Protein AF-0000000078099704 (afdb_homodimer)

Nearest PDB structures (foldseek):
  6om8-assembly2_J-3  TM=5.766E-01  e=3.047E-10  Caenorhabditis elegans
  6c5z-assembly1_D  TM=5.895E-01  e=7.637E-10  Homo sapiens
  6c4k-assembly1_A  TM=5.864E-01  e=8.119E-10  Homo sapiens
  2y0e-assembly2_B  TM=6.078E-01  e=8.538E-08  Burkholderia cepacia
  2y0c-assembly1_B  TM=6.214E-01  e=3.090E-07  Burkholderia cepacia

Structure (mmCIF, N/CA/C/O backbone):
data_AF-0000000078099704-model_v1
#
loop_
_entity.id
_entity.type
_entity.pdbx_description
1 polymer 'Putative UDP-glucose 6-dehydrogenase'
#
loop_
_atom_site.group_PDB
_atom_site.id
_atom_site.type_symbol
_atom_site.label_atom_id
_atom_site.label_alt_id
_atom_site.label_comp_id
_atom_site.label_asym_id
_atom_site.label_entity_id
_atom_site.label_seq_id
_atom_site.pdbx_PDB_ins_code
_atom_site.Cartn_x
_atom_site.Cartn_y
_atom_site.Cartn_z
_atom_site.occupancy
_atom_site.B_iso_or_equiv
_atom_site.auth_seq_id
_atom_site.auth_comp_id
_atom_site.auth_asym_id
_atom_site.auth_atom_id
_atom_site.pdbx_PDB_model_num
ATOM 1 N N . MET A 1 1 ? -1.677 -31.812 4.504 1 32.47 1 MET A N 1
ATOM 2 C CA . MET A 1 1 ? -1.811 -31.375 3.119 1 32.47 1 MET A CA 1
ATOM 3 C C . MET A 1 1 ? -2.504 -30.016 3.045 1 32.47 1 MET A C 1
ATOM 5 O O . MET A 1 1 ? -3.494 -29.781 3.742 1 32.47 1 MET A O 1
ATOM 9 N N . PRO A 1 2 ? -1.83 -28.984 2.604 1 39.88 2 PRO A N 1
ATOM 10 C CA . PRO A 1 2 ? -2.541 -27.703 2.711 1 39.88 2 PRO A CA 1
ATOM 11 C C . PRO A 1 2 ? -3.988 -27.797 2.234 1 39.88 2 PRO A C 1
ATOM 13 O O . PRO A 1 2 ? -4.336 -28.688 1.463 1 39.88 2 PRO A O 1
ATOM 16 N N . PHE A 1 3 ? -4.957 -27.062 2.674 1 37.5 3 PHE A N 1
ATOM 17 C CA . PHE A 1 3 ? -6.395 -26.953 2.449 1 37.5 3 PHE A CA 1
ATOM 18 C C . PHE A 1 3 ? -6.699 -26.797 0.966 1 37.5 3 PHE A C 1
ATOM 20 O O . PHE A 1 3 ? -6.043 -26.016 0.273 1 37.5 3 PHE A O 1
ATOM 27 N N . GLY A 1 4 ? -7.434 -27.781 0.27 1 49.91 4 GLY A N 1
ATOM 28 C CA . GLY A 1 4 ? -8.125 -27.797 -1.01 1 49.91 4 GLY A CA 1
ATOM 29 C C . GLY A 1 4 ? -7.461 -28.688 -2.035 1 49.91 4 GLY A C 1
ATOM 30 O O . GLY A 1 4 ? -7.895 -28.75 -3.189 1 49.91 4 GLY A O 1
ATOM 31 N N . LEU A 1 5 ? -6.352 -29.297 -1.537 1 56.88 5 LEU A N 1
ATOM 32 C CA . LEU A 1 5 ? -5.652 -30.078 -2.545 1 56.88 5 LEU A CA 1
ATOM 33 C C . LEU A 1 5 ? -6.391 -31.391 -2.816 1 56.88 5 LEU A C 1
ATOM 35 O O . LEU A 1 5 ? -6.105 -32.062 -3.801 1 56.88 5 LEU A O 1
ATOM 39 N N . SER A 1 6 ? -7.246 -31.688 -1.844 1 58.69 6 SER A N 1
ATOM 40 C CA . SER A 1 6 ? -7.961 -32.938 -2.082 1 58.69 6 SER A CA 1
ATOM 41 C C . SER A 1 6 ? -8.75 -32.875 -3.385 1 58.69 6 SER A C 1
ATOM 43 O O . SER A 1 6 ? -8.766 -33.844 -4.148 1 58.69 6 SER A O 1
ATOM 45 N N . ASP A 1 7 ? -9.297 -31.719 -3.531 1 66.56 7 ASP A N 1
ATOM 46 C CA . ASP A 1 7 ? -10.078 -31.547 -4.754 1 66.56 7 ASP A CA 1
ATOM 47 C C . ASP A 1 7 ? -9.188 -31.656 -5.992 1 66.56 7 ASP A C 1
ATOM 49 O O . ASP A 1 7 ? -9.625 -32.125 -7.035 1 66.56 7 ASP A O 1
ATOM 53 N N . TRP A 1 8 ? -7.98 -31.453 -5.793 1 73.5 8 TRP A N 1
ATOM 54 C CA . TRP A 1 8 ? -7.07 -31.5 -6.93 1 73.5 8 TRP A CA 1
ATOM 55 C C . TRP A 1 8 ? -6.676 -32.938 -7.262 1 73.5 8 TRP A C 1
ATOM 57 O O . TRP A 1 8 ? -6.57 -33.312 -8.43 1 73.5 8 TRP A O 1
ATOM 67 N N . ASP A 1 9 ? -6.648 -33.656 -6.133 1 76.19 9 ASP A N 1
ATOM 68 C CA . ASP A 1 9 ? -6.289 -35.062 -6.332 1 76.19 9 ASP A CA 1
ATOM 69 C C . ASP A 1 9 ? -7.332 -35.781 -7.18 1 76.19 9 ASP A C 1
ATOM 71 O O . ASP A 1 9 ? -6.988 -36.5 -8.109 1 76.19 9 ASP A O 1
ATOM 75 N N . ASP A 1 10 ? -8.484 -35.438 -6.836 1 78.94 10 ASP A N 1
ATOM 76 C CA . ASP A 1 10 ? -9.562 -36.094 -7.574 1 78.94 10 ASP A CA 1
ATOM 77 C C . ASP A 1 10 ? -9.594 -35.594 -9.023 1 78.94 10 ASP A C 1
ATOM 79 O O . ASP A 1 10 ? -9.789 -36.406 -9.945 1 78.94 10 ASP A O 1
ATOM 83 N N . ALA A 1 11 ? -9.422 -34.375 -9.203 1 80.5 11 ALA A N 1
ATOM 84 C CA . ALA A 1 11 ? -9.43 -33.812 -10.547 1 80.5 11 ALA A CA 1
ATOM 85 C C . ALA A 1 11 ? -8.297 -34.375 -11.391 1 80.5 11 ALA A C 1
ATOM 87 O O . ALA A 1 11 ? -8.5 -34.75 -12.555 1 80.5 11 ALA A O 1
ATOM 88 N N . ILE A 1 12 ? -7.16 -34.562 -10.805 1 81.75 12 ILE A N 1
ATOM 89 C CA . ILE A 1 12 ? -5.996 -35.094 -11.516 1 81.75 12 ILE A CA 1
ATOM 90 C C . ILE A 1 12 ? -6.219 -36.531 -11.883 1 81.75 12 ILE A C 1
ATOM 92 O O . ILE A 1 12 ? -5.906 -36.969 -13 1 81.75 12 ILE A O 1
ATOM 96 N N . GLN A 1 13 ? -6.832 -37.219 -10.969 1 81.06 13 GLN A N 1
ATOM 97 C CA . GLN A 1 13 ? -7.125 -38.625 -11.219 1 81.06 13 GLN A CA 1
ATOM 98 C C . GLN A 1 13 ? -8.094 -3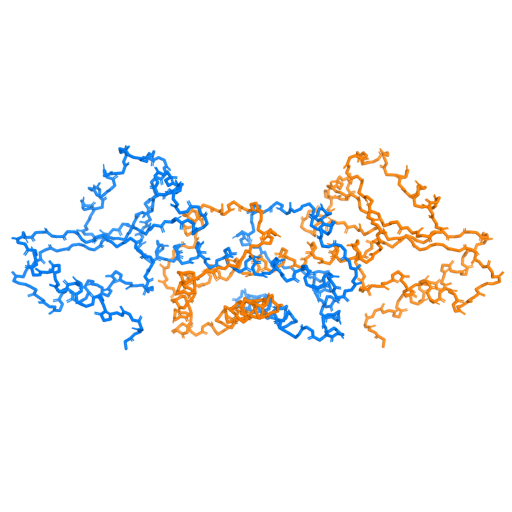8.781 -12.391 1 81.06 13 GLN A C 1
ATOM 100 O O . GLN A 1 13 ? -7.91 -39.656 -13.242 1 81.06 13 GLN A O 1
ATOM 105 N N . LYS A 1 14 ? -9.047 -37.969 -12.375 1 84.5 14 LYS A N 1
ATOM 106 C CA . LYS A 1 14 ? -10.031 -38 -13.453 1 84.5 14 LYS A CA 1
ATOM 107 C C . LYS A 1 14 ? -9.383 -37.656 -14.797 1 84.5 14 LYS A C 1
ATOM 109 O O . LYS A 1 14 ? -9.734 -38.25 -15.82 1 84.5 14 LYS A O 1
ATOM 114 N N . ILE A 1 15 ? -8.484 -36.75 -14.766 1 83.06 15 ILE A N 1
ATOM 115 C CA . ILE A 1 15 ? -7.781 -36.344 -15.984 1 83.06 15 ILE A CA 1
ATOM 116 C C . ILE A 1 15 ? -6.941 -37.5 -16.5 1 83.06 15 ILE A C 1
ATOM 118 O O . ILE A 1 15 ? -6.953 -37.812 -17.703 1 83.06 15 ILE A O 1
ATOM 122 N N . ILE A 1 16 ? -6.301 -38.188 -15.625 1 80.81 16 ILE A N 1
ATOM 123 C CA . ILE A 1 16 ? -5.453 -39.312 -15.992 1 80.81 16 ILE A CA 1
ATOM 124 C C . ILE A 1 16 ? -6.312 -40.438 -16.578 1 80.81 16 ILE A C 1
ATOM 126 O O . ILE A 1 16 ? -5.977 -41 -17.609 1 80.81 16 ILE A O 1
ATOM 130 N N . GLU A 1 17 ? -7.414 -40.625 -15.93 1 81.06 17 GLU A N 1
ATOM 131 C CA . GLU A 1 17 ? -8.305 -41.719 -16.344 1 81.06 17 GLU A CA 1
ATOM 132 C C . GLU A 1 17 ? -8.93 -41.406 -17.703 1 81.06 17 GLU A C 1
ATOM 134 O O . GLU A 1 17 ? -9.188 -42.344 -18.484 1 81.06 17 GLU A O 1
ATOM 139 N N . ALA A 1 18 ? -9.148 -40.188 -17.891 1 81.44 18 ALA A N 1
ATOM 140 C CA . ALA A 1 18 ? -9.805 -39.781 -19.125 1 81.44 18 ALA A CA 1
ATOM 141 C C . ALA A 1 18 ? -8.805 -39.719 -20.281 1 81.44 18 ALA A C 1
ATOM 143 O O . ALA A 1 18 ? -9.203 -39.625 -21.453 1 81.44 18 ALA A O 1
ATOM 144 N N . SER A 1 19 ? -7.566 -39.625 -19.875 1 78.75 19 SER A N 1
ATOM 145 C CA . SER A 1 19 ? -6.551 -39.5 -20.906 1 78.75 19 SER A CA 1
ATOM 146 C C . SER A 1 19 ? -6.383 -40.781 -21.703 1 78.75 19 SER A C 1
ATOM 148 O O . SER A 1 19 ? -6.133 -41.844 -21.109 1 78.75 19 SER A O 1
ATOM 150 N N . THR A 1 20 ? -6.879 -40.781 -22.953 1 68.88 20 THR A N 1
ATOM 151 C CA . THR A 1 20 ? -6.801 -41.938 -23.844 1 68.88 20 THR A CA 1
ATOM 152 C C . THR A 1 20 ? -5.562 -41.844 -24.734 1 68.88 20 THR A C 1
ATOM 154 O O . THR A 1 20 ? -5.234 -42.781 -25.438 1 68.88 20 THR A O 1
ATOM 157 N N . THR A 1 21 ? -5.012 -40.688 -24.797 1 66.56 21 THR A N 1
ATOM 158 C CA . THR A 1 21 ? -3.877 -40.438 -25.672 1 66.56 21 THR A CA 1
ATOM 159 C C . THR A 1 21 ? -2.559 -40.625 -24.922 1 66.56 21 THR A C 1
ATOM 161 O O . THR A 1 21 ? -2.537 -40.625 -23.688 1 66.56 21 THR A O 1
ATOM 164 N N . ARG A 1 22 ? -1.541 -40.812 -25.75 1 70.19 22 ARG A N 1
ATOM 165 C CA . ARG A 1 22 ? -0.197 -41.031 -25.234 1 70.19 22 ARG A CA 1
ATOM 166 C C . ARG A 1 22 ? 0.423 -39.719 -24.75 1 70.19 22 ARG A C 1
ATOM 168 O O . ARG A 1 22 ? 1.413 -39.719 -24.016 1 70.19 22 ARG A O 1
ATOM 175 N N . LYS A 1 23 ? -0.259 -38.531 -25.172 1 81.25 23 LYS A N 1
ATOM 176 C CA . LYS A 1 23 ? 0.317 -37.25 -24.719 1 81.25 23 LYS A CA 1
ATOM 177 C C . LYS A 1 23 ? -0.763 -36.312 -24.188 1 81.25 23 LYS A C 1
ATOM 179 O O . LYS A 1 23 ? -1.829 -36.188 -24.797 1 81.25 23 LYS A O 1
ATOM 184 N N . LEU A 1 24 ? -0.605 -35.781 -23.031 1 85.25 24 LEU A N 1
ATOM 185 C CA . LEU A 1 24 ? -1.553 -34.906 -22.359 1 85.25 24 LEU A CA 1
ATOM 186 C C . LEU A 1 24 ? -0.858 -33.656 -21.859 1 85.25 24 LEU A C 1
ATOM 188 O O . LEU A 1 24 ? 0.209 -33.719 -21.25 1 85.25 24 LEU A O 1
ATOM 192 N N . SER A 1 25 ? -1.386 -32.469 -22.344 1 87.75 25 SER A N 1
ATOM 193 C CA . SER A 1 25 ? -0.938 -31.219 -21.75 1 87.75 25 SER A CA 1
ATOM 194 C C . SER A 1 25 ? -1.977 -30.656 -20.781 1 87.75 25 SER A C 1
ATOM 196 O O . SER A 1 25 ? -3.133 -30.453 -21.156 1 87.75 25 SER A O 1
ATOM 198 N N . ILE A 1 26 ? -1.57 -30.469 -19.578 1 87.25 26 ILE A N 1
ATOM 199 C CA . ILE A 1 26 ? -2.434 -29.906 -18.531 1 87.25 26 ILE A CA 1
ATOM 200 C C . ILE A 1 26 ? -2.104 -28.438 -18.344 1 87.25 26 ILE A C 1
ATOM 202 O O . ILE A 1 26 ? -0.949 -28.078 -18.094 1 87.25 26 ILE A O 1
ATOM 206 N N . ILE A 1 27 ? -3.09 -27.547 -18.531 1 87.69 27 ILE A N 1
ATOM 207 C CA . ILE A 1 27 ? -2.914 -26.109 -18.344 1 87.69 27 ILE A CA 1
ATOM 208 C C . ILE A 1 27 ? -3.5 -25.688 -17 1 87.69 27 ILE A C 1
ATOM 210 O O . ILE A 1 27 ? -4.676 -25.938 -16.719 1 87.69 27 ILE A O 1
ATOM 214 N N . VAL A 1 28 ? -2.646 -25.109 -16.203 1 82.44 28 VAL A N 1
ATOM 215 C CA . VAL A 1 28 ? -3.096 -24.594 -14.922 1 82.44 28 VAL A CA 1
ATOM 216 C C . VAL A 1 28 ? -3.389 -23.094 -15.039 1 82.44 28 VAL A C 1
ATOM 218 O O . VAL A 1 28 ? -2.479 -22.297 -15.258 1 82.44 28 VAL A O 1
ATOM 221 N N . GLU A 1 29 ? -4.645 -22.656 -14.812 1 75.94 29 GLU A N 1
ATOM 222 C CA . GLU A 1 29 ? -5.07 -21.281 -15.055 1 75.94 29 GLU A CA 1
ATOM 223 C C . GLU A 1 29 ? -5.383 -20.562 -13.742 1 75.94 29 GLU A C 1
ATOM 225 O O . GLU A 1 29 ? -5.23 -19.344 -13.648 1 75.94 29 GLU A O 1
ATOM 230 N N . LYS A 1 30 ? -5.918 -21.141 -12.773 1 65.06 30 LYS A N 1
ATOM 231 C CA . LYS A 1 30 ? -6.363 -20.453 -11.57 1 65.06 30 LYS A CA 1
ATOM 232 C C . LYS A 1 30 ? -5.246 -20.359 -10.539 1 65.06 30 LYS A C 1
ATOM 234 O O . LYS A 1 30 ? -4.262 -21.109 -10.617 1 65.06 30 LYS A O 1
ATOM 239 N N . SER A 1 31 ? -5.496 -19.281 -9.828 1 60.28 31 SER A N 1
ATOM 240 C CA . SER A 1 31 ? -4.543 -19.141 -8.727 1 60.28 31 SER A CA 1
ATOM 241 C C . SER A 1 31 ? -4.496 -20.406 -7.871 1 60.28 31 SER A C 1
ATOM 243 O O . SER A 1 31 ? -5.516 -21.078 -7.695 1 60.28 31 SER A O 1
ATOM 245 N N . MET A 1 32 ? -3.297 -20.828 -7.699 1 63.59 32 MET A N 1
ATOM 246 C CA . MET A 1 32 ? -3.057 -22.062 -6.949 1 63.59 32 MET A CA 1
ATOM 247 C C . MET A 1 32 ? -1.939 -21.859 -5.93 1 63.59 32 MET A C 1
ATOM 249 O O . MET A 1 32 ? -1.229 -20.859 -5.965 1 63.59 32 MET A O 1
ATOM 253 N N . PRO A 1 33 ? -2.021 -22.828 -4.965 1 72.38 33 PRO A N 1
ATOM 254 C CA . PRO A 1 33 ? -0.858 -22.844 -4.074 1 72.38 33 PRO A CA 1
ATOM 255 C C . PRO A 1 33 ? 0.466 -22.75 -4.828 1 72.38 33 PRO A C 1
ATOM 257 O O . PRO A 1 33 ? 0.57 -23.25 -5.953 1 72.38 33 PRO A O 1
ATOM 260 N N . PHE A 1 34 ? 1.327 -22.016 -4.246 1 79.31 34 PHE A N 1
ATOM 261 C CA . PHE A 1 34 ? 2.641 -21.859 -4.859 1 79.31 34 PHE A CA 1
ATOM 262 C C . PHE A 1 34 ? 3.275 -23.219 -5.117 1 79.31 34 PHE A C 1
ATOM 264 O O . PHE A 1 34 ? 3.172 -24.125 -4.285 1 79.31 34 PHE A O 1
ATOM 271 N N . ASN A 1 35 ? 3.836 -23.469 -6.238 1 78.62 35 ASN A N 1
ATOM 272 C CA . ASN A 1 35 ? 4.492 -24.688 -6.73 1 78.62 35 ASN A CA 1
ATOM 273 C C . ASN A 1 35 ? 3.477 -25.75 -7.121 1 78.62 35 ASN A C 1
ATOM 275 O O . ASN A 1 35 ? 3.75 -26.953 -7 1 78.62 35 ASN A O 1
ATOM 279 N N . LEU A 1 36 ? 2.398 -25.406 -7.465 1 77.06 36 LEU A N 1
ATOM 280 C CA . LEU A 1 36 ? 1.323 -26.328 -7.84 1 77.06 36 LEU A CA 1
ATOM 281 C C . LEU A 1 36 ? 1.723 -27.172 -9.047 1 77.06 36 LEU A C 1
ATOM 283 O O . LEU A 1 36 ? 1.417 -28.359 -9.102 1 77.06 36 LEU A O 1
ATOM 287 N N . ARG A 1 37 ? 2.285 -26.531 -9.906 1 83.81 37 ARG A N 1
ATOM 288 C CA . ARG A 1 37 ? 2.705 -27.266 -11.094 1 83.81 37 ARG A CA 1
ATOM 289 C C . ARG A 1 37 ? 3.555 -28.469 -10.719 1 83.81 37 ARG A C 1
ATOM 291 O O . ARG A 1 37 ? 3.312 -29.578 -11.195 1 83.81 37 ARG A O 1
ATOM 298 N N . ASP A 1 38 ? 4.539 -28.219 -9.875 1 84.75 38 ASP A N 1
ATOM 299 C CA . ASP A 1 38 ? 5.406 -29.297 -9.445 1 84.75 38 ASP A CA 1
ATOM 300 C C . ASP A 1 38 ? 4.609 -30.391 -8.719 1 84.75 38 ASP A C 1
ATOM 302 O O . ASP A 1 38 ? 4.852 -31.578 -8.922 1 84.75 38 ASP A O 1
ATOM 306 N N . TRP A 1 39 ? 3.729 -29.938 -7.988 1 83.31 39 TRP A N 1
ATOM 307 C CA . TRP A 1 39 ? 2.896 -30.875 -7.238 1 83.31 39 TRP A CA 1
ATOM 308 C C . TRP A 1 39 ? 2.061 -31.734 -8.18 1 83.31 39 TRP A C 1
ATOM 310 O O . TRP A 1 39 ? 1.964 -32.938 -8 1 83.31 39 TRP A O 1
ATOM 320 N N . ILE A 1 40 ? 1.477 -31.141 -9.117 1 85 40 ILE A N 1
ATOM 321 C CA . ILE A 1 40 ? 0.664 -31.844 -10.094 1 85 40 ILE A CA 1
ATOM 322 C C . ILE A 1 40 ? 1.53 -32.844 -10.852 1 85 40 ILE A C 1
ATOM 324 O O . ILE A 1 40 ? 1.123 -34 -11.07 1 85 40 ILE A O 1
ATOM 328 N N . GLU A 1 41 ? 2.664 -32.375 -11.234 1 85.94 41 GLU A N 1
ATOM 329 C CA . GLU A 1 41 ? 3.574 -33.281 -11.945 1 85.94 41 GLU A CA 1
ATOM 330 C C . GLU A 1 41 ? 3.928 -34.5 -11.094 1 85.94 41 GLU A C 1
ATOM 332 O O . GLU A 1 41 ? 3.947 -35.625 -11.594 1 85.94 41 GLU A O 1
ATOM 337 N N . ASP A 1 42 ? 4.18 -34.25 -9.828 1 85.81 42 ASP A N 1
ATOM 338 C CA . ASP A 1 42 ? 4.555 -35.344 -8.914 1 85.81 42 ASP A CA 1
ATOM 339 C C . ASP A 1 42 ? 3.422 -36.344 -8.766 1 85.81 42 ASP A C 1
ATOM 341 O O . ASP A 1 42 ? 3.66 -37.562 -8.766 1 85.81 42 ASP A O 1
ATOM 345 N N . ILE A 1 43 ? 2.258 -35.844 -8.625 1 83.31 43 ILE A N 1
ATOM 346 C CA . ILE A 1 43 ? 1.097 -36.719 -8.445 1 83.31 43 ILE A CA 1
ATOM 347 C C . ILE A 1 43 ? 0.896 -37.562 -9.688 1 83.31 43 ILE A C 1
ATOM 349 O O . ILE A 1 43 ? 0.632 -38.781 -9.586 1 83.31 43 ILE A O 1
ATOM 353 N N . ILE A 1 44 ? 1.014 -36.969 -10.82 1 83.62 44 ILE A N 1
ATOM 354 C CA . ILE A 1 44 ? 0.814 -37.688 -12.07 1 83.62 44 ILE A CA 1
ATOM 355 C C . ILE A 1 44 ? 1.9 -38.75 -12.234 1 83.62 44 ILE A C 1
ATOM 357 O O . ILE A 1 44 ? 1.621 -39.875 -12.672 1 83.62 44 ILE A O 1
ATOM 361 N N . ARG A 1 45 ? 3.107 -38.344 -11.898 1 83.56 45 ARG A N 1
ATOM 362 C CA . ARG A 1 45 ? 4.211 -39.312 -11.984 1 83.56 45 ARG A CA 1
ATOM 363 C C . ARG A 1 45 ? 3.994 -40.469 -11.039 1 83.56 45 ARG A C 1
ATOM 365 O O . ARG A 1 45 ? 4.301 -41.625 -11.383 1 83.56 45 ARG A O 1
ATOM 372 N N . TYR A 1 46 ? 3.543 -40.156 -9.867 1 83.5 46 TYR A N 1
ATOM 373 C CA . TYR A 1 46 ? 3.316 -41.188 -8.852 1 83.5 46 TYR A CA 1
ATOM 374 C C . TYR A 1 46 ? 2.207 -42.125 -9.281 1 83.5 46 TYR A C 1
ATOM 376 O O . TYR A 1 46 ? 2.305 -43.344 -9.07 1 83.5 46 TYR A O 1
ATOM 384 N N . ARG A 1 47 ? 1.254 -41.562 -9.75 1 77.19 47 ARG A N 1
ATOM 385 C CA . ARG A 1 47 ? 0.122 -42.406 -10.133 1 77.19 47 ARG A CA 1
ATOM 386 C C . ARG A 1 47 ? 0.397 -43.125 -11.453 1 77.19 47 ARG A C 1
ATOM 388 O O . ARG A 1 47 ? -0.359 -44 -11.852 1 77.19 47 ARG A O 1
ATOM 395 N N . ASN A 1 48 ? 1.73 -43.156 -11.93 1 67 48 ASN A N 1
ATOM 396 C CA . ASN A 1 48 ? 2.402 -43.812 -13.055 1 67 48 ASN A CA 1
ATOM 397 C C . ASN A 1 48 ? 1.398 -44.344 -14.062 1 67 48 ASN A C 1
ATOM 399 O O . ASN A 1 48 ? 1.244 -45.562 -14.195 1 67 48 ASN A O 1
ATOM 403 N N . PRO A 1 49 ? 0.549 -43.5 -14.539 1 60.97 49 PRO A N 1
ATOM 404 C CA . PRO A 1 49 ? -0.254 -44.188 -15.547 1 60.97 49 PRO A CA 1
ATOM 405 C C . PRO A 1 49 ? 0.596 -45 -16.516 1 60.97 49 PRO A C 1
ATOM 407 O O . PRO A 1 49 ? 1.818 -44.844 -16.562 1 60.97 49 PRO A O 1
ATOM 410 N N . GLN A 1 50 ? 0.317 -46.031 -17.219 1 61.62 50 GLN A N 1
ATOM 411 C CA . GLN A 1 50 ? 0.866 -46.906 -18.25 1 61.62 50 GLN A CA 1
ATOM 412 C C . GLN A 1 50 ? 1.892 -46.188 -19.109 1 61.62 50 GLN A C 1
ATOM 414 O O . GLN A 1 50 ? 2.133 -46.562 -20.25 1 61.62 50 GLN A O 1
ATOM 419 N N . GLY A 1 51 ? 2.633 -44.969 -18.391 1 71.38 51 GLY A N 1
ATOM 420 C CA . GLY A 1 51 ? 3.639 -44.344 -19.234 1 71.38 51 GLY A CA 1
ATOM 421 C C . GLY A 1 51 ? 3.121 -43.125 -19.984 1 71.38 51 GLY A C 1
ATOM 422 O O . GLY A 1 51 ? 3.578 -42.844 -21.078 1 71.38 51 GLY A O 1
ATOM 423 N N . LEU A 1 52 ? 2.068 -42.5 -19.438 1 75.12 52 LEU A N 1
ATOM 424 C CA . LEU A 1 52 ? 1.496 -41.312 -20.062 1 75.12 52 LEU A CA 1
ATOM 425 C C . LEU A 1 52 ? 2.52 -40.188 -20.125 1 75.12 52 LEU A C 1
ATOM 427 O O . LEU A 1 52 ? 3.172 -39.875 -19.125 1 75.12 52 LEU A O 1
ATOM 431 N N . LYS A 1 53 ? 2.801 -39.781 -21.453 1 84 53 LYS A N 1
ATOM 432 C CA . LYS A 1 53 ? 3.574 -38.562 -21.641 1 84 53 LYS A CA 1
ATOM 433 C C . LYS A 1 53 ? 2.721 -37.344 -21.359 1 84 53 LYS A C 1
ATOM 435 O O . LYS A 1 53 ? 1.641 -37.188 -21.938 1 84 53 LYS A O 1
ATOM 440 N N . PHE A 1 54 ? 3.146 -36.531 -20.328 1 88.19 54 PHE A N 1
ATOM 441 C CA . PHE A 1 54 ? 2.324 -35.375 -19.984 1 88.19 54 PHE A CA 1
ATOM 442 C C . PHE A 1 54 ? 3.193 -34.156 -19.75 1 88.19 54 PHE A C 1
ATOM 444 O O . PHE A 1 54 ? 4.402 -34.281 -19.531 1 88.19 54 PHE A O 1
ATOM 451 N N . SER A 1 55 ? 2.607 -33 -19.953 1 90.19 55 SER A N 1
ATOM 452 C CA . SER A 1 55 ? 3.189 -31.719 -19.578 1 90.19 55 SER A CA 1
ATOM 453 C C . SER A 1 55 ? 2.207 -30.891 -18.766 1 90.19 55 SER A C 1
ATOM 455 O O . SER A 1 55 ? 0.992 -31 -18.953 1 90.19 55 SER A O 1
ATOM 457 N N . VAL A 1 56 ? 2.773 -30.25 -17.766 1 90.12 56 VAL A N 1
ATOM 458 C CA . VAL A 1 56 ? 1.969 -29.312 -17 1 90.12 56 VAL A CA 1
ATOM 459 C C . VAL A 1 56 ? 2.412 -27.875 -17.281 1 90.12 56 VAL A C 1
ATOM 461 O O . VAL A 1 56 ? 3.564 -27.516 -17.031 1 90.12 56 VAL A O 1
ATOM 464 N N . LEU A 1 57 ? 1.488 -27.094 -17.859 1 90.94 57 LEU A N 1
ATOM 465 C CA . LEU A 1 57 ? 1.785 -25.734 -18.281 1 90.94 57 LEU A CA 1
ATOM 466 C C . LEU A 1 57 ? 1.124 -24.719 -17.344 1 90.94 57 LEU A C 1
ATOM 468 O O . LEU A 1 57 ? -0.024 -24.906 -16.938 1 90.94 57 LEU A O 1
ATOM 472 N N . SER A 1 58 ? 1.91 -23.734 -16.938 1 89.94 58 SER A N 1
ATOM 473 C CA . SER A 1 58 ? 1.403 -22.672 -16.094 1 89.94 58 SER A CA 1
ATOM 474 C C . SER A 1 58 ? 0.931 -21.484 -16.922 1 89.94 58 SER A C 1
ATOM 476 O O . SER A 1 58 ? 1.726 -20.859 -17.625 1 89.94 58 SER A O 1
ATOM 478 N N . ASN A 1 59 ? -0.311 -21.156 -16.797 1 88.31 59 ASN A N 1
ATOM 479 C CA . ASN A 1 59 ? -0.962 -20.062 -17.5 1 88.31 59 ASN A CA 1
ATOM 480 C C . ASN A 1 59 ? -2.066 -19.438 -16.656 1 88.31 59 ASN A C 1
ATOM 482 O O . ASN A 1 59 ? -3.246 -19.531 -17 1 88.31 59 ASN A O 1
ATOM 486 N N . PRO A 1 60 ? -1.606 -18.75 -15.664 1 81.19 60 PRO A N 1
ATOM 487 C CA . PRO A 1 60 ? -2.621 -18.188 -14.766 1 81.19 60 PRO A CA 1
ATOM 488 C C . PRO A 1 60 ? -3.42 -17.062 -15.406 1 81.19 60 PRO A C 1
ATOM 490 O O . PRO A 1 60 ? -2.932 -16.406 -16.328 1 81.19 60 PRO A O 1
ATOM 493 N N . ASP A 1 61 ? -4.699 -16.969 -14.938 1 71.62 61 ASP A N 1
ATOM 494 C CA . ASP A 1 61 ? -5.543 -15.852 -15.359 1 71.62 61 ASP A CA 1
ATOM 495 C C . ASP A 1 61 ? -5.293 -14.617 -14.508 1 71.62 61 ASP A C 1
ATOM 497 O O . ASP A 1 61 ? -5.148 -14.719 -13.281 1 71.62 61 ASP A O 1
ATOM 501 N N . PHE A 1 62 ? -5.016 -13.523 -15.117 1 63.44 62 PHE A N 1
ATOM 502 C CA . PHE A 1 62 ? -4.77 -12.281 -14.383 1 63.44 62 PHE A CA 1
ATOM 503 C C . PHE A 1 62 ? -6.02 -11.414 -14.359 1 63.44 62 PHE A C 1
ATOM 505 O O . PHE A 1 62 ? -5.938 -10.195 -14.531 1 63.44 62 PHE A O 1
ATOM 512 N N . ILE A 1 63 ? -7.184 -12.047 -14.32 1 54.91 63 ILE A N 1
ATOM 513 C CA . ILE A 1 63 ? -8.43 -11.289 -14.297 1 54.91 63 ILE A CA 1
ATOM 514 C C . ILE A 1 63 ? -8.594 -10.617 -12.93 1 54.91 63 ILE A C 1
ATOM 516 O O . ILE A 1 63 ? -8.367 -11.242 -11.891 1 54.91 63 ILE A O 1
ATOM 520 N N . SER A 1 64 ? -8.578 -9.266 -12.945 1 52.03 64 SER A N 1
ATOM 521 C CA . SER A 1 64 ? -8.867 -8.539 -11.711 1 52.03 64 SER A CA 1
ATOM 522 C C . SER A 1 64 ? -10.328 -8.695 -11.305 1 52.03 64 SER A C 1
ATOM 524 O O . SER A 1 64 ? -11.211 -8.758 -12.156 1 52.03 64 SER A O 1
ATOM 526 N N . GLN A 1 65 ? -10.609 -9.242 -10.086 1 46.19 65 GLN A N 1
ATOM 527 C CA . GLN A 1 65 ? -11.953 -9.531 -9.609 1 46.19 65 GLN A CA 1
ATOM 528 C C . GLN A 1 65 ? -12.906 -8.375 -9.898 1 46.19 65 GLN A C 1
ATOM 530 O O . GLN A 1 65 ? -14.086 -8.594 -10.188 1 46.19 65 GLN A O 1
ATOM 535 N N . GLY A 1 66 ? -12.609 -7.18 -9.805 1 42.78 66 GLY A N 1
ATOM 536 C CA . GLY A 1 66 ? -13.594 -6.141 -10.047 1 42.78 66 GLY A CA 1
ATOM 537 C C . GLY A 1 66 ? -13.914 -5.965 -11.523 1 42.78 66 GLY A C 1
ATOM 538 O O . GLY A 1 66 ? -14.922 -5.348 -11.875 1 42.78 66 GLY A O 1
ATOM 539 N N . THR A 1 67 ? -13.102 -6.434 -12.336 1 42.62 67 THR A N 1
ATOM 540 C CA . THR A 1 67 ? -13.352 -6.234 -13.758 1 42.62 67 THR A CA 1
ATOM 541 C C . THR A 1 67 ? -13.383 -7.566 -14.5 1 42.62 67 THR A C 1
ATOM 543 O O . THR A 1 67 ? -13.141 -7.621 -15.711 1 42.62 67 THR A O 1
ATOM 546 N N . ALA A 1 68 ? -13.703 -8.695 -13.875 1 47.78 68 ALA A N 1
ATOM 547 C CA . ALA A 1 68 ? -13.484 -10.07 -14.305 1 47.78 68 ALA A CA 1
ATOM 548 C C . ALA A 1 68 ? -14.109 -10.312 -15.68 1 47.78 68 ALA A C 1
ATOM 550 O O . ALA A 1 68 ? -13.508 -10.961 -16.531 1 47.78 68 ALA A O 1
ATOM 551 N N . VAL A 1 69 ? -15.242 -9.758 -15.758 1 46.56 69 VAL A N 1
ATOM 552 C CA . VAL A 1 69 ? -15.938 -10.07 -17 1 46.56 69 VAL A CA 1
ATOM 553 C C . VAL A 1 69 ? -15.203 -9.422 -18.172 1 46.56 69 VAL A C 1
ATOM 555 O O . VAL A 1 69 ? -15.031 -10.039 -19.234 1 46.56 69 VAL A O 1
ATOM 558 N N . ARG A 1 70 ? -15.023 -8.156 -18.062 1 44.22 70 ARG A N 1
ATOM 559 C CA . ARG A 1 70 ? -14.375 -7.426 -19.156 1 44.22 70 ARG A CA 1
ATOM 560 C C . ARG A 1 70 ? -12.992 -7.996 -19.438 1 44.22 70 ARG A C 1
ATOM 562 O O . ARG A 1 70 ? -12.578 -8.078 -20.594 1 44.22 70 ARG A O 1
ATOM 569 N N . GLU A 1 71 ? -12.398 -8.547 -18.453 1 54.41 71 GLU A N 1
ATOM 570 C CA . GLU A 1 71 ? -11 -8.953 -18.578 1 54.41 71 GLU A CA 1
ATOM 571 C C . GLU A 1 71 ? -10.875 -10.352 -19.172 1 54.41 71 GLU A C 1
ATOM 573 O O . GLU A 1 71 ? -9.875 -10.672 -19.812 1 54.41 71 GLU A O 1
ATOM 578 N N . LEU A 1 72 ? -11.992 -11.094 -19.062 1 54.22 72 LEU A N 1
ATOM 579 C CA . LEU A 1 72 ? -11.883 -12.438 -19.641 1 54.22 72 LEU A CA 1
ATOM 580 C C . LEU A 1 72 ? -11.852 -12.383 -21.156 1 54.22 72 LEU A C 1
ATOM 582 O O . LEU A 1 72 ? -11.117 -13.148 -21.797 1 54.22 72 LEU A O 1
ATOM 586 N N . LYS A 1 73 ? -12.578 -11.422 -21.734 1 60 73 LYS A N 1
ATOM 587 C CA . LYS A 1 73 ? -12.648 -11.328 -23.188 1 60 73 LYS A CA 1
ATOM 588 C C . LYS A 1 73 ? -11.539 -10.43 -23.734 1 60 73 LYS A C 1
ATOM 590 O O . LYS A 1 73 ? -11.188 -10.516 -24.906 1 60 73 LYS A O 1
ATOM 595 N N . ASP A 1 74 ? -11.031 -9.695 -22.906 1 66.75 74 ASP A N 1
ATOM 596 C CA . ASP A 1 74 ? -9.969 -8.781 -23.297 1 66.75 74 ASP A CA 1
ATOM 597 C C . ASP A 1 74 ? -8.93 -8.633 -22.188 1 66.75 74 ASP A C 1
ATOM 599 O O . ASP A 1 74 ? -8.82 -7.57 -21.562 1 66.75 74 ASP A O 1
ATOM 603 N N . PRO A 1 75 ? -8.219 -9.836 -22.172 1 73.12 75 PRO A N 1
ATOM 604 C CA . PRO A 1 75 ? -7.242 -9.766 -21.094 1 73.12 75 PRO A CA 1
ATOM 605 C C . PRO A 1 75 ? -6.145 -8.734 -21.328 1 73.12 75 PRO A C 1
ATOM 607 O O . PRO A 1 75 ? -5.715 -8.555 -22.484 1 73.12 75 PRO A O 1
ATOM 610 N N . LYS A 1 76 ? -5.812 -8.062 -20.359 1 74.62 76 LYS A N 1
ATOM 611 C CA . LYS A 1 76 ? -4.715 -7.105 -20.469 1 74.62 76 LYS A CA 1
ATOM 612 C C . LYS A 1 76 ? -3.391 -7.816 -20.734 1 74.62 76 LYS A C 1
ATOM 614 O O . LYS A 1 76 ? -2.502 -7.262 -21.391 1 74.62 76 LYS A O 1
ATOM 619 N N . ARG A 1 77 ? -3.41 -9.117 -20.25 1 80.31 77 ARG A N 1
ATOM 620 C CA . ARG A 1 77 ? -2.189 -9.883 -20.469 1 80.31 77 ARG A CA 1
ATOM 621 C C . ARG A 1 77 ? -2.441 -11.375 -20.312 1 80.31 77 ARG A C 1
ATOM 623 O O . ARG A 1 77 ? -3.373 -11.781 -19.625 1 80.31 77 ARG A O 1
ATOM 630 N N . VAL A 1 78 ? -1.661 -12.117 -21.094 1 83.56 78 VAL A N 1
ATOM 631 C CA . VAL A 1 78 ? -1.581 -13.562 -20.938 1 83.56 78 VAL A CA 1
ATOM 632 C C . VAL A 1 78 ? -0.147 -13.969 -20.609 1 83.56 78 VAL A C 1
ATOM 634 O O . VAL A 1 78 ? 0.791 -13.594 -21.312 1 83.56 78 VAL A O 1
ATOM 637 N N . VAL A 1 79 ? -0.014 -14.648 -19.516 1 88.62 79 VAL A N 1
ATOM 638 C CA . VAL A 1 79 ? 1.331 -15.039 -19.094 1 88.62 79 VAL A CA 1
ATOM 639 C C . VAL A 1 79 ? 1.463 -16.562 -19.141 1 88.62 79 VAL A C 1
ATOM 641 O O . VAL A 1 79 ? 0.633 -17.281 -18.562 1 88.62 79 VAL A O 1
ATOM 644 N N . ILE A 1 80 ? 2.51 -17.047 -19.828 1 90.25 80 ILE A N 1
ATOM 645 C CA . ILE A 1 80 ? 2.789 -18.469 -19.953 1 90.25 80 ILE A CA 1
ATOM 646 C C . ILE A 1 80 ? 4.219 -18.766 -19.5 1 90.25 80 ILE A C 1
ATOM 648 O O . ILE A 1 80 ? 5.145 -18.016 -19.828 1 90.25 80 ILE A O 1
ATOM 652 N N . ALA A 1 81 ? 4.375 -19.812 -18.734 1 93.06 81 ALA A N 1
ATOM 653 C CA . ALA A 1 81 ? 5.715 -20.203 -18.297 1 93.06 81 ALA A CA 1
ATOM 654 C C . ALA A 1 81 ? 6.355 -21.172 -19.281 1 93.06 81 ALA A C 1
ATOM 656 O O . ALA A 1 81 ? 5.691 -22.062 -19.797 1 93.06 81 ALA A O 1
ATOM 657 N N . LYS A 1 82 ? 7.605 -20.953 -19.5 1 92.62 82 LYS A N 1
ATOM 658 C CA . LYS A 1 82 ? 8.359 -21.984 -20.203 1 92.62 82 LYS A CA 1
ATOM 659 C C . LYS A 1 82 ? 8.406 -23.281 -19.406 1 92.62 82 LYS A C 1
ATOM 661 O O . LYS A 1 82 ? 8.234 -23.281 -18.188 1 92.62 82 LYS A O 1
ATOM 666 N N . ASN A 1 83 ? 8.414 -24.328 -20.062 1 90.5 83 ASN A N 1
ATOM 667 C CA . ASN A 1 83 ? 8.555 -25.656 -19.484 1 90.5 83 ASN A CA 1
ATOM 668 C C . ASN A 1 83 ? 9.648 -26.453 -20.188 1 90.5 83 ASN A C 1
ATOM 670 O O . ASN A 1 83 ? 9.445 -26.938 -21.312 1 90.5 83 ASN A O 1
ATOM 674 N N . HIS A 1 84 ? 10.758 -26.562 -19.359 1 85.25 84 HIS A N 1
ATOM 675 C CA . HIS A 1 84 ? 11.898 -27.25 -19.953 1 85.25 84 HIS A CA 1
ATOM 676 C C . HIS A 1 84 ? 11.531 -28.672 -20.359 1 85.25 84 HIS A C 1
ATOM 678 O O . HIS A 1 84 ? 10.969 -29.422 -19.562 1 85.25 84 HIS A O 1
ATOM 684 N N . GLY A 1 85 ? 11.727 -29.016 -21.609 1 87.62 85 GLY A N 1
ATOM 685 C CA . GLY A 1 85 ? 11.422 -30.344 -22.141 1 87.62 85 GLY A CA 1
ATOM 686 C C . GLY A 1 85 ? 10.07 -30.422 -22.812 1 87.62 85 GLY A C 1
ATOM 687 O O . GLY A 1 85 ? 9.742 -31.422 -23.453 1 87.62 85 GLY A O 1
ATOM 688 N N . HIS A 1 86 ? 9.336 -29.312 -22.594 1 91.44 86 HIS A N 1
ATOM 689 C CA . HIS A 1 86 ? 8.008 -29.312 -23.188 1 91.44 86 HIS A CA 1
ATOM 690 C C . HIS A 1 86 ? 7.77 -28.031 -24 1 91.44 86 HIS A C 1
ATOM 692 O O . HIS A 1 86 ? 6.684 -27.453 -23.938 1 91.44 86 HIS A O 1
ATOM 698 N N . GLY A 1 87 ? 8.836 -27.562 -24.688 1 92.06 87 GLY A N 1
ATOM 699 C CA . GLY A 1 87 ? 8.773 -26.344 -25.469 1 92.06 87 GLY A CA 1
ATOM 700 C C . GLY A 1 87 ? 7.66 -26.344 -26.5 1 92.06 87 GLY A C 1
ATOM 701 O O . GLY A 1 87 ? 7 -25.328 -26.719 1 92.06 87 GLY A O 1
ATOM 702 N N . GLU A 1 88 ? 7.461 -27.516 -27.109 1 92.62 88 GLU A N 1
ATOM 703 C CA . GLU A 1 88 ? 6.426 -27.641 -28.125 1 92.62 88 GLU A CA 1
ATOM 704 C C . GLU A 1 88 ? 5.039 -27.406 -27.547 1 92.62 88 GLU A C 1
ATOM 706 O O . GLU A 1 88 ? 4.184 -26.797 -28.172 1 92.62 88 GLU A O 1
ATOM 711 N N . ASP A 1 89 ? 4.785 -27.906 -26.406 1 92.5 89 ASP A N 1
ATOM 712 C CA . ASP A 1 89 ? 3.5 -27.734 -25.734 1 92.5 89 ASP A CA 1
ATOM 713 C C . ASP A 1 89 ? 3.252 -26.266 -25.391 1 92.5 89 ASP A C 1
ATOM 715 O O . ASP A 1 89 ? 2.129 -25.766 -25.531 1 92.5 89 ASP A O 1
ATOM 719 N N . VAL A 1 90 ? 4.293 -25.609 -24.984 1 93.12 90 VAL A N 1
ATOM 720 C CA . VAL A 1 90 ? 4.207 -24.188 -24.672 1 93.12 90 VAL A CA 1
ATOM 721 C C . VAL A 1 90 ? 3.857 -23.406 -25.938 1 93.12 90 VAL A C 1
ATOM 723 O O . VAL A 1 90 ? 3 -22.516 -25.906 1 93.12 90 VAL A O 1
ATOM 726 N N . LEU A 1 91 ? 4.551 -23.766 -27 1 91.88 91 LEU A N 1
ATOM 727 C CA . LEU A 1 91 ? 4.301 -23.094 -28.266 1 91.88 91 LEU A CA 1
ATOM 728 C C . LEU A 1 91 ? 2.857 -23.312 -28.719 1 91.88 91 LEU A C 1
ATOM 730 O O . LEU A 1 91 ? 2.215 -22.391 -29.219 1 91.88 91 LEU A O 1
ATOM 734 N N . ARG A 1 92 ? 2.408 -24.5 -28.562 1 90.31 92 ARG A N 1
ATOM 735 C CA . ARG A 1 92 ? 1.03 -24.797 -28.938 1 90.31 92 ARG A CA 1
ATOM 736 C C . ARG A 1 92 ? 0.048 -23.969 -28.125 1 90.31 92 ARG A C 1
ATOM 738 O O . ARG A 1 92 ? -0.934 -23.453 -28.656 1 90.31 92 ARG A O 1
ATOM 745 N N . LEU A 1 93 ? 0.265 -23.906 -26.844 1 90.12 93 LEU A N 1
ATOM 746 C CA . LEU A 1 93 ? -0.575 -23.094 -25.984 1 90.12 93 LEU A CA 1
ATOM 747 C C . LEU A 1 93 ? -0.557 -21.641 -26.422 1 90.12 93 LEU A C 1
ATOM 749 O O . LEU A 1 93 ? -1.606 -21 -26.5 1 90.12 93 LEU A O 1
ATOM 753 N N . GLN A 1 94 ? 0.651 -21.125 -26.672 1 89 94 GLN A N 1
ATOM 754 C CA . GLN A 1 94 ? 0.816 -19.75 -27.125 1 89 94 GLN A CA 1
ATOM 755 C C . GLN A 1 94 ? -0.016 -19.484 -28.375 1 89 94 GLN A C 1
ATOM 757 O O . GLN A 1 94 ? -0.595 -18.406 -28.531 1 89 94 GLN A O 1
ATOM 762 N N . GLN A 1 95 ? -0.106 -20.422 -29.219 1 89.19 95 GLN A N 1
ATOM 763 C CA . GLN A 1 95 ? -0.762 -20.281 -30.516 1 89.19 95 GLN A CA 1
ATOM 764 C C . GLN A 1 95 ? -2.281 -20.281 -30.375 1 89.19 95 GLN A C 1
ATOM 766 O O . GLN A 1 95 ? -3.004 -19.906 -31.297 1 89.19 95 GLN A O 1
ATOM 771 N N . LEU A 1 96 ? -2.732 -20.625 -29.25 1 86.19 96 LEU A N 1
ATOM 772 C CA . LEU A 1 96 ? -4.172 -20.656 -29.016 1 86.19 96 LEU A CA 1
ATOM 773 C C . LEU A 1 96 ? -4.707 -19.25 -28.734 1 86.19 96 LEU A C 1
ATOM 775 O O . LEU A 1 96 ? -5.906 -19 -28.891 1 86.19 96 LEU A O 1
ATOM 779 N N . TYR A 1 97 ? -3.83 -18.281 -28.453 1 84.38 97 TYR A N 1
ATOM 780 C CA . TYR A 1 97 ? -4.289 -17 -27.906 1 84.38 97 TYR A CA 1
ATOM 781 C C . TYR A 1 97 ? -4.391 -15.945 -28.984 1 84.38 97 TYR A C 1
ATOM 783 O O . TYR A 1 97 ? -5.297 -15.102 -28.969 1 84.38 97 TYR A O 1
ATOM 791 N N . PRO A 1 98 ? -3.576 -15.938 -30.016 1 77.38 98 PRO A N 1
ATOM 792 C CA . PRO A 1 98 ? -3.576 -14.836 -30.984 1 77.38 98 PRO A CA 1
ATOM 793 C C . PRO A 1 98 ? -4.941 -14.617 -31.625 1 77.38 98 PRO A C 1
ATOM 795 O O . PRO A 1 98 ? -5.23 -13.523 -32.125 1 77.38 98 PRO A O 1
ATOM 798 N N . GLN A 1 99 ? -5.684 -15.578 -31.609 1 77.06 99 GLN A N 1
ATOM 799 C CA . GLN A 1 99 ? -7.023 -15.398 -32.156 1 77.06 99 GLN A CA 1
ATOM 800 C C . GLN A 1 99 ? -7.875 -14.516 -31.25 1 77.06 99 GLN A C 1
ATOM 802 O O . GLN A 1 99 ? -8.867 -13.93 -31.703 1 77.06 99 GLN A O 1
ATOM 807 N N . TYR A 1 100 ? -7.434 -14.297 -30.094 1 77.44 100 TYR A N 1
ATOM 808 C CA . TYR A 1 100 ? -8.266 -13.609 -29.109 1 77.44 100 TYR A CA 1
ATOM 809 C C . TYR A 1 100 ? -7.496 -12.469 -28.453 1 77.44 100 TYR A C 1
ATOM 811 O O . TYR A 1 100 ? -8.094 -11.516 -27.953 1 77.44 100 TYR A O 1
ATOM 819 N N . VAL A 1 101 ? -6.164 -12.57 -28.453 1 81.88 101 VAL A N 1
ATOM 820 C CA . VAL A 1 101 ? -5.312 -11.633 -27.734 1 81.88 101 VAL A CA 1
ATOM 821 C C . VAL A 1 101 ? -4.148 -11.203 -28.609 1 81.88 101 VAL A C 1
ATOM 823 O O . VAL A 1 101 ? -3.508 -12.039 -29.266 1 81.88 101 VAL A O 1
ATOM 826 N N . PRO A 1 102 ? -3.994 -9.922 -28.656 1 85.81 102 PRO A N 1
ATOM 827 C CA . PRO A 1 102 ? -2.807 -9.469 -29.375 1 85.81 102 PRO A CA 1
ATOM 828 C C . PRO A 1 102 ? -1.521 -10.125 -28.875 1 85.81 102 PRO A C 1
ATOM 830 O O . PRO A 1 102 ? -1.363 -10.336 -27.672 1 85.81 102 PRO A O 1
ATOM 833 N N . VAL A 1 103 ? -0.638 -10.477 -29.844 1 84.5 103 VAL A N 1
ATOM 834 C CA . VAL A 1 103 ? 0.583 -11.219 -29.562 1 84.5 103 VAL A CA 1
ATOM 835 C C . VAL A 1 103 ? 1.442 -10.438 -28.562 1 84.5 103 VAL A C 1
ATOM 837 O O . VAL A 1 103 ? 2.127 -11.031 -27.719 1 84.5 103 VAL A O 1
ATOM 840 N N . GLU A 1 104 ? 1.242 -9.109 -28.547 1 84.75 104 GLU A N 1
ATOM 841 C CA . GLU A 1 104 ? 2.062 -8.266 -27.688 1 84.75 104 GLU A CA 1
ATOM 842 C C . GLU A 1 104 ? 1.658 -8.414 -26.219 1 84.75 104 GLU A C 1
ATOM 844 O O . GLU A 1 104 ? 2.408 -8.031 -25.328 1 84.75 104 GLU A O 1
ATOM 849 N N . ARG A 1 105 ? 0.544 -9.008 -25.984 1 83.56 105 ARG A N 1
ATOM 850 C CA . ARG A 1 105 ? 0.03 -9.148 -24.641 1 83.56 105 ARG A CA 1
ATOM 851 C C . ARG A 1 105 ? 0.31 -10.547 -24.094 1 83.56 105 ARG A C 1
ATOM 853 O O . ARG A 1 105 ? -0.037 -10.852 -22.938 1 83.56 105 ARG A O 1
ATOM 860 N N . ILE A 1 106 ? 0.967 -11.305 -24.969 1 86.31 106 ILE A N 1
ATOM 861 C CA . ILE A 1 106 ? 1.325 -12.656 -24.547 1 86.31 106 ILE A CA 1
ATOM 862 C C . ILE A 1 106 ? 2.768 -12.664 -24.031 1 86.31 106 ILE A C 1
ATOM 864 O O . ILE A 1 106 ? 3.707 -12.516 -24.812 1 86.31 106 ILE A O 1
ATOM 868 N N . LEU A 1 107 ? 2.887 -12.883 -22.75 1 87.81 107 LEU A N 1
ATOM 869 C CA . LEU A 1 107 ? 4.195 -12.867 -22.109 1 87.81 107 LEU A CA 1
ATOM 870 C C . LEU A 1 107 ? 4.652 -14.273 -21.766 1 87.81 107 LEU A C 1
ATOM 872 O O . LEU A 1 107 ? 3.873 -15.07 -21.234 1 87.81 107 LEU A O 1
ATOM 876 N N . ILE A 1 108 ? 5.914 -14.547 -22.109 1 89.44 108 ILE A N 1
ATOM 877 C CA . ILE A 1 108 ? 6.5 -15.844 -21.797 1 89.44 108 ILE A CA 1
ATOM 878 C C . ILE A 1 108 ? 7.535 -15.68 -20.688 1 89.44 108 ILE A C 1
ATOM 880 O O . ILE A 1 108 ? 8.531 -14.969 -20.859 1 89.44 108 ILE A O 1
ATOM 884 N N . ALA A 1 109 ? 7.297 -16.312 -19.594 1 90.88 109 ALA A N 1
ATOM 885 C CA . ALA A 1 109 ? 8.25 -16.297 -18.484 1 90.88 109 ALA A CA 1
ATOM 886 C C . ALA A 1 109 ? 9.172 -17.516 -18.531 1 90.88 109 ALA A C 1
ATOM 888 O O . ALA A 1 109 ? 8.82 -18.547 -19.125 1 90.88 109 ALA A O 1
ATOM 889 N N . ASP A 1 110 ? 10.281 -17.406 -17.875 1 91.62 110 ASP A N 1
ATOM 890 C CA . ASP A 1 110 ? 11.32 -18.422 -17.984 1 91.62 110 ASP A CA 1
ATOM 891 C C . ASP A 1 110 ? 10.984 -19.641 -17.141 1 91.62 110 ASP A C 1
ATOM 893 O O . ASP A 1 110 ? 11.508 -20.734 -17.375 1 91.62 110 ASP A O 1
ATOM 897 N N . ASP A 1 111 ? 10.148 -19.375 -16.125 1 91.38 111 ASP A N 1
ATOM 898 C CA . ASP A 1 111 ? 9.836 -20.516 -15.273 1 91.38 111 ASP A CA 1
ATOM 899 C C . ASP A 1 111 ? 8.469 -20.359 -14.617 1 91.38 111 ASP A C 1
ATOM 901 O O . ASP A 1 111 ? 7.914 -19.25 -14.586 1 91.38 111 ASP A O 1
ATOM 905 N N . HIS A 1 112 ? 7.961 -21.469 -14.125 1 90.25 112 HIS A N 1
ATOM 906 C CA . HIS A 1 112 ? 6.609 -21.484 -13.586 1 90.25 112 HIS A CA 1
ATOM 907 C C . HIS A 1 112 ? 6.543 -20.75 -12.25 1 90.25 112 HIS A C 1
ATOM 909 O O . HIS A 1 112 ? 5.512 -20.172 -11.906 1 90.25 112 HIS A O 1
ATOM 915 N N . LYS A 1 113 ? 7.648 -20.734 -11.492 1 91.12 113 LYS A N 1
ATOM 916 C CA . LYS A 1 113 ? 7.664 -20.047 -10.211 1 91.12 113 LYS A CA 1
ATOM 917 C C . LYS A 1 113 ? 7.434 -18.547 -10.391 1 91.12 113 LYS A C 1
ATOM 919 O O . LYS A 1 113 ? 6.703 -17.938 -9.617 1 91.12 113 LYS A O 1
ATOM 924 N N . THR A 1 114 ? 8.016 -17.984 -11.422 1 91.56 114 THR A N 1
ATOM 925 C CA . THR A 1 114 ? 7.867 -16.578 -11.742 1 91.56 114 THR A CA 1
ATOM 926 C C . THR A 1 114 ? 6.422 -16.25 -12.094 1 91.56 114 THR A C 1
ATOM 928 O O . THR A 1 114 ? 5.871 -15.25 -11.617 1 91.56 114 THR A O 1
ATOM 931 N N . VAL A 1 115 ? 5.836 -17.062 -12.812 1 89.25 115 VAL A N 1
ATOM 932 C CA . VAL A 1 115 ? 4.461 -16.844 -13.258 1 89.25 115 VAL A CA 1
ATOM 933 C C . VAL A 1 115 ? 3.508 -16.984 -12.07 1 89.25 115 VAL A C 1
ATOM 935 O O . VAL A 1 115 ? 2.594 -16.172 -11.906 1 89.25 115 VAL A O 1
ATOM 938 N N . GLU A 1 116 ? 3.723 -18 -11.32 1 87.38 116 GLU A N 1
ATOM 939 C CA . GLU A 1 116 ? 2.859 -18.25 -10.164 1 87.38 116 GLU A CA 1
ATOM 940 C C . GLU A 1 116 ? 2.975 -17.141 -9.133 1 87.38 116 GLU A C 1
ATOM 942 O O . GLU A 1 116 ? 1.966 -16.688 -8.586 1 87.38 116 GLU A O 1
ATOM 947 N N . MET A 1 117 ? 4.188 -16.703 -8.914 1 89.62 117 MET A N 1
ATOM 948 C CA . MET A 1 117 ? 4.379 -15.586 -7.992 1 89.62 117 MET A CA 1
ATOM 949 C C . MET A 1 117 ? 3.732 -14.312 -8.539 1 89.62 117 MET A C 1
ATOM 951 O O . MET A 1 117 ? 3.158 -13.531 -7.785 1 89.62 117 MET A O 1
ATOM 955 N N . GLY A 1 118 ? 3.891 -14.125 -9.789 1 86.69 118 GLY A N 1
ATOM 956 C CA . GLY A 1 118 ? 3.236 -12.992 -10.414 1 86.69 118 GLY A CA 1
ATOM 957 C C . GLY A 1 118 ? 1.735 -12.969 -10.195 1 86.69 118 GLY A C 1
ATOM 958 O O . GLY A 1 118 ? 1.155 -11.914 -9.93 1 86.69 118 GLY A O 1
ATOM 959 N N . LYS A 1 119 ? 1.129 -14.055 -10.359 1 84.62 119 LYS A N 1
ATOM 960 C CA . LYS A 1 119 ? -0.309 -14.164 -10.133 1 84.62 119 LYS A CA 1
ATOM 961 C C . LYS A 1 119 ? -0.669 -13.82 -8.695 1 84.62 119 LYS A C 1
ATOM 963 O O . LYS A 1 119 ? -1.6 -13.055 -8.445 1 84.62 119 LYS A O 1
ATOM 968 N N . LEU A 1 120 ? 0.027 -14.438 -7.766 1 87.25 120 LEU A N 1
ATOM 969 C CA . LEU A 1 120 ? -0.247 -14.156 -6.359 1 87.25 120 LEU A CA 1
ATOM 970 C C . LEU A 1 120 ? -0.058 -12.672 -6.055 1 87.25 120 LEU A C 1
ATOM 972 O O . LEU A 1 120 ? -0.9 -12.062 -5.395 1 87.25 120 LEU A O 1
ATOM 976 N N . TRP A 1 121 ? 1.015 -12.125 -6.555 1 87.06 121 TRP A N 1
ATOM 977 C CA . TRP A 1 121 ? 1.335 -10.734 -6.254 1 87.06 121 TRP A CA 1
ATOM 978 C C . TRP A 1 121 ? 0.326 -9.789 -6.898 1 87.06 121 TRP A C 1
ATOM 980 O O . TRP A 1 121 ? -0.008 -8.742 -6.332 1 87.06 121 TRP A O 1
ATOM 990 N N . SER A 1 122 ? -0.118 -10.148 -8.023 1 83.94 122 SER A N 1
ATOM 991 C CA . SER A 1 122 ? -1.098 -9.32 -8.727 1 83.94 122 SER A CA 1
ATOM 992 C C . SER A 1 122 ? -2.4 -9.227 -7.941 1 83.94 122 SER A C 1
ATOM 994 O O . SER A 1 122 ? -3.186 -8.297 -8.141 1 83.94 122 SER A O 1
ATOM 996 N N . SER A 1 123 ? -2.574 -10.133 -7.102 1 83.81 123 SER A N 1
ATOM 997 C CA . SER A 1 123 ? -3.75 -10.148 -6.238 1 83.81 123 SER A CA 1
ATOM 998 C C . SER A 1 123 ? -3.461 -9.484 -4.898 1 83.81 123 SER A C 1
ATOM 1000 O O . SER A 1 123 ? -4.242 -8.648 -4.434 1 83.81 123 SER A O 1
ATOM 1002 N N . VAL A 1 124 ? -2.379 -9.773 -4.371 1 86.94 124 VAL A N 1
ATOM 1003 C CA . VAL A 1 124 ? -2.08 -9.414 -2.988 1 86.94 124 VAL A CA 1
ATOM 1004 C C . VAL A 1 124 ? -1.686 -7.945 -2.904 1 86.94 124 VAL A C 1
ATOM 1006 O O . VAL A 1 124 ? -2.074 -7.242 -1.967 1 86.94 124 VAL A O 1
ATOM 1009 N N . TYR A 1 125 ? -0.966 -7.461 -3.77 1 85.25 125 TYR A N 1
ATOM 1010 C CA . TYR A 1 125 ? -0.457 -6.094 -3.697 1 85.25 125 TYR A CA 1
ATOM 1011 C C . TYR A 1 125 ? -1.595 -5.082 -3.766 1 85.25 125 TYR A C 1
ATOM 1013 O O . TYR A 1 125 ? -1.704 -4.203 -2.91 1 85.25 125 TYR A O 1
ATOM 1021 N N . PRO A 1 126 ? -2.48 -5.172 -4.762 1 83 126 PRO A N 1
ATOM 1022 C CA . PRO A 1 126 ? -3.623 -4.254 -4.75 1 83 126 PRO A CA 1
ATOM 1023 C C . PRO A 1 126 ? -4.453 -4.363 -3.473 1 83 126 PRO A C 1
ATOM 1025 O O . PRO A 1 126 ? -4.961 -3.354 -2.973 1 83 126 PRO A O 1
ATOM 1028 N N . ALA A 1 127 ? -4.609 -5.594 -3 1 85.06 127 ALA A N 1
ATOM 1029 C CA . ALA A 1 127 ? -5.363 -5.781 -1.765 1 85.06 127 ALA A CA 1
ATOM 1030 C C . ALA A 1 127 ? -4.738 -4.996 -0.615 1 85.06 127 ALA A C 1
ATOM 1032 O O . ALA A 1 127 ? -5.449 -4.379 0.182 1 85.06 127 ALA A O 1
ATOM 1033 N N . MET A 1 128 ? -3.434 -5.043 -0.531 1 86.12 128 MET A N 1
ATOM 1034 C CA . MET A 1 128 ? -2.715 -4.312 0.51 1 86.12 128 MET A CA 1
ATOM 1035 C C . MET A 1 128 ? -2.902 -2.809 0.349 1 86.12 128 MET A C 1
ATOM 1037 O O . MET A 1 128 ? -3.252 -2.115 1.307 1 86.12 128 MET A O 1
ATOM 1041 N N . THR A 1 129 ? -2.676 -2.291 -0.839 1 83.44 129 THR A N 1
ATOM 1042 C CA . THR A 1 129 ? -2.73 -0.853 -1.078 1 83.44 129 THR A CA 1
ATOM 1043 C C . THR A 1 129 ? -4.145 -0.323 -0.869 1 83.44 129 THR A C 1
ATOM 1045 O O . THR A 1 129 ? -4.332 0.754 -0.298 1 83.44 129 THR A O 1
ATOM 1048 N N . HIS A 1 130 ? -5.094 -1.08 -1.244 1 83.25 130 HIS A N 1
ATOM 1049 C CA . HIS A 1 130 ? -6.48 -0.694 -1.029 1 83.25 130 HIS A CA 1
ATOM 1050 C C . HIS A 1 130 ? -6.828 -0.684 0.456 1 83.25 130 HIS A C 1
ATOM 1052 O O . HIS A 1 130 ? -7.551 0.2 0.922 1 83.25 130 HIS A O 1
ATOM 1058 N N . THR A 1 131 ? -6.418 -1.696 1.104 1 85.94 131 THR A N 1
ATOM 1059 C CA . THR A 1 131 ? -6.688 -1.772 2.537 1 85.94 131 THR A CA 1
ATOM 1060 C C . THR A 1 131 ? -6.117 -0.556 3.26 1 85.94 131 THR A C 1
ATOM 1062 O O . THR A 1 131 ? -6.789 0.042 4.102 1 85.94 131 THR A O 1
ATOM 1065 N N . PHE A 1 132 ? -4.965 -0.188 2.906 1 82.06 132 PHE A N 1
ATOM 1066 C CA . PHE A 1 132 ? -4.352 0.982 3.521 1 82.06 132 PHE A CA 1
ATOM 1067 C C . PHE A 1 132 ? -5.109 2.25 3.15 1 82.06 132 PHE A C 1
ATOM 1069 O O . PHE A 1 132 ? -5.324 3.121 3.996 1 82.06 132 PHE A O 1
ATOM 1076 N N . GLY A 1 133 ? -5.453 2.311 1.898 1 82.38 133 GLY A N 1
ATOM 1077 C CA . GLY A 1 133 ? -6.258 3.441 1.468 1 82.38 133 GLY A CA 1
ATOM 1078 C C . GLY A 1 133 ? -7.566 3.562 2.227 1 82.38 133 GLY A C 1
ATOM 1079 O O . GLY A 1 133 ? -8.016 4.672 2.527 1 82.38 133 GLY A O 1
ATOM 1080 N N . ASN A 1 134 ? -8.102 2.494 2.586 1 84.25 134 ASN A N 1
ATOM 1081 C CA . ASN A 1 134 ? -9.414 2.459 3.213 1 84.25 134 ASN A CA 1
ATOM 1082 C C . ASN A 1 134 ? -9.352 2.883 4.68 1 84.25 134 ASN A C 1
ATOM 1084 O O . ASN A 1 134 ? -10.375 3.209 5.281 1 84.25 134 ASN A O 1
ATOM 1088 N N . VAL A 1 135 ? -8.18 2.885 5.203 1 85.62 135 VAL A N 1
ATOM 1089 C CA . VAL A 1 135 ? -8.031 3.275 6.598 1 85.62 135 VAL A CA 1
ATOM 1090 C C . VAL A 1 135 ? -8.078 4.797 6.719 1 85.62 135 VAL A C 1
ATOM 1092 O O . VAL A 1 135 ? -8.508 5.332 7.746 1 85.62 135 VAL A O 1
ATOM 1095 N N . MET A 1 136 ? -7.777 5.473 5.715 1 87.94 136 MET A N 1
ATOM 1096 C CA . MET A 1 136 ? -7.617 6.926 5.734 1 87.94 136 MET A CA 1
ATOM 1097 C C . MET A 1 136 ? -8.938 7.617 6.047 1 87.94 136 MET A C 1
ATOM 1099 O O . MET A 1 136 ? -9 8.484 6.918 1 87.94 136 MET A O 1
ATOM 1103 N N . PRO A 1 137 ? -10.047 7.211 5.422 1 87.62 137 PRO A N 1
ATOM 1104 C CA . PRO A 1 137 ? -11.312 7.875 5.754 1 87.62 137 PRO A CA 1
ATOM 1105 C C . PRO A 1 137 ? -11.695 7.715 7.227 1 87.62 137 PRO A C 1
ATOM 1107 O O . PRO A 1 137 ? -12.227 8.648 7.832 1 87.62 137 PRO A O 1
ATOM 1110 N N . SER A 1 138 ? -11.438 6.594 7.746 1 85.56 138 SER A N 1
ATOM 1111 C CA . SER A 1 138 ? -11.766 6.359 9.148 1 85.56 138 SER A CA 1
ATOM 1112 C C . SER A 1 138 ? -10.945 7.262 10.07 1 85.56 138 SER A C 1
ATOM 1114 O O . SER A 1 138 ? -11.477 7.828 11.023 1 85.56 138 SER A O 1
ATOM 1116 N N . ILE A 1 139 ? -9.688 7.391 9.742 1 89.38 139 ILE A N 1
ATOM 1117 C CA . ILE A 1 139 ? -8.812 8.25 10.531 1 89.38 139 ILE A CA 1
ATOM 1118 C C . ILE A 1 139 ? -9.289 9.703 10.422 1 89.38 139 ILE A C 1
ATOM 1120 O O . ILE A 1 139 ? -9.367 10.414 11.422 1 89.38 139 ILE A O 1
ATOM 1124 N N . CYS A 1 140 ? -9.57 10.062 9.227 1 91.12 140 CYS A N 1
ATOM 1125 C CA . CYS A 1 140 ? -10.078 11.406 9 1 91.12 140 CYS A CA 1
ATOM 1126 C C . CYS A 1 140 ? -11.328 11.672 9.82 1 91.12 140 CYS A C 1
ATOM 1128 O O . CYS A 1 140 ? -11.461 12.734 10.438 1 91.12 140 CYS A O 1
ATOM 1130 N N . GLY A 1 141 ? -12.242 10.711 9.828 1 89.44 141 GLY A N 1
ATOM 1131 C CA . GLY A 1 141 ? -13.469 10.844 10.594 1 89.44 141 GLY A CA 1
ATOM 1132 C C . GLY A 1 141 ? -13.234 11.062 12.078 1 89.44 141 GLY A C 1
ATOM 1133 O O . GLY A 1 141 ? -13.914 11.867 12.711 1 89.44 141 GLY A O 1
ATOM 1134 N N . SER A 1 142 ? -12.289 10.453 12.578 1 87.75 142 SER A N 1
ATOM 1135 C CA . SER A 1 142 ? -12.016 10.516 14.008 1 87.75 142 SER A CA 1
ATOM 1136 C C . SER A 1 142 ? -11.469 11.883 14.406 1 87.75 142 SER A C 1
ATOM 1138 O O . SER A 1 142 ? -11.609 12.305 15.555 1 87.75 142 SER A O 1
ATOM 1140 N N . ILE A 1 143 ? -10.891 12.672 13.492 1 89.38 143 ILE A N 1
ATOM 1141 C CA . ILE A 1 143 ? -10.258 13.938 13.852 1 89.38 143 ILE A CA 1
ATOM 1142 C C . ILE A 1 143 ? -11.016 15.102 13.219 1 89.38 143 ILE A C 1
ATOM 1144 O O . ILE A 1 143 ? -10.648 16.266 13.383 1 89.38 143 ILE A O 1
ATOM 1148 N N . GLY A 1 144 ? -12.078 14.742 12.484 1 90.5 144 GLY A N 1
ATOM 1149 C CA . GLY A 1 144 ? -12.906 15.773 11.875 1 90.5 144 GLY A CA 1
ATOM 1150 C C . GLY A 1 144 ? -12.32 16.328 10.594 1 90.5 144 GLY A C 1
ATOM 1151 O O . GLY A 1 144 ? -12.562 17.484 10.25 1 90.5 144 GLY A O 1
ATOM 1152 N N . ALA A 1 145 ? -11.508 15.594 9.93 1 92.12 145 ALA A N 1
ATOM 1153 C CA . ALA A 1 145 ? -10.969 15.969 8.625 1 92.12 145 ALA A CA 1
ATOM 1154 C C . ALA A 1 145 ? -11.852 15.453 7.492 1 92.12 145 ALA A C 1
ATOM 1156 O O . ALA A 1 145 ? -12.609 14.5 7.676 1 92.12 145 ALA A O 1
ATOM 1157 N N . ASP A 1 146 ? -11.742 16.125 6.371 1 92.06 146 ASP A N 1
ATOM 1158 C CA . ASP A 1 146 ? -12.492 15.711 5.191 1 92.06 146 ASP A CA 1
ATOM 1159 C C . ASP A 1 146 ? -11.664 14.773 4.316 1 92.06 146 ASP A C 1
ATOM 1161 O O . ASP A 1 146 ? -10.75 15.211 3.623 1 92.06 146 ASP A O 1
ATOM 1165 N N . SER A 1 147 ? -12.133 13.508 4.312 1 89.44 147 SER A N 1
ATOM 1166 C CA . SER A 1 147 ? -11.359 12.5 3.602 1 89.44 147 SER A CA 1
ATOM 1167 C C . SER A 1 147 ? -11.367 12.758 2.098 1 89.44 147 SER A C 1
ATOM 1169 O O . SER A 1 147 ? -10.391 12.453 1.406 1 89.44 147 SER A O 1
ATOM 1171 N N . ASN A 1 148 ? -12.414 13.258 1.593 1 86.25 148 ASN A N 1
ATOM 1172 C CA . ASN A 1 148 ? -12.477 13.555 0.166 1 86.25 148 ASN A CA 1
ATOM 1173 C C . ASN A 1 148 ? -11.484 14.648 -0.22 1 86.25 148 ASN A C 1
ATOM 1175 O O . ASN A 1 148 ? -10.812 14.555 -1.247 1 86.25 148 ASN A O 1
ATOM 1179 N N . ASP A 1 149 ? -11.398 15.586 0.577 1 86.62 149 ASP A N 1
ATOM 1180 C CA . ASP A 1 149 ? -10.453 16.672 0.323 1 86.62 149 ASP A CA 1
ATOM 1181 C C . ASP A 1 149 ? -9.016 16.188 0.478 1 86.62 149 ASP A C 1
ATOM 1183 O O . ASP A 1 149 ? -8.125 16.609 -0.26 1 86.62 149 ASP A O 1
ATOM 1187 N N . VAL A 1 150 ? -8.836 15.375 1.469 1 87.25 150 VAL A N 1
ATOM 1188 C CA . VAL A 1 150 ? -7.504 14.797 1.64 1 87.25 150 VAL A CA 1
ATOM 1189 C C . VAL A 1 150 ? -7.09 14.062 0.368 1 87.25 150 VAL A C 1
ATOM 1191 O O . VAL A 1 150 ? -5.988 14.258 -0.143 1 87.25 150 VAL A O 1
ATOM 1194 N N . ARG A 1 151 ? -7.977 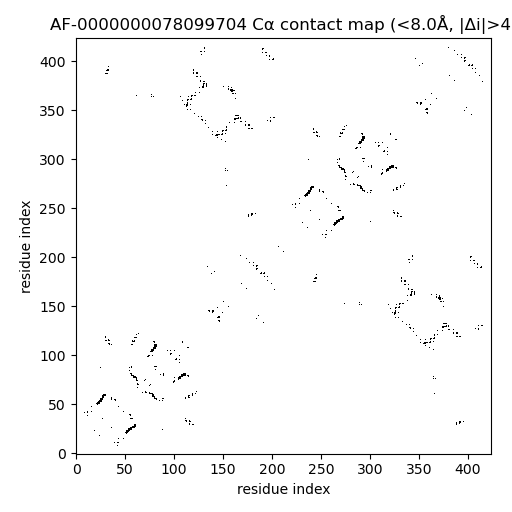13.281 -0.143 1 82.12 151 ARG A N 1
ATOM 1195 C CA . ARG A 1 151 ? -7.699 12.539 -1.366 1 82.12 151 ARG A CA 1
ATOM 1196 C C . ARG A 1 151 ? -7.371 13.477 -2.521 1 82.12 151 ARG A C 1
ATOM 1198 O O . ARG A 1 151 ? -6.445 13.227 -3.293 1 82.12 151 ARG A O 1
ATOM 1205 N N . ARG A 1 152 ? -8.094 14.461 -2.58 1 77.25 152 ARG A N 1
ATOM 1206 C CA . ARG A 1 152 ? -7.906 15.445 -3.646 1 77.25 152 ARG A CA 1
ATOM 1207 C C . ARG A 1 152 ? -6.566 16.156 -3.506 1 77.25 152 ARG A C 1
ATOM 1209 O O . ARG A 1 152 ? -5.879 16.391 -4.5 1 77.25 152 ARG A O 1
ATOM 1216 N N . ASN A 1 153 ? -6.301 16.562 -2.312 1 73.94 153 ASN A N 1
ATOM 1217 C CA . ASN A 1 153 ? -5.098 17.344 -2.041 1 73.94 153 ASN A CA 1
ATOM 1218 C C . ASN A 1 153 ? -3.832 16.531 -2.264 1 73.94 153 ASN A C 1
ATOM 1220 O O . ASN A 1 153 ? -2.783 17.078 -2.604 1 73.94 153 ASN A O 1
ATOM 1224 N N . ILE A 1 154 ? -3.904 15.383 -1.938 1 70 154 ILE A N 1
ATOM 1225 C CA . ILE A 1 154 ? -2.689 14.586 -2.066 1 70 154 ILE A CA 1
ATOM 1226 C C . ILE A 1 154 ? -2.527 14.125 -3.512 1 70 154 ILE A C 1
ATOM 1228 O O . ILE A 1 154 ? -1.443 13.695 -3.914 1 70 154 ILE A O 1
ATOM 1232 N N . GLY A 1 155 ? -3.316 14.875 -4.473 1 59.16 155 GLY A N 1
ATOM 1233 C CA . GLY A 1 155 ? -3.174 14.492 -5.867 1 59.16 155 GLY A CA 1
ATOM 1234 C C . GLY A 1 155 ? -3.08 12.992 -6.062 1 59.16 155 GLY A C 1
ATOM 1235 O O . GLY A 1 155 ? -2.033 12.391 -5.805 1 59.16 155 GLY A O 1
ATOM 1236 N N . CYS A 1 156 ? -3.764 12.414 -5.637 1 47.66 156 CYS A N 1
ATOM 1237 C CA . CYS A 1 156 ? -3.562 10.977 -5.719 1 47.66 156 CYS A CA 1
ATOM 1238 C C . CYS A 1 156 ? -2.467 10.633 -6.723 1 47.66 156 CYS A C 1
ATOM 1240 O O . CYS A 1 156 ? -2.471 11.133 -7.848 1 47.66 156 CYS A O 1
ATOM 1242 N N . ALA A 1 157 ? -1.338 10.211 -6.215 1 43.25 157 ALA A N 1
ATOM 1243 C CA . ALA A 1 157 ? 0.013 9.672 -6.363 1 43.25 157 ALA A CA 1
ATOM 1244 C C . ALA A 1 157 ? 0.185 8.984 -7.715 1 43.25 157 ALA A C 1
ATOM 1246 O O . ALA A 1 157 ? -0.721 8.297 -8.188 1 43.25 157 ALA A O 1
ATOM 1247 N N . ASP A 1 158 ? 0.933 9.68 -8.352 1 41.34 158 ASP A N 1
ATOM 1248 C CA . ASP A 1 158 ? 1.46 8.914 -9.477 1 41.34 158 ASP A CA 1
ATOM 1249 C C . ASP A 1 158 ? 1.596 7.434 -9.117 1 41.34 158 ASP A C 1
ATOM 1251 O O . ASP A 1 158 ? 2.465 7.059 -8.328 1 41.34 158 ASP A O 1
ATOM 1255 N N . SER A 1 159 ? 0.532 6.875 -8.828 1 43.62 159 SER A N 1
ATOM 1256 C CA . SER A 1 159 ? 0.458 5.422 -8.727 1 43.62 159 SER A CA 1
ATOM 1257 C C . SER A 1 159 ? 1.601 4.758 -9.492 1 43.62 159 SER A C 1
ATOM 1259 O O . SER A 1 159 ? 1.718 3.529 -9.492 1 43.62 159 SER A O 1
ATOM 1261 N N . GLU A 1 160 ? 2.15 5.508 -10.359 1 43.75 160 GLU A N 1
ATOM 1262 C CA . GLU A 1 160 ? 3.041 4.68 -11.172 1 43.75 160 GLU A CA 1
ATOM 1263 C C . GLU A 1 160 ? 3.895 3.768 -10.289 1 43.75 160 GLU A C 1
ATOM 1265 O O . GLU A 1 160 ? 3.922 2.553 -10.492 1 43.75 160 GLU A O 1
ATOM 1270 N N . SER A 1 161 ? 5.195 4.258 -10.055 1 46.34 161 SER A N 1
ATOM 1271 C CA . SER A 1 161 ? 6.344 3.365 -9.938 1 46.34 161 SER A CA 1
ATOM 1272 C C . SER A 1 161 ? 6.352 2.658 -8.586 1 46.34 161 SER A C 1
ATOM 1274 O O . SER A 1 161 ? 7.406 2.508 -7.965 1 46.34 161 SER A O 1
ATOM 1276 N N . TYR A 1 162 ? 5.234 2.609 -7.93 1 47.5 162 TYR A N 1
ATOM 1277 C CA . TYR A 1 162 ? 5.34 2.227 -6.527 1 47.5 162 TYR A CA 1
ATOM 1278 C C . TYR A 1 162 ? 5.992 0.855 -6.383 1 47.5 162 TYR A C 1
ATOM 1280 O O . TYR A 1 162 ? 6.582 0.546 -5.344 1 47.5 162 TYR A O 1
ATOM 1288 N N . MET A 1 163 ? 5.699 0.036 -7.422 1 52.16 163 MET A N 1
ATOM 1289 C CA . MET A 1 163 ? 6.312 -1.274 -7.227 1 52.16 163 MET A CA 1
ATOM 1290 C C . MET A 1 163 ? 7.816 -1.212 -7.469 1 52.16 163 MET A C 1
ATOM 1292 O O . MET A 1 163 ? 8.492 -2.242 -7.465 1 52.16 163 MET A O 1
ATOM 1296 N N . GLY A 1 164 ? 8.211 0.097 -7.719 1 49.84 164 GLY A N 1
ATOM 1297 C CA . GLY A 1 164 ? 9.656 0.099 -7.922 1 49.84 164 GLY A CA 1
ATOM 1298 C C . GLY A 1 164 ? 10.438 0.036 -6.625 1 49.84 164 GLY A C 1
ATOM 1299 O O . GLY A 1 164 ? 9.93 0.408 -5.566 1 49.84 164 GLY A O 1
ATOM 1300 N N . ALA A 1 165 ? 11.359 -0.869 -6.648 1 52.38 165 ALA A N 1
ATOM 1301 C CA . ALA A 1 165 ? 12.312 -0.962 -5.547 1 52.38 165 ALA A CA 1
ATOM 1302 C C . ALA A 1 165 ? 12.789 0.423 -5.109 1 52.38 165 ALA A C 1
ATOM 1304 O O . ALA A 1 165 ? 13.156 1.25 -5.945 1 52.38 165 ALA A O 1
ATOM 1305 N N . SER A 1 166 ? 12.195 0.947 -4.051 1 57.66 166 SER A N 1
ATOM 1306 C CA . SER A 1 166 ? 12.68 2.221 -3.531 1 57.66 166 SER A CA 1
ATOM 1307 C C . SER A 1 166 ? 13.617 2.014 -2.344 1 57.66 166 SER A C 1
ATOM 1309 O O . SER A 1 166 ? 13.547 0.986 -1.666 1 57.66 166 SER A O 1
ATOM 1311 N N . ILE A 1 167 ? 14.727 2.773 -2.326 1 58.22 167 ILE A N 1
ATOM 1312 C CA . ILE A 1 167 ? 15.758 2.721 -1.303 1 58.22 167 ILE A CA 1
ATOM 1313 C C . ILE A 1 167 ? 15.133 2.916 0.077 1 58.22 167 ILE A C 1
ATOM 1315 O O . ILE A 1 167 ? 15.797 2.719 1.099 1 58.22 167 ILE A O 1
ATOM 1319 N N . GLY A 1 168 ? 13.844 2.938 0.097 1 65.25 168 GLY A N 1
ATOM 1320 C CA . GLY A 1 168 ? 13.242 3.141 1.404 1 65.25 168 GLY A CA 1
ATOM 1321 C C . GLY A 1 168 ? 12.938 4.598 1.703 1 65.25 168 GLY A C 1
ATOM 1322 O O . GLY A 1 168 ? 12.938 5.434 0.798 1 65.25 168 GLY A O 1
ATOM 1323 N N . PHE A 1 169 ? 12.469 4.973 2.768 1 76.31 169 PHE A N 1
ATOM 1324 C CA . PHE A 1 169 ? 12.133 6.32 3.209 1 76.31 169 PHE A CA 1
ATOM 1325 C C . PHE A 1 169 ? 12.961 6.707 4.43 1 76.31 169 PHE A C 1
ATOM 1327 O O . PHE A 1 169 ? 13.492 5.844 5.125 1 76.31 169 PHE A O 1
ATOM 1334 N N . GLY A 1 170 ? 13.188 7.988 4.582 1 81.06 170 GLY A N 1
ATOM 1335 C CA . GLY A 1 170 ? 14.109 8.469 5.598 1 81.06 170 GLY A CA 1
ATOM 1336 C C . GLY A 1 170 ? 13.414 9.141 6.77 1 81.06 170 GLY A C 1
ATOM 1337 O O . GLY A 1 170 ? 12.273 8.805 7.09 1 81.06 170 GLY A O 1
ATOM 1338 N N . GLY A 1 171 ? 14.148 10.047 7.359 1 80.88 171 GLY A N 1
ATOM 1339 C CA . GLY A 1 171 ? 13.812 10.695 8.617 1 80.88 171 GLY A CA 1
ATOM 1340 C C . GLY A 1 171 ? 12.477 11.422 8.578 1 80.88 171 GLY A C 1
ATOM 1341 O O . GLY A 1 171 ? 11.609 11.195 9.422 1 80.88 171 GLY A O 1
ATOM 1342 N N . PRO A 1 172 ? 12.273 12.242 7.582 1 81.06 172 PRO A N 1
ATOM 1343 C CA . PRO A 1 172 ? 11.023 13 7.551 1 81.06 172 PRO A CA 1
ATOM 1344 C C . PRO A 1 172 ? 9.789 12.102 7.469 1 81.06 172 PRO A C 1
ATOM 1346 O O . PRO A 1 172 ? 8.773 12.383 8.117 1 81.06 172 PRO A O 1
ATOM 1349 N N . VAL A 1 173 ? 9.898 11.109 6.719 1 86.5 173 VAL A N 1
ATOM 1350 C CA . VAL A 1 173 ? 8.773 10.188 6.582 1 86.5 173 VAL A CA 1
ATOM 1351 C C . VAL A 1 173 ? 8.57 9.422 7.887 1 86.5 173 VAL A C 1
ATOM 1353 O O . VAL A 1 173 ? 7.438 9.195 8.312 1 86.5 173 VAL A O 1
ATOM 1356 N N . ILE A 1 174 ? 9.68 9.047 8.516 1 89.56 174 ILE A N 1
ATOM 1357 C CA . ILE A 1 174 ? 9.594 8.352 9.797 1 89.56 174 ILE A CA 1
ATOM 1358 C C . ILE A 1 174 ? 8.93 9.266 10.828 1 89.56 174 ILE A C 1
ATOM 1360 O O . ILE A 1 174 ? 8.109 8.805 11.633 1 89.56 174 ILE A O 1
ATOM 1364 N N . GLN A 1 175 ? 9.289 10.445 10.742 1 87.75 175 GLN A N 1
ATOM 1365 C CA . GLN A 1 175 ? 8.672 11.414 11.648 1 87.75 175 GLN A CA 1
ATOM 1366 C C . GLN A 1 175 ? 7.176 11.523 11.391 1 87.75 175 GLN A C 1
ATOM 1368 O O . GLN A 1 175 ? 6.375 11.547 12.328 1 87.75 175 GLN A O 1
ATOM 1373 N N . ASP A 1 176 ? 6.766 11.625 10.156 1 88.44 176 ASP A N 1
ATOM 1374 C CA . ASP A 1 176 ? 5.352 11.727 9.805 1 88.44 176 ASP A CA 1
ATOM 1375 C C . ASP A 1 176 ? 4.59 10.484 10.258 1 88.44 176 ASP A C 1
ATOM 1377 O O . ASP A 1 176 ? 3.443 10.578 10.703 1 88.44 176 ASP A O 1
ATOM 1381 N N . ILE A 1 177 ? 5.219 9.367 10.125 1 92.25 177 ILE A N 1
ATOM 1382 C CA . ILE A 1 177 ? 4.613 8.133 10.602 1 92.25 177 ILE A CA 1
ATOM 1383 C C . ILE A 1 177 ? 4.391 8.203 12.109 1 92.25 177 ILE A C 1
ATOM 1385 O O . ILE A 1 177 ? 3.334 7.812 12.609 1 92.25 177 ILE A O 1
ATOM 1389 N N . SER A 1 178 ? 5.387 8.727 12.773 1 92 178 SER A N 1
ATOM 1390 C CA . SER A 1 178 ? 5.273 8.859 14.227 1 92 178 SER A CA 1
ATOM 1391 C C . SER A 1 178 ? 4.137 9.805 14.602 1 92 178 SER A C 1
ATOM 1393 O O . SER A 1 178 ? 3.406 9.547 15.562 1 92 178 SER A O 1
ATOM 1395 N N . TYR A 1 179 ? 3.998 10.859 13.883 1 90.25 179 TYR A N 1
ATOM 1396 C CA . TYR A 1 179 ? 2.908 11.797 14.141 1 90.25 179 TYR A CA 1
ATOM 1397 C C . TYR A 1 179 ? 1.556 11.125 13.922 1 90.25 179 TYR A C 1
ATOM 1399 O O . TYR A 1 179 ? 0.644 11.273 14.734 1 90.25 179 TYR A O 1
ATOM 1407 N N . LEU A 1 180 ? 1.448 10.438 12.891 1 92.38 180 LEU A N 1
ATOM 1408 C CA . LEU A 1 180 ? 0.192 9.75 12.609 1 92.38 180 LEU A CA 1
ATOM 1409 C C . LEU A 1 180 ? -0.114 8.719 13.688 1 92.38 180 LEU A C 1
ATOM 1411 O O . LEU A 1 180 ? -1.257 8.594 14.133 1 92.38 180 LEU A O 1
ATOM 1415 N N . LYS A 1 181 ? 0.888 8.039 14.102 1 93 181 LYS A N 1
ATOM 1416 C CA . LYS A 1 181 ? 0.706 7.043 15.156 1 93 181 LYS A CA 1
ATOM 1417 C C . LYS A 1 181 ? 0.161 7.68 16.438 1 93 181 LYS A C 1
ATOM 1419 O O . LYS A 1 181 ? -0.655 7.074 17.125 1 93 181 LYS A O 1
ATOM 1424 N N . SER A 1 182 ? 0.665 8.766 16.703 1 90.12 182 SER A N 1
ATOM 1425 C CA . SER A 1 182 ? 0.193 9.461 17.906 1 90.12 182 SER A CA 1
ATOM 1426 C C . SER A 1 182 ? -1.3 9.758 17.812 1 90.12 182 SER A C 1
ATOM 1428 O O . SER A 1 182 ? -2.021 9.648 18.812 1 90.12 182 SER A O 1
ATOM 1430 N N . VAL A 1 183 ? -1.723 10.141 16.688 1 88.94 183 VAL A N 1
ATOM 1431 C CA . VAL A 1 183 ? -3.139 10.398 16.438 1 88.94 183 VAL A CA 1
ATOM 1432 C C . VAL A 1 183 ? -3.936 9.102 16.609 1 88.94 183 VAL A C 1
ATOM 1434 O O . VAL A 1 183 ? -4.965 9.086 17.297 1 88.94 183 VAL A O 1
ATOM 1437 N N . LEU A 1 184 ? -3.43 8.109 16.094 1 93.06 184 LEU A N 1
ATOM 1438 C CA . LEU A 1 184 ? -4.113 6.82 16.141 1 93.06 184 LEU A CA 1
ATOM 1439 C C . LEU A 1 184 ? -4.219 6.316 17.578 1 93.06 184 LEU A C 1
ATOM 1441 O O . LEU A 1 184 ? -5.246 5.766 17.969 1 93.06 184 LEU A O 1
ATOM 1445 N N . HIS A 1 185 ? -3.156 6.48 18.281 1 91.38 185 HIS A N 1
ATOM 1446 C CA . HIS A 1 185 ? -3.145 6.066 19.672 1 91.38 185 HIS A CA 1
ATOM 1447 C C . HIS A 1 185 ? -4.18 6.836 20.484 1 91.38 185 HIS A C 1
ATOM 1449 O O . HIS A 1 185 ? -4.934 6.242 21.266 1 91.38 185 HIS A O 1
ATOM 1455 N N . ARG A 1 186 ? -4.188 8.039 20.312 1 87.69 186 ARG A N 1
ATOM 1456 C CA . ARG A 1 186 ? -5.152 8.891 21 1 87.69 186 ARG A CA 1
ATOM 1457 C C . ARG A 1 186 ? -6.582 8.453 20.703 1 87.69 186 ARG A C 1
ATOM 1459 O O . ARG A 1 186 ? -7.43 8.453 21.609 1 87.69 186 ARG A O 1
ATOM 1466 N N . ASP A 1 187 ? -6.836 7.992 19.531 1 90.19 187 ASP A N 1
ATOM 1467 C CA . ASP A 1 187 ? -8.195 7.68 19.094 1 90.19 187 ASP A CA 1
ATOM 1468 C C . ASP A 1 187 ? -8.5 6.195 19.281 1 90.19 187 ASP A C 1
ATOM 1470 O O . ASP A 1 187 ? -9.578 5.73 18.906 1 90.19 187 ASP A O 1
ATOM 1474 N N . GLY A 1 188 ? -7.605 5.48 19.734 1 91.12 188 GLY A N 1
ATOM 1475 C CA . GLY A 1 188 ? -7.824 4.078 20.031 1 91.12 188 GLY A CA 1
ATOM 1476 C C . GLY A 1 188 ? -7.844 3.193 18.797 1 91.12 188 GLY A C 1
ATOM 1477 O O . GLY A 1 188 ? -8.477 2.135 18.797 1 91.12 188 GLY A O 1
ATOM 1478 N N . LEU A 1 189 ? -7.23 3.611 17.766 1 91.62 189 LEU A N 1
ATOM 1479 C CA . LEU A 1 189 ? -7.168 2.848 16.516 1 91.62 189 LEU A CA 1
ATOM 1480 C C . LEU A 1 189 ? -5.934 1.956 16.484 1 91.62 189 LEU A C 1
ATOM 1482 O O . LEU A 1 189 ? -4.996 2.213 15.727 1 91.62 189 LEU A O 1
ATOM 1486 N N . LYS A 1 190 ? -6.059 0.945 17.156 1 93.31 190 LYS A N 1
ATOM 1487 C CA . LYS A 1 190 ? -4.91 0.087 17.422 1 93.31 190 LYS A CA 1
ATOM 1488 C C . LYS A 1 190 ? -4.477 -0.671 16.172 1 93.31 190 LYS A C 1
ATOM 1490 O O . LYS A 1 190 ? -3.281 -0.791 15.898 1 93.31 190 LYS A O 1
ATOM 1495 N N . LEU A 1 191 ? -5.383 -1.229 15.43 1 92.5 191 LEU A N 1
ATOM 1496 C CA . LEU A 1 191 ? -5.051 -2.008 14.242 1 92.5 191 LEU A CA 1
ATOM 1497 C C . LEU A 1 191 ? -4.297 -1.158 13.227 1 92.5 191 LEU A C 1
ATOM 1499 O O . LEU A 1 191 ? -3.322 -1.619 12.633 1 92.5 191 LEU A O 1
ATOM 1503 N N . GLU A 1 192 ? -4.742 0.019 13.086 1 92.44 192 GLU A N 1
ATOM 1504 C CA . GLU A 1 192 ? -4.09 0.948 12.172 1 92.44 192 GLU A CA 1
ATOM 1505 C C . GLU A 1 192 ? -2.686 1.3 12.648 1 92.44 192 GLU A C 1
ATOM 1507 O O . GLU A 1 192 ? -1.752 1.378 11.852 1 92.44 192 GLU A O 1
ATOM 1512 N N . SER A 1 193 ? -2.57 1.512 13.922 1 94.06 193 SER A N 1
ATOM 1513 C CA . SER A 1 193 ? -1.264 1.803 14.5 1 94.06 193 SER A CA 1
ATOM 1514 C C . SER A 1 193 ? -0.301 0.635 14.305 1 94.06 193 SER A C 1
ATOM 1516 O O . SER A 1 193 ? 0.871 0.836 13.984 1 94.06 193 SER A O 1
ATOM 1518 N N . ASP A 1 194 ? -0.807 -0.54 14.5 1 94.06 194 ASP A N 1
ATOM 1519 C CA . ASP A 1 194 ? -0.001 -1.743 14.312 1 94.06 194 ASP A CA 1
ATOM 1520 C C . ASP A 1 194 ? 0.496 -1.854 12.875 1 94.06 194 ASP A C 1
ATOM 1522 O O . ASP A 1 194 ? 1.621 -2.295 12.633 1 94.06 194 ASP A O 1
ATOM 1526 N N . MET A 1 195 ? -0.292 -1.533 11.992 1 91.69 195 MET A N 1
ATOM 1527 C CA . MET A 1 195 ? 0.093 -1.568 10.586 1 91.69 195 MET A CA 1
ATOM 1528 C C . MET A 1 195 ? 1.274 -0.641 10.32 1 91.69 195 MET A C 1
ATOM 1530 O O . MET A 1 195 ? 2.217 -1.013 9.617 1 91.69 195 MET A O 1
ATOM 1534 N N . LEU A 1 196 ? 1.253 0.515 10.852 1 93.56 196 LEU A N 1
ATOM 1535 C CA . LEU A 1 196 ? 2.352 1.46 10.695 1 93.56 196 LEU A CA 1
ATOM 1536 C C . LEU A 1 196 ? 3.629 0.923 11.328 1 93.56 196 LEU A C 1
ATOM 1538 O O . LEU A 1 196 ? 4.723 1.106 10.789 1 93.56 196 LEU A O 1
ATOM 1542 N N . ASN A 1 197 ? 3.459 0.291 12.453 1 94.38 197 ASN A N 1
ATOM 1543 C CA . ASN A 1 197 ? 4.613 -0.336 13.086 1 94.38 197 ASN A CA 1
ATOM 1544 C C . ASN A 1 197 ? 5.254 -1.384 12.188 1 94.38 197 ASN A C 1
ATOM 1546 O O . ASN A 1 197 ? 6.48 -1.48 12.109 1 94.38 197 ASN A O 1
ATOM 1550 N N . GLN A 1 198 ? 4.414 -2.1 11.57 1 92.56 198 GLN A N 1
ATOM 1551 C CA . GLN A 1 198 ? 4.906 -3.158 10.688 1 92.56 198 GLN A CA 1
ATOM 1552 C C . GLN A 1 198 ? 5.711 -2.582 9.531 1 92.56 198 GLN A C 1
ATOM 1554 O O . GLN A 1 198 ? 6.711 -3.168 9.109 1 92.56 198 GLN A O 1
ATOM 1559 N N . ILE A 1 199 ? 5.301 -1.481 9.047 1 91 199 ILE A N 1
ATOM 1560 C CA . ILE A 1 199 ? 6 -0.822 7.945 1 91 199 ILE A CA 1
ATOM 1561 C C . ILE A 1 199 ? 7.414 -0.446 8.383 1 91 199 ILE A C 1
ATOM 1563 O O . ILE A 1 199 ? 8.375 -0.648 7.641 1 91 199 ILE A O 1
ATOM 1567 N N . ILE A 1 200 ? 7.492 0.073 9.547 1 92.56 200 ILE A N 1
ATOM 1568 C CA . ILE A 1 200 ? 8.789 0.483 10.078 1 92.56 200 ILE A CA 1
ATOM 1569 C C . ILE A 1 200 ? 9.672 -0.744 10.289 1 92.56 200 ILE A C 1
ATOM 1571 O O . ILE A 1 200 ? 10.852 -0.73 9.938 1 92.56 200 ILE A O 1
ATOM 1575 N N . LYS A 1 201 ? 9.117 -1.775 10.812 1 93.44 201 LYS A N 1
ATOM 1576 C CA . LYS A 1 201 ? 9.875 -3.006 11.047 1 93.44 201 LYS A CA 1
ATOM 1577 C C . LYS A 1 201 ? 10.406 -3.582 9.742 1 93.44 201 LYS A C 1
ATOM 1579 O O . LYS A 1 201 ? 11.555 -4.02 9.672 1 93.44 201 LYS A O 1
ATOM 1584 N N . LEU A 1 202 ? 9.586 -3.609 8.773 1 91.5 202 LEU A N 1
ATOM 1585 C CA . LEU A 1 202 ? 9.992 -4.145 7.477 1 91.5 202 LEU A CA 1
ATOM 1586 C C . LEU A 1 202 ? 11.102 -3.303 6.867 1 91.5 202 LEU A C 1
ATOM 1588 O O . LEU A 1 202 ? 12.047 -3.844 6.277 1 91.5 202 LEU A O 1
ATOM 1592 N N . LYS A 1 203 ? 10.914 -2.027 6.934 1 89.5 203 LYS A N 1
ATOM 1593 C CA . LYS A 1 203 ? 11.953 -1.129 6.438 1 89.5 203 LYS A CA 1
ATOM 1594 C C . LYS A 1 203 ? 13.281 -1.399 7.129 1 89.5 203 LYS A C 1
ATOM 1596 O O . LYS A 1 203 ? 14.32 -1.481 6.469 1 89.5 203 LYS A O 1
ATOM 1601 N N . GLU A 1 204 ? 13.266 -1.487 8.406 1 90.31 204 GLU A N 1
ATOM 1602 C CA . GLU A 1 204 ? 14.484 -1.726 9.18 1 90.31 204 GLU A CA 1
ATOM 1603 C C . GLU A 1 204 ? 15.094 -3.08 8.844 1 90.31 204 GLU A C 1
ATOM 1605 O O . GLU A 1 204 ? 16.312 -3.205 8.734 1 90.31 204 GLU A O 1
ATOM 1610 N N . ASP A 1 205 ? 14.281 -4.039 8.711 1 90.19 205 ASP A N 1
ATOM 1611 C CA . ASP A 1 205 ? 14.75 -5.375 8.359 1 90.19 205 ASP A CA 1
ATOM 1612 C C . ASP A 1 205 ? 15.43 -5.379 6.988 1 90.19 205 ASP A C 1
ATOM 1614 O O . ASP A 1 205 ? 16.453 -6.027 6.805 1 90.19 205 ASP A O 1
ATOM 1618 N N . LYS A 1 206 ? 14.852 -4.746 6.078 1 86.44 206 LYS A N 1
ATOM 1619 C CA . LYS A 1 206 ? 15.438 -4.652 4.746 1 86.44 206 LYS A CA 1
ATOM 1620 C C . LYS A 1 206 ? 16.812 -4 4.797 1 86.44 206 LYS A C 1
ATOM 1622 O O . LYS A 1 206 ? 17.734 -4.43 4.102 1 86.44 206 LYS A O 1
ATOM 1627 N N . GLU A 1 207 ? 16.875 -2.947 5.539 1 85.5 207 GLU A N 1
ATOM 1628 C CA . GLU A 1 207 ? 18.156 -2.275 5.684 1 85.5 207 GLU A CA 1
ATOM 1629 C C . GLU A 1 207 ? 19.188 -3.193 6.328 1 85.5 207 GLU A C 1
ATOM 1631 O O . GLU A 1 207 ? 20.359 -3.188 5.941 1 85.5 207 GLU A O 1
ATOM 1636 N N . LYS A 1 208 ? 18.797 -3.959 7.223 1 84.94 208 LYS A N 1
ATOM 1637 C CA . LYS A 1 208 ? 19.688 -4.918 7.875 1 84.94 208 LYS A CA 1
ATOM 1638 C C . LYS A 1 208 ? 20.141 -6.004 6.898 1 84.94 208 LYS A C 1
ATOM 1640 O O . LYS A 1 208 ? 21.312 -6.375 6.871 1 84.94 208 LYS A O 1
ATOM 1645 N N . ARG A 1 209 ? 19.219 -6.516 6.113 1 81 209 ARG A N 1
ATOM 1646 C CA . ARG A 1 209 ? 19.516 -7.574 5.148 1 81 209 ARG A CA 1
ATOM 1647 C C . ARG A 1 209 ? 20.453 -7.074 4.059 1 81 209 ARG A C 1
ATOM 1649 O O . ARG A 1 209 ? 21.219 -7.852 3.49 1 81 209 ARG A O 1
ATOM 1656 N N . ARG A 1 210 ? 20.344 -5.793 3.756 1 77.38 210 ARG A N 1
ATOM 1657 C CA . ARG A 1 210 ? 21.172 -5.207 2.711 1 77.38 210 ARG A CA 1
ATOM 1658 C C . ARG A 1 210 ? 22.5 -4.711 3.283 1 77.38 210 ARG A C 1
ATOM 1660 O O . ARG A 1 210 ? 23.391 -4.324 2.533 1 77.38 210 ARG A O 1
ATOM 1667 N N . GLY A 1 211 ? 22.672 -4.91 4.52 1 69.62 211 GLY A N 1
ATOM 1668 C CA . GLY A 1 211 ? 23.891 -4.453 5.164 1 69.62 211 GLY A CA 1
ATOM 1669 C C . GLY A 1 211 ? 23.938 -2.951 5.367 1 69.62 211 GLY A C 1
ATOM 1670 O O . GLY A 1 211 ? 25 -2.344 5.336 1 69.62 211 GLY A O 1
ATOM 1671 N N . LEU A 1 212 ? 22.875 -2.281 5.32 1 59.16 212 LEU A N 1
ATOM 1672 C CA . LEU A 1 212 ? 22.828 -0.848 5.586 1 59.16 212 LEU A CA 1
ATOM 1673 C C . LEU A 1 212 ? 22.641 -0.578 7.074 1 59.16 212 LEU A C 1
ATOM 1675 O O . LEU A 1 212 ? 22.047 -1.388 7.789 1 59.16 212 LEU A O 1
ATOM 1679 N N . MET B 1 1 ? 5.035 15.984 26.828 1 32.47 1 MET B N 1
ATOM 1680 C CA . MET B 1 1 ? 4.926 16.797 25.625 1 32.47 1 MET B CA 1
ATOM 1681 C C . MET B 1 1 ? 5.504 16.062 24.422 1 32.47 1 MET B C 1
ATOM 1683 O O . MET B 1 1 ? 6.559 15.43 24.516 1 32.47 1 MET B O 1
ATOM 1687 N N . PRO B 1 2 ? 4.695 15.719 23.453 1 39.41 2 PRO B N 1
ATOM 1688 C CA . PRO B 1 2 ? 5.312 14.883 22.422 1 39.41 2 PRO B CA 1
ATOM 1689 C C . PRO B 1 2 ? 6.688 15.398 21.984 1 39.41 2 PRO B C 1
ATOM 1691 O O . PRO B 1 2 ? 6.996 16.578 22.172 1 39.41 2 PRO B O 1
ATOM 1694 N N . PHE B 1 3 ? 7.68 14.688 21.562 1 37.5 3 PHE B N 1
ATOM 1695 C CA . PHE B 1 3 ? 9.055 14.883 21.125 1 37.5 3 PHE B CA 1
ATOM 1696 C C . PHE B 1 3 ? 9.141 15.945 20.047 1 37.5 3 PHE B C 1
ATOM 1698 O O . PHE B 1 3 ? 8.336 15.938 19.109 1 37.5 3 PHE B O 1
ATOM 1705 N N . GLY B 1 4 ? 9.82 17.156 20.25 1 49.62 4 GLY B N 1
ATOM 1706 C CA . GLY B 1 4 ? 10.297 18.219 19.375 1 49.62 4 GLY B CA 1
ATOM 1707 C C . GLY B 1 4 ? 9.539 19.516 19.547 1 49.62 4 GLY B C 1
ATOM 1708 O O . GLY B 1 4 ? 9.797 20.484 18.828 1 49.62 4 GLY B O 1
ATOM 1709 N N . LEU B 1 5 ? 8.547 19.406 20.484 1 56.72 5 LEU B N 1
ATOM 1710 C CA . LEU B 1 5 ? 7.758 20.625 20.594 1 56.72 5 LEU B CA 1
ATOM 1711 C C . LEU B 1 5 ? 8.531 21.703 21.344 1 56.72 5 LEU B C 1
ATOM 1713 O O . LEU B 1 5 ? 8.148 22.875 21.312 1 56.72 5 LEU B O 1
ATOM 1717 N N . SER B 1 6 ? 9.555 21.203 22.031 1 58.72 6 SER B N 1
ATOM 1718 C CA . SER B 1 6 ? 10.312 22.219 22.75 1 58.72 6 SER B CA 1
ATOM 1719 C C . SER B 1 6 ? 10.891 23.266 21.797 1 58.72 6 SER B C 1
ATOM 1721 O O . SER B 1 6 ? 10.852 24.453 22.078 1 58.72 6 SER B O 1
ATOM 1723 N N . ASP B 1 7 ? 11.32 22.688 20.719 1 67.06 7 ASP B N 1
ATOM 1724 C CA . ASP B 1 7 ? 11.898 23.594 19.719 1 67.06 7 ASP B CA 1
ATOM 1725 C C . ASP B 1 7 ? 10.844 24.547 19.172 1 67.06 7 ASP B C 1
ATOM 1727 O O . ASP B 1 7 ? 11.148 25.688 18.844 1 67.06 7 ASP B O 1
ATOM 1731 N N . TRP B 1 8 ? 9.664 24.188 19.312 1 73.56 8 TRP B N 1
ATOM 1732 C CA . TRP B 1 8 ? 8.602 25.031 18.781 1 73.56 8 TRP B CA 1
ATOM 1733 C C . TRP B 1 8 ? 8.258 26.156 19.75 1 73.56 8 TRP B C 1
ATOM 1735 O O . TRP B 1 8 ? 8.008 27.281 19.344 1 73.56 8 TRP B O 1
ATOM 1745 N N . ASP B 1 9 ? 8.453 25.734 21.016 1 76.38 9 ASP B N 1
ATOM 1746 C CA . ASP B 1 9 ? 8.164 26.734 22.031 1 76.38 9 ASP B CA 1
ATOM 1747 C C . ASP B 1 9 ? 9.117 27.922 21.922 1 76.38 9 ASP B C 1
ATOM 1749 O O . ASP B 1 9 ? 8.688 29.078 21.953 1 76.38 9 ASP B O 1
ATOM 1753 N N . ASP B 1 10 ? 10.281 27.531 21.703 1 79.31 10 ASP B N 1
ATOM 1754 C CA . ASP B 1 10 ? 11.289 28.578 21.594 1 79.31 10 ASP B CA 1
ATOM 1755 C C . ASP B 1 10 ? 11.07 29.406 20.328 1 79.31 10 ASP B C 1
ATOM 1757 O O . ASP B 1 10 ? 11.18 30.641 20.359 1 79.31 10 ASP B O 1
ATOM 1761 N N . ALA B 1 11 ? 10.789 28.766 19.281 1 80.81 11 ALA B N 1
ATOM 1762 C CA . ALA B 1 11 ? 10.555 29.453 18.016 1 80.81 11 ALA B CA 1
ATOM 1763 C C . ALA B 1 11 ? 9.344 30.375 18.109 1 80.81 11 ALA B C 1
ATOM 1765 O O . ALA B 1 11 ? 9.398 31.531 17.656 1 80.81 11 ALA B O 1
ATOM 1766 N N . ILE B 1 12 ? 8.328 29.953 18.781 1 82.06 12 ILE B N 1
ATOM 1767 C CA . ILE B 1 12 ? 7.105 30.75 18.906 1 82.06 12 ILE B CA 1
ATOM 1768 C C . ILE B 1 12 ? 7.367 31.969 19.797 1 82.06 12 ILE B C 1
ATOM 1770 O O . ILE B 1 12 ? 6.922 33.062 19.484 1 82.06 12 ILE B O 1
ATOM 1774 N N . GLN B 1 13 ? 8.156 31.719 20.797 1 81.19 13 GLN B N 1
ATOM 1775 C CA . GLN B 1 13 ? 8.5 32.812 21.688 1 81.19 13 GLN B CA 1
ATOM 1776 C C . GLN B 1 13 ? 9.289 33.906 20.953 1 81.19 13 GLN B C 1
ATOM 1778 O O . GLN B 1 13 ? 9.047 35.094 21.125 1 81.19 13 GLN B O 1
ATOM 1783 N N . LYS B 1 14 ? 10.18 33.438 20.188 1 84.5 14 LYS B N 1
ATOM 1784 C CA . LYS B 1 14 ? 10.992 34.375 19.406 1 84.5 14 LYS B CA 1
ATOM 1785 C C . LYS B 1 14 ? 10.133 35.156 18.422 1 84.5 14 LYS B C 1
ATOM 1787 O O . LYS B 1 14 ? 10.359 36.344 18.188 1 84.5 14 LYS B O 1
ATOM 1792 N N . ILE B 1 15 ? 9.18 34.5 17.859 1 83.19 15 ILE B N 1
ATOM 1793 C CA . ILE B 1 15 ? 8.281 35.125 16.906 1 83.19 15 ILE B CA 1
ATOM 1794 C C . ILE B 1 15 ? 7.453 36.219 17.609 1 83.19 15 ILE B C 1
ATOM 1796 O O . ILE B 1 15 ? 7.309 37.312 17.109 1 83.19 15 ILE B O 1
ATOM 1800 N N . ILE B 1 16 ? 7 35.906 18.766 1 81.12 16 ILE B N 1
ATOM 1801 C CA . ILE B 1 16 ? 6.188 36.812 19.547 1 81.12 16 ILE B CA 1
ATOM 1802 C C . ILE B 1 16 ? 7.027 38.031 19.938 1 81.12 16 ILE B C 1
ATOM 1804 O O . ILE B 1 16 ? 6.578 39.188 19.797 1 81.12 16 ILE B O 1
ATOM 1808 N N . GLU B 1 17 ? 8.211 37.75 20.312 1 81.19 17 GLU B N 1
ATOM 1809 C CA . GLU B 1 17 ? 9.102 38.812 20.766 1 81.19 17 GLU B CA 1
ATOM 1810 C C . GLU B 1 17 ? 9.492 39.75 19.609 1 81.19 17 GLU B C 1
ATOM 1812 O O . GLU B 1 17 ? 9.695 40.938 19.812 1 81.19 17 GLU B O 1
ATOM 1817 N N . ALA B 1 18 ? 9.594 39.125 18.5 1 81.5 18 ALA B N 1
ATOM 1818 C CA . ALA B 1 18 ? 10.023 39.875 17.328 1 81.5 18 ALA B CA 1
ATOM 1819 C C . ALA B 1 18 ? 8.867 40.656 16.719 1 81.5 18 ALA B C 1
ATOM 1821 O O . ALA B 1 18 ? 9.078 41.531 15.883 1 81.5 18 ALA B O 1
ATOM 1822 N N . SER B 1 19 ? 7.684 40.188 17.094 1 78.94 19 SER B N 1
ATOM 1823 C CA . SER B 1 19 ? 6.52 40.844 16.5 1 78.94 19 SER B CA 1
ATOM 1824 C C . SER B 1 19 ? 6.328 42.25 17.047 1 78.94 19 SER B C 1
ATOM 1826 O O . SER B 1 19 ? 6.238 42.438 18.266 1 78.94 19 SER B O 1
ATOM 1828 N N . THR B 1 20 ? 6.605 43.25 16.203 1 69.12 20 THR B N 1
ATOM 1829 C CA . THR B 1 20 ? 6.48 44.656 16.547 1 69.12 20 THR B CA 1
ATOM 1830 C C . THR B 1 20 ? 5.117 45.188 16.125 1 69.12 20 THR B C 1
ATOM 1832 O O . THR B 1 20 ? 4.754 46.312 16.484 1 69.12 20 THR B O 1
ATOM 1835 N N . THR B 1 21 ? 4.492 44.469 15.266 1 66.88 21 THR B N 1
ATOM 1836 C CA . THR B 1 21 ? 3.223 44.938 14.719 1 66.88 21 THR B CA 1
ATOM 1837 C C . THR B 1 21 ? 2.053 44.344 15.508 1 66.88 21 THR B C 1
ATOM 1839 O O . THR B 1 21 ? 2.221 43.375 16.266 1 66.88 21 THR B O 1
ATOM 1842 N N . ARG B 1 22 ? 0.938 45 15.281 1 70.5 22 ARG B N 1
ATOM 1843 C CA . ARG B 1 22 ? -0.291 44.625 15.977 1 70.5 22 ARG B CA 1
ATOM 1844 C C . ARG B 1 22 ? -0.918 43.406 15.344 1 70.5 22 ARG B C 1
ATOM 1846 O O . ARG B 1 22 ? -1.783 42.75 15.945 1 70.5 22 ARG B O 1
ATOM 1853 N N . LYS B 1 23 ? -0.387 43.031 14.062 1 81.75 23 LYS B N 1
ATOM 1854 C CA . LYS B 1 23 ? -0.97 41.875 13.438 1 81.75 23 LYS B CA 1
ATOM 1855 C C . LYS B 1 23 ? 0.114 40.938 12.875 1 81.75 23 LYS B C 1
ATOM 1857 O O . LYS B 1 23 ? 1.064 41.406 12.25 1 81.75 23 LYS B O 1
ATOM 1862 N N . LEU B 1 24 ? 0.091 39.719 13.203 1 85.5 24 LEU B N 1
ATOM 1863 C CA . LEU B 1 24 ? 1.067 38.719 12.797 1 85.5 24 LEU B CA 1
ATOM 1864 C C . LEU B 1 24 ? 0.374 37.469 12.219 1 85.5 24 LEU B C 1
ATOM 1866 O O . LEU B 1 24 ? -0.58 36.969 12.812 1 85.5 24 LEU B O 1
ATOM 1870 N N . SER B 1 25 ? 0.744 37.156 10.945 1 88.25 25 SER B N 1
ATOM 1871 C CA . SER B 1 25 ? 0.308 35.875 10.391 1 88.25 25 SER B CA 1
ATOM 1872 C C . SER B 1 25 ? 1.441 34.844 10.398 1 88.25 25 SER B C 1
ATOM 1874 O O . SER B 1 25 ? 2.514 35.094 9.844 1 88.25 25 SER B O 1
ATOM 1876 N N . ILE B 1 26 ? 1.221 33.781 11.055 1 87.75 26 ILE B N 1
ATOM 1877 C CA . ILE B 1 26 ? 2.191 32.688 11.125 1 87.75 26 ILE B CA 1
ATOM 1878 C C . ILE B 1 26 ? 1.795 31.578 10.148 1 87.75 26 ILE B C 1
ATOM 1880 O O . ILE B 1 26 ? 0.67 31.078 10.195 1 87.75 26 ILE B O 1
ATOM 1884 N N . ILE B 1 27 ? 2.686 31.234 9.203 1 88.19 27 ILE B N 1
ATOM 1885 C CA . ILE B 1 27 ? 2.443 30.188 8.227 1 88.19 27 ILE B CA 1
ATOM 1886 C C . ILE B 1 27 ? 3.195 28.922 8.641 1 88.19 27 ILE B C 1
ATOM 1888 O O . ILE B 1 27 ? 4.414 28.938 8.82 1 88.19 27 ILE B O 1
ATOM 1892 N N . VAL B 1 28 ? 2.428 27.875 8.805 1 83.25 28 VAL B N 1
ATOM 1893 C CA . VAL B 1 28 ? 3.029 26.578 9.125 1 83.25 28 VAL B CA 1
ATOM 1894 C C . VAL B 1 28 ? 3.201 25.75 7.848 1 83.25 28 VAL B C 1
ATOM 1896 O O . VAL B 1 28 ? 2.215 25.344 7.23 1 83.25 28 VAL B O 1
ATOM 1899 N N . GLU B 1 29 ? 4.445 25.406 7.457 1 76.25 29 GLU B N 1
ATOM 1900 C CA . GLU B 1 29 ? 4.734 24.766 6.18 1 76.25 29 GLU B CA 1
ATOM 1901 C C . GLU B 1 29 ? 5.199 23.328 6.375 1 76.25 29 GLU B C 1
ATOM 1903 O O . GLU B 1 29 ? 4.973 22.484 5.516 1 76.25 29 GLU B O 1
ATOM 1908 N N . LYS B 1 30 ? 5.906 22.984 7.336 1 65.44 30 LYS B N 1
ATOM 1909 C CA . LYS B 1 30 ? 6.477 21.656 7.457 1 65.44 30 LYS B CA 1
ATOM 1910 C C . LYS B 1 30 ? 5.527 20.703 8.195 1 65.44 30 LYS B C 1
ATOM 1912 O O . LYS B 1 30 ? 4.594 21.156 8.859 1 65.44 30 LYS B O 1
ATOM 1917 N N . SER B 1 31 ? 5.812 19.5 7.777 1 60.53 31 SER B N 1
ATOM 1918 C CA . SER B 1 31 ? 5.031 18.484 8.477 1 60.53 31 SER B CA 1
ATOM 1919 C C . SER B 1 31 ? 5.195 18.609 9.992 1 60.53 31 SER B C 1
ATOM 1921 O O . SER B 1 31 ? 6.273 18.953 10.477 1 60.53 31 SER B O 1
ATOM 1923 N N . MET B 1 32 ? 4.078 18.656 10.594 1 64.12 32 MET B N 1
ATOM 1924 C CA . MET B 1 32 ? 4.027 18.828 12.047 1 64.12 32 MET B CA 1
ATOM 1925 C C . MET B 1 32 ? 3.07 17.828 12.688 1 64.12 32 MET B C 1
ATOM 1927 O O . MET B 1 32 ? 2.297 17.172 11.984 1 64.12 32 MET B O 1
ATOM 1931 N N . PRO B 1 33 ? 3.359 17.688 14.023 1 73 33 PRO B N 1
ATOM 1932 C CA . PRO B 1 33 ? 2.35 16.906 14.734 1 73 33 PRO B CA 1
ATOM 1933 C C . PRO B 1 33 ? 0.922 17.344 14.406 1 73 33 PRO B C 1
ATOM 1935 O O . PRO B 1 33 ? 0.682 18.516 14.125 1 73 33 PRO B O 1
ATOM 1938 N N . PHE B 1 34 ? 0.117 16.359 14.336 1 79.88 34 PHE B N 1
ATOM 1939 C CA . PHE B 1 34 ? -1.279 16.641 14.031 1 79.88 34 PHE B CA 1
ATOM 1940 C C . PHE B 1 34 ? -1.851 17.656 15.016 1 79.88 34 PHE B C 1
ATOM 1942 O O . PHE B 1 34 ? -1.558 17.594 16.219 1 79.88 34 PHE B O 1
ATOM 1949 N N . ASN B 1 35 ? -2.555 18.641 14.594 1 79.25 35 ASN B N 1
ATOM 1950 C CA . ASN B 1 35 ? -3.195 19.734 15.312 1 79.25 35 ASN B CA 1
ATOM 1951 C C . ASN B 1 35 ? -2.184 20.797 15.742 1 79.25 35 ASN B C 1
ATOM 1953 O O . ASN B 1 35 ? -2.355 21.438 16.781 1 79.25 35 ASN B O 1
ATOM 1957 N N . LEU B 1 36 ? -1.185 20.938 15.109 1 77.69 36 LEU B N 1
ATOM 1958 C CA . LEU B 1 36 ? -0.119 21.875 15.422 1 77.69 36 LEU B CA 1
ATOM 1959 C C . LEU B 1 36 ? -0.64 23.312 15.398 1 77.69 36 LEU B C 1
ATOM 1961 O O . LEU B 1 36 ? -0.261 24.125 16.25 1 77.69 36 LEU B O 1
ATOM 1965 N N . ARG B 1 37 ? -1.382 23.531 14.477 1 84.62 37 ARG B N 1
ATOM 1966 C CA . ARG B 1 37 ? -1.927 24.875 14.383 1 84.62 37 ARG B CA 1
ATOM 1967 C C . ARG B 1 37 ? -2.625 25.281 15.68 1 84.62 37 ARG B C 1
ATOM 1969 O O . ARG B 1 37 ? -2.381 26.359 16.219 1 84.62 37 ARG B O 1
ATOM 1976 N N . ASP B 1 38 ? -3.482 24.391 16.141 1 85.38 38 ASP B N 1
ATOM 1977 C CA . ASP B 1 38 ? -4.199 24.672 17.375 1 85.38 38 ASP B CA 1
ATOM 1978 C C . ASP B 1 38 ? -3.232 24.859 18.547 1 85.38 38 ASP B C 1
ATOM 1980 O O . ASP B 1 38 ? -3.422 25.734 19.391 1 85.38 38 ASP B O 1
ATOM 1984 N N . TRP B 1 39 ? -2.277 24.062 18.516 1 83.62 39 TRP B N 1
ATOM 1985 C CA . TRP B 1 39 ? -1.28 24.141 19.578 1 83.62 39 TRP B CA 1
ATOM 1986 C C . TRP B 1 39 ? -0.542 25.469 19.547 1 83.62 39 TRP B C 1
ATOM 1988 O O . TRP B 1 39 ? -0.338 26.094 20.578 1 83.62 39 TRP B O 1
ATOM 1998 N N . ILE B 1 40 ? -0.148 25.875 18.422 1 85.38 40 ILE B N 1
ATOM 1999 C CA . ILE B 1 40 ? 0.555 27.141 18.266 1 85.38 40 ILE B CA 1
ATOM 2000 C C . ILE B 1 40 ? -0.347 28.281 18.703 1 85.38 40 ILE B C 1
ATOM 2002 O O . ILE B 1 40 ? 0.099 29.203 19.391 1 85.38 40 ILE B O 1
ATOM 2006 N N . GLU B 1 41 ? -1.554 28.188 18.266 1 86.31 41 GLU B N 1
ATOM 2007 C CA . GLU B 1 41 ? -2.5 29.234 18.656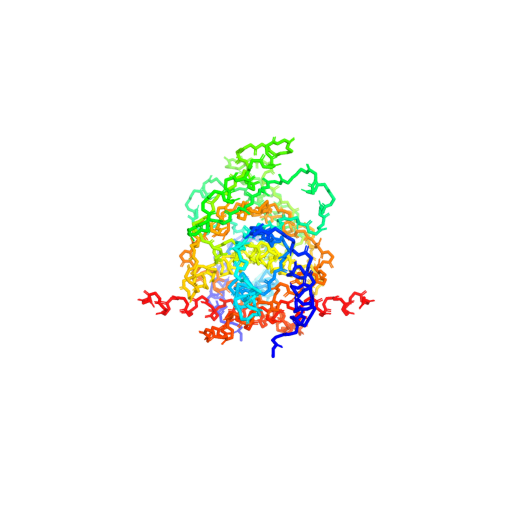 1 86.31 41 GLU B CA 1
ATOM 2008 C C . GLU B 1 41 ? -2.637 29.312 20.172 1 86.31 41 GLU B C 1
ATOM 2010 O O . GLU B 1 41 ? -2.658 30.406 20.75 1 86.31 41 GLU B O 1
ATOM 2015 N N . ASP B 1 42 ? -2.707 28.172 20.797 1 86.06 42 ASP B N 1
ATOM 2016 C CA . ASP B 1 42 ? -2.863 28.109 22.25 1 86.06 42 ASP B CA 1
ATOM 2017 C C . ASP B 1 42 ? -1.654 28.719 22.969 1 86.06 42 ASP B C 1
ATOM 2019 O O . ASP B 1 42 ? -1.807 29.453 23.938 1 86.06 42 ASP B O 1
ATOM 2023 N N . ILE B 1 43 ? -0.513 28.391 22.484 1 83.38 43 ILE B N 1
ATOM 2024 C CA . ILE B 1 43 ? 0.717 28.891 23.094 1 83.38 43 ILE B CA 1
ATOM 2025 C C . ILE B 1 43 ? 0.775 30.406 22.969 1 83.38 43 ILE B C 1
ATOM 2027 O O . ILE B 1 43 ? 1.124 31.109 23.938 1 83.38 43 ILE B O 1
ATOM 2031 N N . ILE B 1 44 ? 0.441 30.906 21.844 1 83.94 44 ILE B N 1
ATOM 2032 C CA . ILE B 1 44 ? 0.491 32.344 21.594 1 83.94 44 ILE B CA 1
ATOM 2033 C C . ILE B 1 44 ? -0.536 33.062 22.484 1 83.94 44 ILE B C 1
ATOM 2035 O O . ILE B 1 44 ? -0.254 34.094 23.047 1 83.94 44 ILE B O 1
ATOM 2039 N N . ARG B 1 45 ? -1.696 32.438 22.547 1 83.75 45 ARG B N 1
ATOM 2040 C CA . ARG B 1 45 ? -2.736 33 23.406 1 83.75 45 ARG B CA 1
ATOM 2041 C C . ARG B 1 45 ? -2.299 33.031 24.859 1 83.75 45 ARG B C 1
ATOM 2043 O O . ARG B 1 45 ? -2.584 34 25.578 1 83.75 45 ARG B O 1
ATOM 2050 N N . TYR B 1 46 ? -1.695 31.969 25.25 1 83.56 46 TYR B N 1
ATOM 2051 C CA . TYR B 1 46 ? -1.249 31.844 26.625 1 83.56 46 TYR B CA 1
ATOM 2052 C C . TYR B 1 46 ? -0.157 32.875 26.938 1 83.56 46 TYR B C 1
ATOM 2054 O O . TYR B 1 46 ? -0.141 33.469 28.016 1 83.56 46 TYR B O 1
ATOM 2062 N N . ARG B 1 47 ? 0.665 32.938 26.031 1 77.19 47 ARG B N 1
ATOM 2063 C CA . ARG B 1 47 ? 1.774 33.844 26.266 1 77.19 47 ARG B CA 1
ATOM 2064 C C . ARG B 1 47 ? 1.346 35.312 26.047 1 77.19 47 ARG B C 1
ATOM 2066 O O . ARG B 1 47 ? 2.062 36.25 26.422 1 77.19 47 ARG B O 1
ATOM 2073 N N . ASN B 1 48 ? -0.037 35.562 25.859 1 67.81 48 ASN B N 1
ATOM 2074 C CA . ASN B 1 48 ? -0.842 36.781 25.703 1 67.81 48 ASN B CA 1
ATOM 2075 C C . ASN B 1 48 ? 0.031 38 25.484 1 67.81 48 ASN B C 1
ATOM 2077 O O . ASN B 1 48 ? 0.13 38.875 26.359 1 67.81 48 ASN B O 1
ATOM 2081 N N . PRO B 1 49 ? 0.913 37.969 24.484 1 61.12 49 PRO B N 1
ATOM 2082 C CA . PRO B 1 49 ? 1.536 39.281 24.359 1 61.12 49 PRO B CA 1
ATOM 2083 C C . PRO B 1 49 ? 0.518 40.438 24.359 1 61.12 49 PRO B C 1
ATOM 2085 O O . PRO B 1 49 ? -0.675 40.188 24.156 1 61.12 49 PRO B O 1
ATOM 2088 N N . GLN B 1 50 ? 0.661 41.594 24.969 1 61.28 50 GLN B N 1
ATOM 2089 C CA . GLN B 1 50 ? -0.034 42.875 25.125 1 61.28 50 GLN B CA 1
ATOM 2090 C C . GLN B 1 50 ? -1.162 43 24.109 1 61.28 50 GLN B C 1
ATOM 2092 O O . GLN B 1 50 ? -1.515 44.125 23.719 1 61.28 50 GLN B O 1
ATOM 2097 N N . GLY B 1 51 ? -1.802 41.656 23.656 1 71.31 51 GLY B N 1
ATOM 2098 C CA . GLY B 1 51 ? -2.941 41.875 22.766 1 71.31 51 GLY B CA 1
ATOM 2099 C C . GLY B 1 51 ? -2.605 41.688 21.297 1 71.31 51 GLY B C 1
ATOM 2100 O O . GLY B 1 51 ? -3.221 42.312 20.438 1 71.31 51 GLY B O 1
ATOM 2101 N N . LEU B 1 52 ? -1.55 40.938 21.016 1 75.69 52 LEU B N 1
ATOM 2102 C CA . LEU B 1 52 ? -1.146 40.688 19.641 1 75.69 52 LEU B CA 1
ATOM 2103 C C . LEU B 1 52 ? -2.242 39.938 18.859 1 75.69 52 LEU B C 1
ATOM 2105 O O . LEU B 1 52 ? -2.77 38.938 19.344 1 75.69 52 LEU B O 1
ATOM 2109 N N . LYS B 1 53 ? -2.73 40.719 17.781 1 84.31 53 LYS B N 1
ATOM 2110 C CA . LYS B 1 53 ? -3.604 40.031 16.844 1 84.31 53 LYS B CA 1
ATOM 2111 C C . LYS B 1 53 ? -2.801 39.125 15.922 1 84.31 53 LYS B C 1
ATOM 2113 O O . LYS B 1 53 ? -1.822 39.531 15.305 1 84.31 53 LYS B O 1
ATOM 2118 N N . PHE B 1 54 ? -3.141 37.781 15.992 1 88.38 54 PHE B N 1
ATOM 2119 C CA . PHE B 1 54 ? -2.355 36.875 15.188 1 88.38 54 PHE B CA 1
ATOM 2120 C C . PHE B 1 54 ? -3.26 35.844 14.508 1 88.38 54 PHE B C 1
ATOM 2122 O O . PHE B 1 54 ? -4.41 35.656 14.906 1 88.38 54 PHE B O 1
ATOM 2129 N N . SER B 1 55 ? -2.795 35.344 13.406 1 90.5 55 SER B N 1
ATOM 2130 C CA . SER B 1 55 ? -3.396 34.188 12.734 1 90.5 55 SER B CA 1
ATOM 2131 C C . SER B 1 55 ? -2.359 33.125 12.445 1 90.5 55 SER B C 1
ATOM 2133 O O . SER B 1 55 ? -1.183 33.406 12.234 1 90.5 55 SER B O 1
ATOM 2135 N N . VAL B 1 56 ? -2.807 31.906 12.625 1 90.44 56 VAL B N 1
ATOM 2136 C CA . VAL B 1 56 ? -1.958 30.781 12.258 1 90.44 56 VAL B CA 1
ATOM 2137 C C . VAL B 1 56 ? -2.537 30.062 11.031 1 90.44 56 VAL B C 1
ATOM 2139 O O . VAL B 1 56 ? -3.66 29.562 11.078 1 90.44 56 VAL B O 1
ATOM 2142 N N . LEU B 1 57 ? -1.762 30.094 9.938 1 91.31 57 LEU B N 1
ATOM 2143 C CA . LEU B 1 57 ? -2.213 29.531 8.664 1 91.31 57 LEU B CA 1
ATOM 2144 C C . LEU B 1 57 ? -1.491 28.234 8.359 1 91.31 57 LEU B C 1
ATOM 2146 O O . LEU B 1 57 ? -0.286 28.109 8.594 1 91.31 57 LEU B O 1
ATOM 2150 N N . SER B 1 58 ? -2.27 27.234 7.965 1 90.25 58 SER B N 1
ATOM 2151 C CA . SER B 1 58 ? -1.718 25.938 7.578 1 90.25 58 SER B CA 1
ATOM 2152 C C . SER B 1 58 ? -1.459 25.875 6.078 1 90.25 58 SER B C 1
ATOM 2154 O O . SER B 1 58 ? -2.391 25.969 5.277 1 90.25 58 SER B O 1
ATOM 2156 N N . ASN B 1 59 ? -0.231 25.688 5.715 1 88.69 59 ASN B N 1
ATOM 2157 C CA . ASN B 1 59 ? 0.229 25.578 4.336 1 88.69 59 ASN B CA 1
ATOM 2158 C C . ASN B 1 59 ? 1.402 24.625 4.199 1 88.69 59 ASN B C 1
ATOM 2160 O O . ASN B 1 59 ? 2.518 25.031 3.877 1 88.69 59 ASN B O 1
ATOM 2164 N N . PRO B 1 60 ? 1.056 23.375 4.363 1 81.62 60 PRO B N 1
ATOM 2165 C CA . PRO B 1 60 ? 2.152 22.406 4.328 1 81.62 60 PRO B CA 1
ATOM 2166 C C . PRO B 1 60 ? 2.758 22.25 2.934 1 81.62 60 PRO B C 1
ATOM 2168 O O . PRO B 1 60 ? 2.082 22.5 1.932 1 81.62 60 PRO B O 1
ATOM 2171 N N . ASP B 1 61 ? 4.078 21.938 2.949 1 72.31 61 ASP B N 1
ATOM 2172 C CA . ASP B 1 61 ? 4.762 21.625 1.695 1 72.31 61 ASP B CA 1
ATOM 2173 C C . ASP B 1 61 ? 4.562 20.172 1.3 1 72.31 61 ASP B C 1
ATOM 2175 O O . ASP B 1 61 ? 4.613 19.281 2.15 1 72.31 61 ASP B O 1
ATOM 2179 N N . PHE B 1 62 ? 4.109 19.938 0.123 1 64.12 62 PHE B N 1
ATOM 2180 C CA . PHE B 1 62 ? 3.895 18.562 -0.353 1 64.12 62 PHE B CA 1
ATOM 2181 C C . PHE B 1 62 ? 5.07 18.109 -1.205 1 64.12 62 PHE B C 1
ATOM 2183 O O . PHE B 1 62 ? 4.875 17.5 -2.264 1 64.12 62 PHE B O 1
ATOM 2190 N N . ILE B 1 63 ? 6.266 18.531 -0.849 1 55.34 63 ILE B N 1
ATOM 2191 C CA . ILE B 1 63 ? 7.445 18.141 -1.605 1 55.34 63 ILE B CA 1
ATOM 2192 C C . ILE B 1 63 ? 7.77 16.672 -1.317 1 55.34 63 ILE B C 1
ATOM 2194 O O . ILE B 1 63 ? 7.75 16.234 -0.162 1 55.34 63 ILE B O 1
ATOM 2198 N N . SER B 1 64 ? 7.684 15.844 -2.369 1 52.31 64 SER B N 1
ATOM 2199 C CA . SER B 1 64 ? 8.125 14.461 -2.219 1 52.31 64 SER B CA 1
ATOM 2200 C C . SER B 1 64 ? 9.641 14.383 -2.059 1 52.31 64 SER B C 1
ATOM 2202 O O . SER B 1 64 ? 10.375 15.156 -2.674 1 52.31 64 SER B O 1
ATOM 2204 N N . GLN B 1 65 ? 10.141 13.844 -0.918 1 46 65 GLN B N 1
ATOM 2205 C CA . GLN B 1 65 ? 11.562 13.789 -0.583 1 46 65 GLN B CA 1
ATOM 2206 C C . GLN B 1 65 ? 12.398 13.359 -1.786 1 46 65 GLN B C 1
ATOM 2208 O O . GLN B 1 65 ? 13.523 13.828 -1.966 1 46 65 GLN B O 1
ATOM 2213 N N . GLY B 1 66 ? 12.016 12.484 -2.611 1 43.03 66 GLY B N 1
ATOM 2214 C CA . GLY B 1 66 ? 12.891 12.102 -3.709 1 43.03 66 GLY B CA 1
ATOM 2215 C C . GLY B 1 66 ? 12.977 13.148 -4.801 1 43.03 66 GLY B C 1
ATOM 2216 O O . GLY B 1 66 ? 13.883 13.117 -5.633 1 43.03 66 GLY B O 1
ATOM 2217 N N . THR B 1 67 ? 12.07 13.992 -4.859 1 42.94 67 THR B N 1
ATOM 2218 C CA . THR B 1 67 ? 12.086 14.984 -5.93 1 42.94 67 THR B CA 1
ATOM 2219 C C . THR B 1 67 ? 12.07 16.391 -5.355 1 42.94 67 THR B C 1
ATOM 2221 O O . THR B 1 67 ? 11.656 17.344 -6.027 1 42.94 67 THR B O 1
ATOM 2224 N N . ALA B 1 68 ? 12.539 16.656 -4.125 1 48.22 68 ALA B N 1
ATOM 2225 C CA . ALA B 1 68 ? 12.344 17.828 -3.287 1 48.22 68 ALA B CA 1
ATOM 2226 C C . ALA B 1 68 ? 12.758 19.109 -4.02 1 48.22 68 ALA B C 1
ATOM 2228 O O . ALA B 1 68 ? 12.062 20.125 -3.963 1 48.22 68 ALA B O 1
ATOM 2229 N N . VAL B 1 69 ? 13.836 18.922 -4.668 1 46.62 69 VAL B N 1
ATOM 2230 C CA . VAL B 1 69 ? 14.344 20.141 -5.285 1 46.62 69 VAL B CA 1
ATOM 2231 C C . VAL B 1 69 ? 13.398 20.594 -6.398 1 46.62 69 VAL B C 1
ATOM 2233 O O . VAL B 1 69 ? 13.094 21.781 -6.527 1 46.62 69 VAL B O 1
ATOM 2236 N N . ARG B 1 70 ? 13.164 19.672 -7.273 1 44.09 70 ARG B N 1
ATOM 2237 C CA . ARG B 1 70 ? 12.312 20 -8.414 1 44.09 70 ARG B CA 1
ATOM 2238 C C . ARG B 1 70 ? 10.938 20.469 -7.945 1 44.09 70 ARG B C 1
ATOM 2240 O O . ARG B 1 70 ? 10.352 21.391 -8.531 1 44.09 70 ARG B O 1
ATOM 2247 N N . GLU B 1 71 ? 10.547 20 -6.824 1 54.59 71 GLU B N 1
ATOM 2248 C CA . GLU B 1 71 ? 9.172 20.219 -6.391 1 54.59 71 GLU B CA 1
ATOM 2249 C C . GLU B 1 71 ? 9.039 21.547 -5.648 1 54.59 71 GLU B C 1
ATOM 2251 O O . GLU B 1 71 ? 7.977 22.172 -5.66 1 54.59 71 GLU B O 1
ATOM 2256 N N . LEU B 1 72 ? 10.188 22.031 -5.172 1 54.84 72 LEU B N 1
ATOM 2257 C CA . LEU B 1 72 ? 10.086 23.297 -4.465 1 54.84 72 LEU B CA 1
ATOM 2258 C C . LEU B 1 72 ? 9.82 24.438 -5.441 1 54.84 72 LEU B C 1
ATOM 2260 O O . LEU B 1 72 ? 9.055 25.359 -5.141 1 54.84 72 LEU B O 1
ATOM 2264 N N . LYS B 1 73 ? 10.398 24.328 -6.633 1 60.31 73 LYS B N 1
ATOM 2265 C CA . LYS B 1 73 ? 10.242 25.406 -7.613 1 60.31 73 LYS B CA 1
ATOM 2266 C C . LYS B 1 73 ? 9.016 25.172 -8.492 1 60.31 73 LYS B C 1
ATOM 2268 O O . LYS B 1 73 ? 8.5 26.109 -9.094 1 60.31 73 LYS B O 1
ATOM 2273 N N . ASP B 1 74 ? 8.617 24.016 -8.492 1 67.06 74 ASP B N 1
ATOM 2274 C CA . ASP B 1 74 ? 7.449 23.656 -9.289 1 67.06 74 ASP B CA 1
ATOM 2275 C C . ASP B 1 74 ? 6.582 22.625 -8.57 1 67.06 74 ASP B C 1
ATOM 2277 O O . ASP B 1 74 ? 6.496 21.484 -9.008 1 67.06 74 ASP B O 1
ATOM 2281 N N . PRO B 1 75 ? 5.957 23.328 -7.539 1 73.75 75 PRO B N 1
ATOM 2282 C CA . PRO B 1 75 ? 5.156 22.359 -6.777 1 73.75 75 PRO B CA 1
ATOM 2283 C C . PRO B 1 75 ? 3.963 21.828 -7.57 1 73.75 75 PRO B C 1
ATOM 2285 O O . PRO B 1 75 ? 3.355 22.578 -8.344 1 73.75 75 PRO B O 1
ATOM 2288 N N . LYS B 1 76 ? 3.732 20.625 -7.449 1 74.94 76 LYS B N 1
ATOM 2289 C CA . LYS B 1 76 ? 2.566 20.031 -8.094 1 74.94 76 LYS B CA 1
ATOM 2290 C C . LYS B 1 76 ? 1.271 20.578 -7.508 1 74.94 76 LYS B C 1
ATOM 2292 O O . LYS B 1 76 ? 0.257 20.672 -8.203 1 74.94 76 LYS B O 1
ATOM 2297 N N . ARG B 1 77 ? 1.452 21.016 -6.195 1 80.62 77 ARG B N 1
ATOM 2298 C CA . ARG B 1 77 ? 0.266 21.578 -5.562 1 80.62 77 ARG B CA 1
ATOM 2299 C C . ARG B 1 77 ? 0.643 22.422 -4.34 1 80.62 77 ARG B C 1
ATOM 2301 O O . ARG B 1 77 ? 1.694 22.203 -3.736 1 80.62 77 ARG B O 1
ATOM 2308 N N . VAL B 1 78 ? -0.181 23.438 -4.129 1 83.88 78 VAL B N 1
ATOM 2309 C CA . VAL B 1 78 ? -0.137 24.219 -2.898 1 83.88 78 VAL B CA 1
ATOM 2310 C C . VAL B 1 78 ? -1.473 24.109 -2.168 1 83.88 78 VAL B C 1
ATOM 2312 O O . VAL B 1 78 ? -2.531 24.344 -2.754 1 83.88 78 VAL B O 1
ATOM 2315 N N . VAL B 1 79 ? -1.391 23.672 -0.943 1 88.94 79 VAL B N 1
ATOM 2316 C CA . VAL B 1 79 ? -2.629 23.5 -0.192 1 88.94 79 VAL B CA 1
ATOM 2317 C C . VAL B 1 79 ? -2.662 24.469 0.986 1 88.94 79 VAL B C 1
ATOM 2319 O O . VAL B 1 79 ? -1.711 24.531 1.771 1 88.94 79 VAL B O 1
ATOM 2322 N N . ILE B 1 80 ? -3.76 25.234 1.09 1 90.5 80 ILE B N 1
ATOM 2323 C CA . ILE B 1 80 ? -3.955 26.203 2.168 1 90.5 80 ILE B CA 1
ATOM 2324 C C . ILE B 1 80 ? -5.277 25.922 2.877 1 90.5 80 ILE B C 1
ATOM 2326 O O . ILE B 1 80 ? -6.289 25.641 2.23 1 90.5 80 ILE B O 1
ATOM 2330 N N . ALA B 1 81 ? -5.242 25.969 4.184 1 93.38 81 ALA B N 1
ATOM 2331 C CA . ALA B 1 81 ? -6.477 25.781 4.941 1 93.38 81 ALA B CA 1
ATOM 2332 C C . ALA B 1 81 ? -7.191 27.094 5.176 1 93.38 81 ALA B C 1
ATOM 2334 O O . ALA B 1 81 ? -6.555 28.109 5.461 1 93.38 81 ALA B O 1
ATOM 2335 N N . LYS B 1 82 ? -8.469 27.047 5.078 1 92.94 82 LYS B N 1
ATOM 2336 C CA . LYS B 1 82 ? -9.25 28.188 5.555 1 92.94 82 LYS B CA 1
ATOM 2337 C C . LYS B 1 82 ? -9.086 28.375 7.059 1 92.94 82 LYS B C 1
ATOM 2339 O O . LYS B 1 82 ? -8.727 27.438 7.773 1 92.94 82 LYS B O 1
ATOM 2344 N N . ASN B 1 83 ? -9.125 29.531 7.453 1 91 83 ASN B N 1
ATOM 2345 C CA . ASN B 1 83 ? -9.078 29.922 8.859 1 91 83 ASN B CA 1
ATOM 2346 C C . ASN B 1 83 ? -10.203 30.891 9.211 1 91 83 ASN B C 1
ATOM 2348 O O . ASN B 1 83 ? -10.148 32.062 8.867 1 91 83 ASN B O 1
ATOM 2352 N N . HIS B 1 84 ? -11.172 30.219 9.953 1 85.69 84 HIS B N 1
ATOM 2353 C CA . HIS B 1 84 ? -12.336 31.031 10.281 1 85.69 84 HIS B CA 1
ATOM 2354 C C . HIS B 1 84 ? -11.93 32.25 11.094 1 85.69 84 HIS B C 1
ATOM 2356 O O . HIS B 1 84 ? -11.203 32.156 12.078 1 85.69 84 HIS B O 1
ATOM 2362 N N . GLY B 1 85 ? -12.297 33.438 10.641 1 88.06 85 GLY B N 1
ATOM 2363 C CA . GLY B 1 85 ? -11.984 34.688 11.297 1 88.06 85 GLY B CA 1
ATOM 2364 C C . GLY B 1 85 ? -10.742 35.375 10.742 1 88.06 85 GLY B C 1
ATOM 2365 O O . GLY B 1 85 ? -10.445 36.5 11.086 1 88.06 85 GLY B O 1
ATOM 2366 N N . HIS B 1 86 ? -10.062 34.562 9.906 1 91.75 86 HIS B N 1
ATOM 2367 C CA . HIS B 1 86 ? -8.844 35.125 9.344 1 91.75 86 HIS B CA 1
ATOM 2368 C C . HIS B 1 86 ? -8.812 34.969 7.824 1 91.75 86 HIS B C 1
ATOM 2370 O O . HIS B 1 86 ? -7.777 34.625 7.246 1 91.75 86 HIS B O 1
ATOM 2376 N N . GLY B 1 87 ? -10.016 35.125 7.195 1 92.31 87 GLY B N 1
ATOM 2377 C CA . GLY B 1 87 ? -10.148 34.969 5.758 1 92.31 87 GLY B CA 1
ATOM 2378 C C . GLY B 1 87 ? -9.211 35.844 4.965 1 92.31 87 GLY B C 1
ATOM 2379 O O . GLY B 1 87 ? -8.656 35.438 3.945 1 92.31 87 GLY B O 1
ATOM 2380 N N . GLU B 1 88 ? -9.023 37.062 5.465 1 92.88 88 GLU B N 1
ATOM 2381 C CA . GLU B 1 88 ? -8.148 38.031 4.781 1 92.88 88 GLU B CA 1
ATOM 2382 C C . GLU B 1 88 ? -6.707 37.531 4.758 1 92.88 88 GLU B C 1
ATOM 2384 O O . GLU B 1 88 ? -6 37.688 3.762 1 92.88 88 GLU B O 1
ATOM 2389 N N . ASP B 1 89 ? -6.246 36.969 5.812 1 92.81 89 ASP B N 1
ATOM 2390 C CA . ASP B 1 89 ? -4.891 36.438 5.895 1 92.81 89 ASP B CA 1
ATOM 2391 C C . ASP B 1 89 ? -4.695 35.281 4.93 1 92.81 89 ASP B C 1
ATOM 2393 O O . ASP B 1 89 ? -3.643 35.156 4.301 1 92.81 89 ASP B O 1
ATOM 2397 N N . VAL B 1 90 ? -5.707 34.469 4.824 1 93.44 90 VAL B N 1
ATOM 2398 C CA . VAL B 1 90 ? -5.672 33.344 3.9 1 93.44 90 VAL B CA 1
ATOM 2399 C C . VAL B 1 90 ? -5.57 33.844 2.465 1 93.44 90 VAL B C 1
ATOM 2401 O O . VAL B 1 90 ? -4.777 33.344 1.671 1 93.44 90 VAL B O 1
ATOM 2404 N N . LEU B 1 91 ? -6.391 34.844 2.195 1 92.19 91 LEU B N 1
ATOM 2405 C CA . LEU B 1 91 ? -6.379 35.438 0.862 1 92.19 91 LEU B CA 1
ATOM 2406 C C . LEU B 1 91 ? -5.008 36.031 0.54 1 92.19 91 LEU B C 1
ATOM 2408 O O . LEU B 1 91 ? -4.516 35.875 -0.582 1 92.19 91 LEU B O 1
ATOM 2412 N N . ARG B 1 92 ? -4.453 36.688 1.496 1 90.69 92 ARG B N 1
ATOM 2413 C CA . ARG B 1 92 ? -3.125 37.25 1.304 1 90.69 92 ARG B CA 1
ATOM 2414 C C . ARG B 1 92 ? -2.094 36.188 1.01 1 90.69 92 ARG B C 1
ATOM 2416 O O . ARG B 1 92 ? -1.245 36.344 0.131 1 90.69 92 ARG B O 1
ATOM 2423 N N . LEU B 1 93 ? -2.123 35.125 1.771 1 90.38 93 LEU B N 1
ATOM 2424 C CA . LEU B 1 93 ? -1.221 34 1.55 1 90.38 93 LEU B CA 1
ATOM 2425 C C . LEU B 1 93 ? -1.408 33.438 0.152 1 90.38 93 LEU B C 1
ATOM 2427 O O . LEU B 1 93 ? -0.43 33.156 -0.551 1 90.38 93 LEU B O 1
ATOM 2431 N N . GLN B 1 94 ? -2.676 33.219 -0.221 1 89.25 94 GLN B N 1
ATOM 2432 C CA . GLN B 1 94 ? -3.006 32.719 -1.546 1 89.25 94 GLN B CA 1
ATOM 2433 C C . GLN B 1 94 ? -2.391 33.562 -2.643 1 89.25 94 GLN B C 1
ATOM 2435 O O . GLN B 1 94 ? -1.918 33.062 -3.656 1 89.25 94 GLN B O 1
ATOM 2440 N N . GLN B 1 95 ? -2.361 34.844 -2.445 1 89.38 95 GLN B N 1
ATOM 2441 C CA . GLN B 1 95 ? -1.921 35.781 -3.455 1 89.38 95 GLN B CA 1
ATOM 2442 C C . GLN B 1 95 ? -0.4 35.781 -3.584 1 89.38 95 GLN B C 1
ATOM 2444 O O . GLN B 1 95 ? 0.145 36.312 -4.551 1 89.38 95 GLN B O 1
ATOM 2449 N N . LEU B 1 96 ? 0.243 35.188 -2.701 1 86.5 96 LEU B N 1
ATOM 2450 C CA . LEU B 1 96 ? 1.7 35.125 -2.746 1 86.5 96 LEU B CA 1
ATOM 2451 C C . LEU B 1 96 ? 2.172 34.062 -3.74 1 86.5 96 LEU B C 1
ATOM 2453 O O . LEU B 1 96 ? 3.312 34.094 -4.207 1 86.5 96 LEU B O 1
ATOM 2457 N N . TYR B 1 97 ? 1.29 33.156 -4.184 1 85 97 TYR B N 1
ATOM 2458 C CA . TYR B 1 97 ? 1.737 31.969 -4.898 1 85 97 TYR B CA 1
ATOM 2459 C C . TYR B 1 97 ? 1.602 32.156 -6.402 1 85 97 TYR B C 1
ATOM 2461 O O . TYR B 1 97 ? 2.438 31.672 -7.172 1 85 97 TYR B O 1
ATOM 2469 N N . PRO B 1 98 ? 0.635 32.875 -6.922 1 78.12 98 PRO B N 1
ATOM 2470 C CA . PRO B 1 98 ? 0.415 32.938 -8.367 1 78.12 98 PRO B CA 1
ATOM 2471 C C . PRO B 1 98 ? 1.647 33.406 -9.133 1 78.12 98 PRO B C 1
ATOM 2473 O O . PRO B 1 98 ? 1.778 33.156 -10.328 1 78.12 98 PRO B O 1
ATOM 2476 N N . GLN B 1 99 ? 2.453 34.062 -8.469 1 77.5 99 GLN B N 1
ATOM 2477 C CA . GLN B 1 99 ? 3.676 34.469 -9.141 1 77.5 99 GLN B CA 1
ATOM 2478 C C . GLN B 1 99 ? 4.594 33.281 -9.414 1 77.5 99 GLN B C 1
ATOM 2480 O O . GLN B 1 99 ? 5.461 33.375 -10.281 1 77.5 99 GLN B O 1
ATOM 2485 N N . TYR B 1 100 ? 4.324 32.219 -8.805 1 77.88 100 TYR B N 1
ATOM 2486 C CA . TYR B 1 100 ? 5.242 31.078 -8.867 1 77.88 100 TYR B CA 1
ATOM 2487 C C . TYR B 1 100 ? 4.508 29.797 -9.234 1 77.88 100 TYR B C 1
ATOM 2489 O O . TYR B 1 100 ? 5.109 28.859 -9.766 1 77.88 100 TYR B O 1
ATOM 2497 N N . VAL B 1 101 ? 3.191 29.75 -8.953 1 82.19 101 VAL B N 1
ATOM 2498 C CA . VAL B 1 101 ? 2.396 28.547 -9.109 1 82.19 101 VAL B CA 1
ATOM 2499 C C . VAL B 1 101 ? 1.085 28.875 -9.82 1 82.19 101 VAL B C 1
ATOM 2501 O O . VAL B 1 101 ? 0.412 29.844 -9.477 1 82.19 101 VAL B O 1
ATOM 2504 N N . PRO B 1 102 ? 0.85 28.094 -10.797 1 86.06 102 PRO B N 1
ATOM 2505 C CA . PRO B 1 102 ? -0.46 28.281 -11.422 1 86.06 102 PRO B CA 1
ATOM 2506 C C . PRO B 1 102 ? -1.61 28.203 -10.422 1 86.06 102 PRO B C 1
ATOM 2508 O O . PRO B 1 102 ? -1.572 27.391 -9.492 1 86.06 102 PRO B O 1
ATOM 2511 N N . VAL B 1 103 ? -2.605 29.109 -10.609 1 85 103 VAL B N 1
ATOM 2512 C CA . VAL B 1 103 ? -3.717 29.25 -9.672 1 85 103 VAL B CA 1
ATOM 2513 C C . VAL B 1 103 ? -4.469 27.938 -9.547 1 85 103 VAL B C 1
ATOM 2515 O O . VAL B 1 103 ? -4.977 27.594 -8.469 1 85 103 VAL B O 1
ATOM 2518 N N . GLU B 1 104 ? -4.367 27.109 -10.609 1 85.06 104 GLU B N 1
ATOM 2519 C CA . GLU B 1 104 ? -5.105 25.844 -10.609 1 85.06 104 GLU B CA 1
ATOM 2520 C C . GLU B 1 104 ? -4.473 24.828 -9.656 1 85.06 104 GLU B C 1
ATOM 2522 O O . GLU B 1 104 ? -5.102 23.844 -9.289 1 85.06 104 GLU B O 1
ATOM 2527 N N . ARG B 1 105 ? -3.303 25.109 -9.227 1 83.81 105 ARG B N 1
ATOM 2528 C CA . ARG B 1 105 ? -2.58 24.188 -8.359 1 83.81 105 ARG B CA 1
ATOM 2529 C C . ARG B 1 105 ? -2.678 24.609 -6.898 1 83.81 105 ARG B C 1
ATOM 2531 O O . ARG B 1 105 ? -2.141 23.953 -6.012 1 83.81 105 ARG B O 1
ATOM 2538 N N . ILE B 1 106 ? -3.404 25.734 -6.746 1 86.75 106 ILE B N 1
ATOM 2539 C CA . ILE B 1 106 ? -3.602 26.219 -5.387 1 86.75 106 ILE B CA 1
ATOM 2540 C C . ILE B 1 106 ? -4.945 25.719 -4.852 1 86.75 106 ILE B C 1
ATOM 2542 O O . ILE B 1 106 ? -6 26.156 -5.316 1 86.75 106 ILE B O 1
ATOM 2546 N N . LEU B 1 107 ? -4.867 24.859 -3.885 1 88.06 107 LEU B N 1
ATOM 2547 C CA . LEU B 1 107 ? -6.062 24.234 -3.312 1 88.06 107 LEU B CA 1
ATOM 2548 C C . LEU B 1 107 ? -6.363 24.828 -1.936 1 88.06 107 LEU B C 1
ATOM 2550 O O . LEU B 1 107 ? -5.461 24.984 -1.111 1 88.06 107 LEU B O 1
ATOM 2554 N N . ILE B 1 108 ? -7.641 25.172 -1.756 1 89.75 108 ILE B N 1
ATOM 2555 C CA . ILE B 1 108 ? -8.078 25.688 -0.465 1 89.75 108 ILE B CA 1
ATOM 2556 C C . ILE B 1 108 ? -8.945 24.641 0.241 1 89.75 108 ILE B C 1
ATOM 2558 O O . ILE B 1 108 ? -10 24.266 -0.269 1 89.75 108 ILE B O 1
ATOM 2562 N N . ALA B 1 109 ? -8.5 24.219 1.368 1 91.19 109 ALA B N 1
ATOM 2563 C CA . ALA B 1 109 ? -9.273 23.281 2.178 1 91.19 109 ALA B CA 1
ATOM 2564 C C . ALA B 1 109 ? -10.109 24.016 3.223 1 91.19 109 ALA B C 1
ATOM 2566 O O . ALA B 1 109 ? -9.781 25.141 3.611 1 91.19 109 ALA B O 1
ATOM 2567 N N . ASP B 1 110 ? -11.094 23.344 3.715 1 91.75 110 ASP B N 1
ATOM 2568 C CA . ASP B 1 110 ? -12.07 24 4.59 1 91.75 110 ASP B CA 1
ATOM 2569 C C . ASP B 1 110 ? -11.523 24.141 6.008 1 91.75 110 ASP B C 1
ATOM 2571 O O . ASP B 1 110 ? -12.008 24.969 6.781 1 91.75 110 ASP B O 1
ATOM 2575 N N . ASP B 1 111 ? -10.57 23.25 6.301 1 91.69 111 ASP B N 1
ATOM 2576 C CA . ASP B 1 111 ? -10.055 23.344 7.664 1 91.69 111 ASP B CA 1
ATOM 2577 C C . ASP B 1 111 ? -8.617 22.828 7.734 1 91.69 111 ASP B C 1
ATOM 2579 O O . ASP B 1 111 ? -8.141 22.156 6.816 1 91.69 111 ASP B O 1
ATOM 2583 N N . HIS B 1 112 ? -7.965 23.203 8.828 1 90.69 112 HIS B N 1
ATOM 2584 C CA . HIS B 1 112 ? -6.547 22.891 8.977 1 90.69 112 HIS B CA 1
ATOM 2585 C C . HIS B 1 112 ? -6.332 21.391 9.219 1 90.69 112 HIS B C 1
ATOM 2587 O O . HIS B 1 112 ? -5.305 20.844 8.82 1 90.69 112 HIS B O 1
ATOM 2593 N N . LYS B 1 113 ? -7.301 20.734 9.836 1 91.44 113 LYS B N 1
ATOM 2594 C CA . LYS B 1 113 ? -7.168 19.297 10.086 1 91.44 113 LYS B CA 1
ATOM 2595 C C . LYS B 1 113 ? -7.07 18.516 8.781 1 91.44 113 LYS B C 1
ATOM 2597 O O . LYS B 1 113 ? -6.273 17.594 8.672 1 91.44 113 LYS B O 1
ATOM 2602 N N . THR B 1 114 ? -7.84 18.922 7.805 1 91.81 114 THR B N 1
ATOM 2603 C CA . THR B 1 114 ? -7.844 18.281 6.488 1 91.81 114 THR B CA 1
ATOM 2604 C C . THR B 1 114 ? -6.492 18.453 5.801 1 91.81 114 THR B C 1
ATOM 2606 O O . THR B 1 114 ? -5.945 17.5 5.246 1 91.81 114 THR B O 1
ATOM 2609 N N . VAL B 1 115 ? -5.969 19.562 5.902 1 89.75 115 VAL B N 1
ATOM 2610 C CA . VAL B 1 115 ? -4.695 19.875 5.262 1 89.75 115 VAL B CA 1
ATOM 2611 C C . VAL B 1 115 ? -3.564 19.125 5.957 1 89.75 115 VAL B C 1
ATOM 2613 O O . VAL B 1 115 ? -2.693 18.562 5.297 1 89.75 115 VAL B O 1
ATOM 2616 N N . GLU B 1 116 ? -3.594 19.156 7.246 1 87.75 116 GLU B N 1
ATOM 2617 C CA . GLU B 1 116 ? -2.551 18.484 8.023 1 87.75 116 GLU B CA 1
ATOM 2618 C C . GLU B 1 116 ? -2.582 16.984 7.805 1 87.75 116 GLU B C 1
ATOM 2620 O O . GLU B 1 116 ? -1.537 16.344 7.637 1 87.75 116 GLU B O 1
ATOM 2625 N N . MET B 1 117 ? -3.775 16.438 7.785 1 89.88 117 MET B N 1
ATOM 2626 C CA . MET B 1 117 ? -3.9 15.016 7.512 1 89.88 117 MET B CA 1
ATOM 2627 C C . MET B 1 117 ? -3.438 14.688 6.098 1 89.88 117 MET B C 1
ATOM 2629 O O . MET B 1 117 ? -2.811 13.656 5.867 1 89.88 117 MET B O 1
ATOM 2633 N N . GLY B 1 118 ? -3.807 15.531 5.195 1 87 118 GLY B N 1
ATOM 2634 C CA . GLY B 1 118 ? -3.336 15.352 3.832 1 87 118 GLY B CA 1
ATOM 2635 C C . GLY B 1 118 ? -1.823 15.281 3.729 1 87 118 GLY B C 1
ATOM 2636 O O . GLY B 1 118 ? -1.285 14.453 2.984 1 87 118 GLY B O 1
ATOM 2637 N N . LYS B 1 119 ? -1.167 16.141 4.387 1 85 119 LYS B N 1
ATOM 2638 C CA . LYS B 1 119 ? 0.293 16.141 4.395 1 85 119 LYS B CA 1
ATOM 2639 C C . LYS B 1 119 ? 0.841 14.828 4.957 1 85 119 LYS B C 1
ATOM 2641 O O . LYS B 1 119 ? 1.737 14.227 4.367 1 85 119 LYS B O 1
ATOM 2646 N N . LEU B 1 120 ? 0.346 14.445 6.109 1 87.44 120 LEU B N 1
ATOM 2647 C CA . LEU B 1 120 ? 0.809 13.195 6.711 1 87.44 120 LEU B CA 1
ATOM 2648 C C . LEU B 1 120 ? 0.562 12.016 5.777 1 87.44 120 LEU B C 1
ATOM 2650 O O . LEU B 1 120 ? 1.448 11.18 5.574 1 87.44 120 LEU B O 1
ATOM 2654 N N . TRP B 1 121 ? -0.615 11.977 5.203 1 87.25 121 TRP B N 1
ATOM 2655 C CA . TRP B 1 121 ? -0.984 10.844 4.355 1 87.25 121 TRP B CA 1
ATOM 2656 C C . TRP B 1 121 ? -0.154 10.828 3.078 1 87.25 121 TRP B C 1
ATOM 2658 O O . TRP B 1 121 ? 0.187 9.758 2.566 1 87.25 121 TRP B O 1
ATOM 2668 N N . SER B 1 122 ? 0.134 11.953 2.598 1 84.06 122 SER B N 1
ATOM 2669 C CA . SER B 1 122 ? 0.9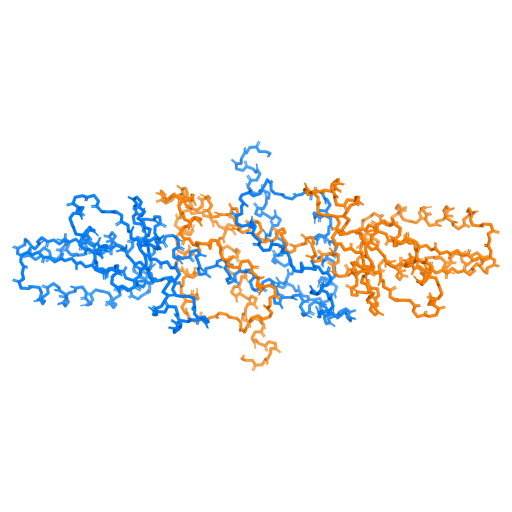37 12.055 1.384 1 84.06 122 SER B CA 1
ATOM 2670 C C . SER B 1 122 ? 2.33 11.477 1.594 1 84.06 122 SER B C 1
ATOM 2672 O O . SER B 1 122 ? 3.008 11.109 0.631 1 84.06 122 SER B O 1
ATOM 2674 N N . SER B 1 123 ? 2.707 11.406 2.787 1 83.94 123 SER B N 1
ATOM 2675 C CA . SER B 1 123 ? 3.996 10.828 3.152 1 83.94 123 SER B CA 1
ATOM 2676 C C . SER B 1 123 ? 3.857 9.344 3.498 1 83.94 123 SER B C 1
ATOM 2678 O O . SER B 1 123 ? 4.629 8.516 3.016 1 83.94 123 SER B O 1
ATOM 2680 N N . VAL B 1 124 ? 2.885 9.047 4.207 1 86.94 124 VAL B N 1
ATOM 2681 C CA . VAL B 1 124 ? 2.768 7.73 4.824 1 86.94 124 VAL B CA 1
ATOM 2682 C C . VAL B 1 124 ? 2.285 6.715 3.791 1 86.94 124 VAL B C 1
ATOM 2684 O O . VAL B 1 124 ? 2.764 5.578 3.76 1 86.94 124 VAL B O 1
ATOM 2687 N N . TYR B 1 125 ? 1.4 7.027 2.992 1 85.38 125 TYR B N 1
ATOM 2688 C CA . TYR B 1 125 ? 0.81 6.082 2.053 1 85.38 125 TYR B CA 1
ATOM 2689 C C . TYR B 1 125 ? 1.851 5.578 1.059 1 85.38 125 TYR B C 1
ATOM 2691 O O . TYR B 1 125 ? 2.023 4.367 0.89 1 85.38 125 TYR B O 1
ATOM 2699 N N . PRO B 1 126 ? 2.586 6.469 0.393 1 83.06 126 PRO B N 1
ATOM 2700 C CA . PRO B 1 126 ? 3.646 5.965 -0.481 1 83.06 126 PRO B CA 1
ATOM 2701 C C . PRO B 1 126 ? 4.664 5.102 0.262 1 83.06 126 PRO B C 1
ATOM 2703 O O . PRO B 1 126 ? 5.156 4.113 -0.285 1 83.06 126 PRO B O 1
ATOM 2706 N N . ALA B 1 127 ? 4.988 5.523 1.477 1 85.06 127 ALA B N 1
ATOM 2707 C CA . ALA B 1 127 ? 5.934 4.738 2.268 1 85.06 127 ALA B CA 1
ATOM 2708 C C . ALA B 1 127 ? 5.43 3.312 2.469 1 85.06 127 ALA B C 1
ATOM 2710 O O . ALA B 1 127 ? 6.203 2.355 2.373 1 85.06 127 ALA B O 1
ATOM 2711 N N . MET B 1 128 ? 4.16 3.176 2.748 1 86.06 128 MET B N 1
ATOM 2712 C CA . MET B 1 128 ? 3.551 1.865 2.943 1 86.06 128 MET B CA 1
ATOM 2713 C C . MET B 1 128 ? 3.592 1.047 1.658 1 86.06 128 MET B C 1
ATOM 2715 O O . MET B 1 128 ? 4.039 -0.102 1.662 1 86.06 128 MET B O 1
ATOM 2719 N N . THR B 1 129 ? 3.148 1.624 0.566 1 83.44 129 THR B N 1
ATOM 2720 C CA . THR B 1 129 ? 3.053 0.899 -0.696 1 83.44 129 THR B CA 1
ATOM 2721 C C . THR B 1 129 ? 4.438 0.509 -1.202 1 83.44 129 THR B C 1
ATOM 2723 O O . THR B 1 129 ? 4.633 -0.599 -1.709 1 83.44 129 THR B O 1
ATOM 2726 N N . HIS B 1 130 ? 5.379 1.354 -1.005 1 83.31 130 HIS B N 1
ATOM 2727 C CA . HIS B 1 130 ? 6.75 1.05 -1.397 1 83.31 130 HIS B CA 1
ATOM 2728 C C . HIS B 1 130 ? 7.328 -0.073 -0.545 1 83.31 130 HIS B C 1
ATOM 2730 O O . HIS B 1 130 ? 8.039 -0.942 -1.056 1 83.31 130 HIS B O 1
ATOM 2736 N N . THR B 1 131 ? 7.121 0.043 0.712 1 85.88 131 THR B N 1
ATOM 2737 C CA . THR B 1 131 ? 7.625 -0.992 1.609 1 85.88 131 THR B CA 1
ATOM 2738 C C . THR B 1 131 ? 7.082 -2.361 1.213 1 85.88 131 THR B C 1
ATOM 2740 O O . THR B 1 131 ? 7.828 -3.342 1.164 1 85.88 131 THR B O 1
ATOM 2743 N N . PHE B 1 132 ? 5.852 -2.416 0.911 1 82.12 132 PHE B N 1
ATOM 2744 C CA . PHE B 1 132 ? 5.25 -3.68 0.501 1 82.12 132 PHE B CA 1
ATOM 2745 C C . PHE B 1 132 ? 5.824 -4.145 -0.831 1 82.12 132 PHE B C 1
ATOM 2747 O O . PHE B 1 132 ? 6.094 -5.336 -1.014 1 82.12 132 PHE B O 1
ATOM 2754 N N . GLY B 1 133 ? 5.953 -3.197 -1.718 1 82.44 133 GLY B N 1
ATOM 2755 C CA . GLY B 1 133 ? 6.582 -3.525 -2.986 1 82.44 133 GLY B CA 1
ATOM 2756 C C . GLY B 1 133 ? 7.98 -4.09 -2.832 1 82.44 133 GLY B C 1
ATOM 2757 O O . GLY B 1 133 ? 8.383 -4.988 -3.576 1 82.44 133 GLY B O 1
ATOM 2758 N N . ASN B 1 134 ? 8.656 -3.654 -1.876 1 84.19 134 ASN B N 1
ATOM 2759 C CA . ASN B 1 134 ? 10.055 -4.027 -1.678 1 84.19 134 ASN B CA 1
ATOM 2760 C C . ASN B 1 134 ? 10.18 -5.434 -1.103 1 84.19 134 ASN B C 1
ATOM 2762 O O . ASN B 1 134 ? 11.258 -6.031 -1.144 1 84.19 134 ASN B O 1
ATOM 2766 N N . VAL B 1 135 ? 9.109 -5.938 -0.618 1 85.44 135 VAL B N 1
ATOM 2767 C CA . VAL B 1 135 ? 9.141 -7.281 -0.051 1 85.44 135 VAL B CA 1
ATOM 2768 C C . VAL B 1 135 ? 9.109 -8.312 -1.173 1 85.44 135 VAL B C 1
ATOM 2770 O O . VAL B 1 135 ? 9.648 -9.414 -1.025 1 85.44 135 VAL B O 1
ATOM 2773 N N . MET B 1 136 ? 8.609 -7.98 -2.264 1 87.88 136 MET B N 1
ATOM 2774 C CA . MET B 1 136 ? 8.352 -8.906 -3.361 1 87.88 136 MET B CA 1
ATOM 2775 C C . MET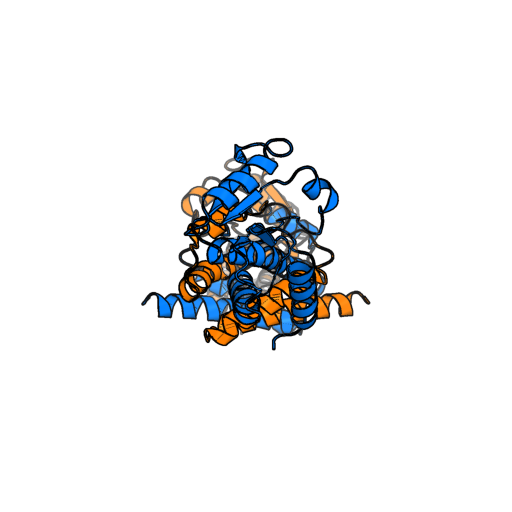 B 1 136 ? 9.656 -9.484 -3.902 1 87.88 136 MET B C 1
ATOM 2777 O O . MET B 1 136 ? 9.789 -10.703 -4.051 1 87.88 136 MET B O 1
ATOM 2781 N N . PRO B 1 137 ? 10.688 -8.656 -4.133 1 87.5 137 PRO B N 1
ATOM 2782 C CA . PRO B 1 137 ? 11.93 -9.234 -4.637 1 87.5 137 PRO B CA 1
ATOM 2783 C C . PRO B 1 137 ? 12.547 -10.25 -3.674 1 87.5 137 PRO B C 1
ATOM 2785 O O . PRO B 1 137 ? 13.102 -11.258 -4.105 1 87.5 137 PRO B O 1
ATOM 2788 N N . SER B 1 138 ? 12.453 -9.977 -2.445 1 85.38 138 SER B N 1
ATOM 2789 C CA . SER B 1 138 ? 13.016 -10.891 -1.455 1 85.38 138 SER B CA 1
ATOM 2790 C C . SER B 1 138 ? 12.289 -12.234 -1.469 1 85.38 138 SER B C 1
ATOM 2792 O O . SER B 1 138 ? 12.922 -13.289 -1.404 1 85.38 138 SER B O 1
ATOM 2794 N N . ILE B 1 139 ? 10.977 -12.156 -1.579 1 89.19 139 ILE B N 1
ATOM 2795 C CA . ILE B 1 139 ? 10.18 -13.383 -1.633 1 89.19 139 ILE B CA 1
ATOM 2796 C C . ILE B 1 139 ? 10.523 -14.164 -2.896 1 89.19 139 ILE B C 1
ATOM 2798 O O . ILE B 1 139 ? 10.703 -15.383 -2.85 1 89.19 139 ILE B O 1
ATOM 2802 N N . CYS B 1 140 ? 10.586 -13.438 -3.943 1 90.94 140 CYS B N 1
ATOM 2803 C CA . CYS B 1 140 ? 10.953 -14.07 -5.207 1 90.94 140 CYS B CA 1
ATOM 2804 C C . CYS B 1 140 ? 12.297 -14.781 -5.098 1 90.94 140 CYS B C 1
ATOM 2806 O O . CYS B 1 140 ? 12.445 -15.914 -5.562 1 90.94 140 CYS B O 1
ATOM 2808 N N . GLY B 1 141 ? 13.273 -14.109 -4.484 1 89.19 141 GLY B N 1
ATOM 2809 C CA . GLY B 1 141 ? 14.594 -14.695 -4.305 1 89.19 141 GLY B CA 1
ATOM 2810 C C . GLY B 1 141 ? 14.57 -16 -3.533 1 89.19 141 GLY B C 1
ATOM 2811 O O . GLY B 1 141 ? 15.273 -16.953 -3.883 1 89.19 141 GLY B O 1
ATOM 2812 N N . SER B 1 142 ? 13.766 -16.078 -2.617 1 87.31 142 SER B N 1
ATOM 2813 C CA . SER B 1 142 ? 13.711 -17.25 -1.751 1 87.31 142 SER B CA 1
ATOM 2814 C C . SER B 1 142 ? 13.133 -18.469 -2.486 1 87.31 142 SER B C 1
ATOM 2816 O O . SER B 1 142 ? 13.43 -19.609 -2.135 1 87.31 142 SER B O 1
ATOM 2818 N N . ILE B 1 143 ? 12.359 -18.297 -3.564 1 88.94 143 ILE B N 1
ATOM 2819 C CA . ILE B 1 143 ? 11.695 -19.406 -4.227 1 88.94 143 ILE B CA 1
ATOM 2820 C C . ILE B 1 143 ? 12.258 -19.578 -5.633 1 88.94 143 ILE B C 1
ATOM 2822 O O . ILE B 1 143 ? 11.82 -20.469 -6.379 1 88.94 143 ILE B O 1
ATOM 2826 N N . GLY B 1 144 ? 13.219 -18.703 -5.965 1 90.19 144 GLY B N 1
ATOM 2827 C CA . GLY B 1 144 ? 13.867 -18.828 -7.262 1 90.19 144 GLY B CA 1
ATOM 2828 C C . GLY B 1 144 ? 13.047 -18.234 -8.391 1 90.19 144 GLY B C 1
ATOM 2829 O O . GLY B 1 144 ? 13.133 -18.672 -9.539 1 90.19 144 GLY B O 1
ATOM 2830 N N . ALA B 1 145 ? 12.203 -17.297 -8.102 1 91.88 145 ALA B N 1
ATOM 2831 C CA . ALA B 1 145 ? 11.438 -16.562 -9.102 1 91.88 145 ALA B CA 1
ATOM 2832 C C . ALA B 1 145 ? 12.18 -15.297 -9.531 1 91.88 145 ALA B C 1
ATOM 2834 O O . ALA B 1 145 ? 13.016 -14.781 -8.789 1 91.88 145 ALA B O 1
ATOM 2835 N N . ASP B 1 146 ? 11.867 -14.867 -10.734 1 91.88 146 ASP B N 1
ATOM 2836 C CA . ASP B 1 146 ? 12.461 -13.641 -11.242 1 91.88 146 ASP B CA 1
ATOM 2837 C C . ASP B 1 146 ? 11.578 -12.43 -10.93 1 91.88 146 ASP B C 1
ATOM 2839 O O . ASP B 1 146 ? 10.539 -12.234 -11.555 1 91.88 146 ASP B O 1
ATOM 2843 N N . SER B 1 147 ? 12.125 -11.609 -10.023 1 89.5 147 SER B N 1
ATOM 2844 C CA . SER B 1 147 ? 11.328 -10.484 -9.555 1 89.5 147 SER B CA 1
ATOM 2845 C C . SER B 1 147 ? 11.094 -9.477 -10.68 1 89.5 147 SER B C 1
ATOM 2847 O O . SER B 1 147 ? 10.047 -8.82 -10.719 1 89.5 147 SER B O 1
ATOM 2849 N N . ASN B 1 148 ? 12.016 -9.312 -11.531 1 86.12 148 ASN B N 1
ATOM 2850 C CA . ASN B 1 148 ? 11.836 -8.391 -12.648 1 86.12 148 ASN B CA 1
ATOM 2851 C C . ASN B 1 148 ? 10.727 -8.852 -13.586 1 86.12 148 ASN B C 1
ATOM 2853 O O . ASN B 1 148 ? 9.914 -8.039 -14.039 1 86.12 148 ASN B O 1
ATOM 2857 N N . ASP B 1 149 ? 10.695 -10.055 -13.812 1 86.5 149 ASP B N 1
ATOM 2858 C CA . ASP B 1 149 ? 9.641 -10.609 -14.672 1 86.5 149 ASP B CA 1
ATOM 2859 C C . ASP B 1 149 ? 8.281 -10.531 -13.984 1 86.5 149 ASP B C 1
ATOM 2861 O O . ASP B 1 149 ? 7.262 -10.297 -14.633 1 86.5 149 ASP B O 1
ATOM 2865 N N . VAL B 1 150 ? 8.312 -10.805 -12.711 1 87.12 150 VAL B N 1
ATOM 2866 C CA . VAL B 1 150 ? 7.07 -10.672 -11.961 1 87.12 150 VAL B CA 1
ATOM 2867 C C . VAL B 1 150 ? 6.527 -9.25 -12.102 1 87.12 150 VAL B C 1
ATOM 2869 O O . VAL B 1 150 ? 5.344 -9.055 -12.398 1 87.12 150 VAL B O 1
ATOM 2872 N N . ARG B 1 151 ? 7.375 -8.297 -11.945 1 81.81 151 ARG B N 1
ATOM 2873 C CA . ARG B 1 151 ? 6.969 -6.902 -12.07 1 81.81 151 ARG B CA 1
ATOM 2874 C C . ARG B 1 151 ? 6.406 -6.621 -13.461 1 81.81 151 ARG B C 1
ATOM 2876 O O . ARG B 1 151 ? 5.395 -5.93 -13.594 1 81.81 151 ARG B O 1
ATOM 2883 N N . ARG B 1 152 ? 7.031 -7.148 -14.383 1 76.94 152 ARG B N 1
ATOM 2884 C CA . ARG B 1 152 ? 6.609 -6.945 -15.766 1 76.94 152 ARG B CA 1
ATOM 2885 C C . ARG B 1 152 ? 5.258 -7.602 -16.016 1 76.94 152 ARG B C 1
ATOM 2887 O O . ARG B 1 152 ? 4.41 -7.035 -16.719 1 76.94 152 ARG B O 1
ATOM 2894 N N . ASN B 1 153 ? 5.141 -8.805 -15.555 1 73.5 153 ASN B N 1
ATOM 2895 C CA . ASN B 1 153 ? 3.941 -9.594 -15.805 1 73.5 153 ASN B CA 1
ATOM 2896 C C . ASN B 1 153 ? 2.721 -8.992 -15.109 1 73.5 153 ASN B C 1
ATOM 2898 O O . ASN B 1 153 ? 1.593 -9.156 -15.578 1 73.5 153 ASN B O 1
ATOM 2902 N N . ILE B 1 154 ? 2.92 -8.531 -14.031 1 69.88 154 ILE B N 1
ATOM 2903 C CA . ILE B 1 154 ? 1.768 -8.016 -13.305 1 69.88 154 ILE B CA 1
ATOM 2904 C C . ILE B 1 154 ? 1.415 -6.621 -13.82 1 69.88 154 ILE B C 1
ATOM 2906 O O . ILE B 1 154 ? 0.313 -6.121 -13.578 1 69.88 154 ILE B O 1
ATOM 2910 N N . GLY B 1 155 ? 1.954 -6.293 -15.086 1 58.91 155 GLY B N 1
ATOM 2911 C CA . GLY B 1 155 ? 1.627 -4.98 -15.625 1 58.91 155 GLY B CA 1
ATOM 2912 C C . GLY B 1 155 ? 1.591 -3.893 -14.57 1 58.91 155 GLY B C 1
ATOM 2913 O O . GLY B 1 155 ? 0.814 -3.971 -13.617 1 58.91 155 GLY B O 1
ATOM 2914 N N . CYS B 1 156 ? 2.426 -3.494 -14.133 1 48.19 156 CYS B N 1
ATOM 2915 C CA . CYS B 1 156 ? 2.33 -2.561 -13.016 1 48.19 156 CYS B CA 1
ATOM 2916 C C . CYS B 1 156 ? 0.958 -1.899 -12.969 1 48.19 156 CYS B C 1
ATOM 2918 O O . CYS B 1 156 ? 0.482 -1.379 -13.984 1 48.19 156 CYS B O 1
ATOM 2920 N N . ALA B 1 157 ? 0.011 -2.42 -12.133 1 43.34 157 ALA B N 1
ATOM 2921 C CA . ALA B 1 157 ? -1.312 -2.062 -11.633 1 43.34 157 ALA B CA 1
ATOM 2922 C C . ALA B 1 157 ? -1.623 -0.592 -11.898 1 43.34 157 ALA B C 1
ATOM 2924 O O . ALA B 1 157 ? -0.743 0.264 -11.797 1 43.34 157 ALA B O 1
ATOM 2925 N N . ASP B 1 158 ? -2.445 -0.506 -12.836 1 41.47 158 ASP B N 1
ATOM 2926 C CA . ASP B 1 158 ? -3.057 0.816 -12.914 1 41.47 158 ASP B CA 1
ATOM 2927 C C . ASP B 1 158 ? -2.996 1.526 -11.562 1 41.47 158 ASP B C 1
ATOM 2929 O O . ASP B 1 158 ? -3.623 1.086 -10.594 1 41.47 158 ASP B O 1
ATOM 2933 N N . SER B 1 159 ? -1.836 1.855 -11.258 1 43.31 159 SER B N 1
ATOM 2934 C CA . SER B 1 159 ? -1.618 2.775 -10.141 1 43.31 159 SER B CA 1
ATOM 2935 C C . SER B 1 159 ? -2.869 3.6 -9.859 1 43.31 159 SER B C 1
ATOM 2937 O O . SER B 1 159 ? -2.877 4.43 -8.945 1 43.31 159 SER B O 1
ATOM 2939 N N . GLU B 1 160 ? -3.672 3.676 -10.867 1 43.56 160 GLU B N 1
ATOM 2940 C CA . GLU B 1 160 ? -4.664 4.699 -10.547 1 43.56 160 GLU B CA 1
ATOM 2941 C C . GLU B 1 160 ? -5.18 4.539 -9.125 1 43.56 160 GLU B C 1
ATOM 2943 O O . GLU B 1 160 ? -4.848 5.332 -8.242 1 43.56 160 GLU B O 1
ATOM 2948 N N . SER B 1 161 ? -6.578 4.203 -9.039 1 45.88 161 SER B N 1
ATOM 2949 C CA . SER B 1 161 ? -7.504 4.691 -8.023 1 45.88 161 SER B CA 1
ATOM 2950 C C . SER B 1 161 ? -7.277 3.994 -6.691 1 45.88 161 SER B C 1
ATOM 2952 O O . SER B 1 161 ? -8.156 3.291 -6.191 1 45.88 161 SER B O 1
ATOM 2954 N N . TYR B 1 162 ? -6.059 3.52 -6.5 1 47.38 162 TYR B N 1
ATOM 2955 C CA . TYR B 1 162 ? -5.93 2.646 -5.34 1 47.38 162 TYR B CA 1
ATOM 2956 C C . TYR B 1 162 ? -6.434 3.336 -4.078 1 47.38 162 TYR B C 1
ATOM 2958 O O . TYR B 1 162 ? -6.848 2.674 -3.125 1 47.38 162 TYR B O 1
ATOM 2966 N N . MET B 1 163 ? -6.203 4.68 -4.105 1 52.12 163 MET B N 1
ATOM 2967 C CA . MET B 1 163 ? -6.695 5.301 -2.879 1 52.12 163 MET B CA 1
ATOM 2968 C C . MET B 1 163 ? -8.219 5.336 -2.857 1 52.12 163 MET B C 1
ATOM 2970 O O . MET B 1 163 ? -8.82 5.926 -1.957 1 52.12 163 MET B O 1
ATOM 2974 N N . GLY B 1 164 ? -8.742 4.672 -3.992 1 49.91 164 GLY B N 1
ATOM 2975 C CA . GLY B 1 164 ? -10.188 4.727 -3.914 1 49.91 164 GLY B CA 1
ATOM 2976 C C . GLY B 1 164 ? -10.773 3.709 -2.953 1 49.91 164 GLY B C 1
ATOM 2977 O O . GLY B 1 164 ? -10.148 2.689 -2.662 1 49.91 164 GLY B O 1
ATOM 2978 N N . ALA B 1 165 ? -11.625 4.238 -2.141 1 52.22 165 ALA B N 1
ATOM 2979 C CA . ALA B 1 165 ? -12.398 3.377 -1.25 1 52.22 165 ALA B CA 1
ATOM 2980 C C . ALA B 1 165 ? -12.891 2.133 -1.983 1 52.22 165 ALA B C 1
ATOM 2982 O O . ALA B 1 165 ? -13.445 2.232 -3.082 1 52.22 165 ALA B O 1
ATOM 2983 N N . SER B 1 166 ? -12.172 1.021 -1.837 1 57.56 166 SER B N 1
ATOM 2984 C CA . SER B 1 166 ? -12.672 -0.214 -2.434 1 57.56 166 SER B CA 1
ATOM 2985 C C . SER B 1 166 ? -13.406 -1.067 -1.403 1 57.56 166 SER B C 1
ATOM 2987 O O . SER B 1 166 ? -13.164 -0.945 -0.202 1 57.56 166 SER B O 1
ATOM 2989 N N . ILE B 1 167 ? -14.57 -1.612 -1.828 1 58.41 167 ILE B N 1
ATOM 2990 C CA . ILE B 1 167 ? -15.445 -2.443 -1.008 1 58.41 167 ILE B CA 1
ATOM 2991 C C . ILE B 1 167 ? -14.648 -3.592 -0.4 1 58.41 167 ILE B C 1
ATOM 2993 O O . ILE B 1 167 ? -15.148 -4.324 0.456 1 58.41 167 ILE B O 1
ATOM 2997 N N . GLY B 1 168 ? -13.359 -3.521 -0.559 1 65.25 168 GLY B N 1
ATOM 2998 C CA . GLY B 1 168 ? -12.586 -4.621 0.007 1 65.25 168 GLY B CA 1
ATOM 2999 C C . GLY B 1 168 ? -12.344 -5.75 -0.977 1 65.25 168 GLY B C 1
ATOM 3000 O O . GLY B 1 168 ? -12.531 -5.578 -2.184 1 65.25 168 GLY B O 1
ATOM 3001 N N . PHE B 1 169 ? -11.734 -6.773 -0.682 1 76.5 169 PHE B N 1
ATOM 3002 C CA . PHE B 1 169 ? -11.438 -7.945 -1.5 1 76.5 169 PHE B CA 1
ATOM 3003 C C . PHE B 1 169 ? -12.102 -9.188 -0.924 1 76.5 169 PHE B C 1
ATOM 3005 O O . PHE B 1 169 ? -12.461 -9.219 0.256 1 76.5 169 PHE B O 1
ATOM 3012 N N . GLY B 1 170 ? -12.398 -10.133 -1.79 1 81 170 GLY B 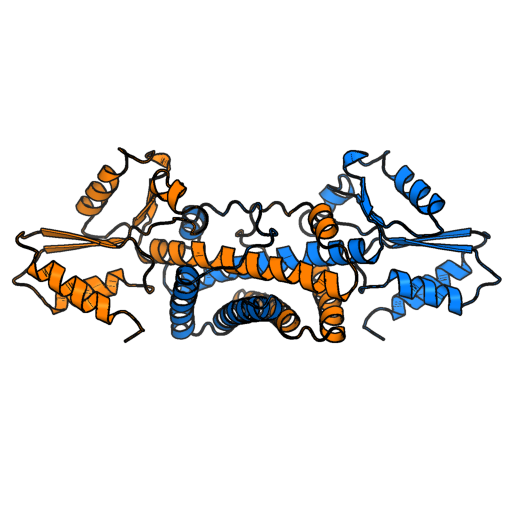N 1
ATOM 3013 C CA . GLY B 1 170 ? -13.195 -11.281 -1.394 1 81 170 GLY B CA 1
ATOM 3014 C C . GLY B 1 170 ? -12.383 -12.562 -1.299 1 81 170 GLY B C 1
ATOM 3015 O O . GLY B 1 170 ? -11.188 -12.523 -1.014 1 81 170 GLY B O 1
ATOM 3016 N N . GLY B 1 171 ? -13.094 -13.641 -1.528 1 80.75 171 GLY B N 1
ATOM 3017 C CA . GLY B 1 171 ? -12.617 -15 -1.306 1 80.75 171 GLY B CA 1
ATOM 3018 C C . GLY B 1 171 ? -11.359 -15.328 -2.096 1 80.75 171 GLY B C 1
ATOM 3019 O O . GLY B 1 171 ? -10.367 -15.781 -1.527 1 80.75 171 GLY B O 1
ATOM 3020 N N . PRO B 1 172 ? -11.375 -15.062 -3.373 1 81 172 PRO B N 1
ATOM 3021 C CA . PRO B 1 172 ? -10.195 -15.43 -4.168 1 81 172 PRO B CA 1
ATOM 3022 C C . PRO B 1 172 ? -8.93 -14.719 -3.709 1 81 172 PRO B C 1
ATOM 3024 O O . PRO B 1 172 ? -7.852 -15.32 -3.686 1 81 172 PRO B O 1
ATOM 3027 N N . VAL B 1 173 ? -9.078 -13.516 -3.375 1 86.44 173 VAL B N 1
ATOM 3028 C CA . VAL B 1 173 ? -7.922 -12.758 -2.916 1 86.44 173 VAL B CA 1
ATOM 3029 C C . VAL B 1 173 ? -7.473 -13.273 -1.552 1 86.44 173 VAL B C 1
ATOM 3031 O O . VAL B 1 173 ? -6.273 -13.375 -1.285 1 86.44 173 VAL B O 1
ATOM 3034 N N . ILE B 1 174 ? -8.438 -13.602 -0.706 1 89.62 174 ILE B N 1
ATOM 3035 C CA . ILE B 1 174 ? -8.109 -14.148 0.606 1 89.62 174 ILE B CA 1
ATOM 3036 C C . ILE B 1 174 ? -7.371 -15.477 0.44 1 89.62 174 ILE B C 1
ATOM 3038 O O . ILE B 1 174 ? -6.406 -15.75 1.161 1 89.62 174 ILE B O 1
ATOM 3042 N N . GLN B 1 175 ? -7.816 -16.172 -0.478 1 87.69 175 GLN B N 1
ATOM 3043 C CA . GLN B 1 175 ? -7.145 -17.438 -0.767 1 87.69 175 GLN B CA 1
ATOM 3044 C C . GLN B 1 175 ? -5.715 -17.203 -1.242 1 87.69 175 GLN B C 1
ATOM 3046 O O . GLN B 1 175 ? -4.785 -17.891 -0.801 1 87.69 175 GLN B O 1
ATOM 3051 N N . ASP B 1 176 ? -5.504 -16.281 -2.141 1 88.31 176 ASP B N 1
ATOM 3052 C CA . ASP B 1 176 ? -4.168 -15.969 -2.643 1 88.31 176 ASP B CA 1
ATOM 3053 C C . ASP B 1 176 ? -3.256 -15.492 -1.516 1 88.31 176 ASP B C 1
ATOM 3055 O O . ASP B 1 176 ? -2.068 -15.82 -1.489 1 88.31 176 ASP B O 1
ATOM 3059 N N . ILE B 1 177 ? -3.822 -14.742 -0.636 1 92.19 177 ILE B N 1
ATOM 3060 C CA . ILE B 1 177 ? -3.062 -14.289 0.523 1 92.19 177 ILE B CA 1
ATOM 3061 C C . ILE B 1 177 ? -2.625 -15.492 1.357 1 92.19 177 ILE B C 1
ATOM 3063 O O . ILE B 1 177 ? -1.479 -15.555 1.808 1 92.19 177 ILE B O 1
ATOM 3067 N N . SER B 1 178 ? -3.539 -16.391 1.509 1 92 178 SER B N 1
ATOM 3068 C CA . SER B 1 178 ? -3.219 -17.594 2.279 1 92 178 SER B CA 1
ATOM 3069 C C . SER B 1 178 ? -2.113 -18.391 1.609 1 92 178 SER B C 1
ATOM 3071 O O . SER B 1 178 ? -1.229 -18.922 2.285 1 92 178 SER B O 1
ATOM 3073 N N . TYR B 1 179 ? -2.17 -18.5 0.323 1 90.06 179 TYR B N 1
ATOM 3074 C CA . TYR B 1 179 ? -1.125 -19.203 -0.408 1 90.06 179 TYR B CA 1
ATOM 3075 C C . TYR B 1 179 ? 0.226 -18.516 -0.227 1 90.06 179 TYR B C 1
ATOM 3077 O O . TYR B 1 179 ? 1.235 -19.188 0.02 1 90.06 179 TYR B O 1
ATOM 3085 N N . LEU B 1 180 ? 0.232 -17.281 -0.337 1 92.19 180 LEU B N 1
ATOM 3086 C CA . LEU B 1 180 ? 1.48 -16.547 -0.165 1 92.19 180 LEU B CA 1
ATOM 3087 C C . LEU B 1 180 ? 2.018 -16.719 1.253 1 92.19 180 LEU B C 1
ATOM 3089 O O . LEU B 1 180 ? 3.219 -16.906 1.448 1 92.19 180 LEU B O 1
ATOM 3093 N N . LYS B 1 181 ? 1.141 -16.688 2.184 1 93 181 LYS B N 1
ATOM 3094 C CA . LYS B 1 181 ? 1.551 -16.859 3.574 1 93 181 LYS B CA 1
ATOM 3095 C C . LYS B 1 181 ? 2.23 -18.219 3.781 1 93 181 LYS B C 1
ATOM 3097 O O . LYS B 1 181 ? 3.184 -18.328 4.559 1 93 181 LYS B O 1
ATOM 3102 N N . SER B 1 182 ? 1.7 -19.156 3.178 1 89.94 182 SER B N 1
ATOM 3103 C CA . SER B 1 182 ? 2.295 -20.469 3.301 1 89.94 182 SER B CA 1
ATOM 3104 C C . SER B 1 182 ? 3.73 -20.484 2.789 1 89.94 182 SER B C 1
ATOM 3106 O O . SER B 1 182 ? 4.598 -21.141 3.373 1 89.94 182 SER B O 1
ATOM 3108 N N . VAL B 1 183 ? 3.947 -19.812 1.739 1 88.5 183 VAL B N 1
ATOM 3109 C CA . VAL B 1 183 ? 5.289 -19.688 1.183 1 88.5 183 VAL B CA 1
ATOM 3110 C C . VAL B 1 183 ? 6.195 -18.953 2.172 1 88.5 183 VAL B C 1
ATOM 3112 O O . VAL B 1 183 ? 7.312 -1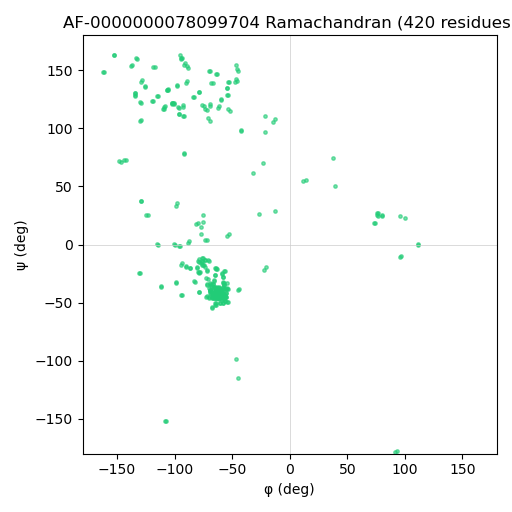9.406 2.445 1 88.5 183 VAL B O 1
ATOM 3115 N N . LEU B 1 184 ? 5.688 -17.969 2.693 1 92.88 184 LEU B N 1
ATOM 3116 C CA . LEU B 1 184 ? 6.461 -17.156 3.621 1 92.88 184 LEU B CA 1
ATOM 3117 C C . LEU B 1 184 ? 6.812 -17.938 4.879 1 92.88 184 LEU B C 1
ATOM 3119 O O . LEU B 1 184 ? 7.93 -17.828 5.395 1 92.88 184 LEU B O 1
ATOM 3123 N N . HIS B 1 185 ? 5.859 -18.672 5.34 1 91.19 185 HIS B N 1
ATOM 3124 C CA . HIS B 1 185 ? 6.086 -19.484 6.523 1 91.19 185 HIS B CA 1
ATOM 3125 C C . HIS B 1 185 ? 7.176 -20.531 6.27 1 91.19 185 HIS B C 1
ATOM 3127 O O . HIS B 1 185 ? 8.07 -20.703 7.098 1 91.19 185 HIS B O 1
ATOM 3133 N N . ARG B 1 186 ? 7.074 -21.141 5.219 1 87.44 186 ARG B N 1
ATOM 3134 C CA . ARG B 1 186 ? 8.07 -22.141 4.836 1 87.44 186 ARG B CA 1
ATOM 3135 C C . ARG B 1 186 ? 9.461 -21.531 4.785 1 87.44 186 ARG B C 1
ATOM 3137 O O . ARG B 1 186 ? 10.438 -22.156 5.211 1 87.44 186 ARG B O 1
ATOM 3144 N N . ASP B 1 187 ? 9.57 -20.297 4.387 1 89.69 187 ASP B N 1
ATOM 3145 C CA . ASP B 1 187 ? 10.859 -19.656 4.168 1 89.69 187 ASP B CA 1
ATOM 3146 C C . ASP B 1 187 ? 11.297 -18.859 5.395 1 89.69 187 ASP B C 1
ATOM 3148 O O . ASP B 1 187 ? 12.336 -18.203 5.371 1 89.69 187 ASP B O 1
ATOM 3152 N N . GLY B 1 188 ? 10.547 -18.844 6.344 1 90.88 188 GLY B N 1
ATOM 3153 C CA . GLY B 1 188 ? 10.898 -18.188 7.594 1 90.88 188 GLY B CA 1
ATOM 3154 C C . GLY B 1 188 ? 10.797 -16.672 7.523 1 90.88 188 GLY B C 1
ATOM 3155 O O . GLY B 1 188 ? 11.492 -15.961 8.258 1 90.88 188 GLY B O 1
ATOM 3156 N N . LEU B 1 189 ? 10 -16.172 6.656 1 91.31 189 LEU B N 1
ATOM 3157 C CA . LEU B 1 189 ? 9.805 -14.734 6.5 1 91.31 189 LEU B CA 1
ATOM 3158 C C . LEU B 1 189 ? 8.641 -14.25 7.355 1 91.31 189 LEU B C 1
ATOM 3160 O O . LEU B 1 189 ? 7.586 -13.891 6.828 1 91.31 189 LEU B O 1
ATOM 3164 N N . LYS B 1 190 ? 8.938 -14.117 8.539 1 93.19 190 LYS B N 1
ATOM 3165 C CA . LYS B 1 190 ? 7.906 -13.883 9.547 1 93.19 190 LYS B CA 1
ATOM 3166 C C . LYS B 1 190 ? 7.348 -12.469 9.43 1 93.19 190 LYS B C 1
ATOM 3168 O O . LYS B 1 190 ? 6.137 -12.258 9.531 1 93.19 190 LYS B O 1
ATOM 3173 N N . LEU B 1 191 ? 8.18 -11.484 9.273 1 92.25 191 LEU B N 1
ATOM 3174 C CA . LEU B 1 191 ? 7.734 -10.094 9.203 1 92.25 191 LEU B CA 1
ATOM 3175 C C . LEU B 1 191 ? 6.777 -9.891 8.031 1 92.25 191 LEU B C 1
ATOM 3177 O O . LEU B 1 191 ? 5.762 -9.203 8.172 1 92.25 191 LEU B O 1
ATOM 3181 N N . GLU B 1 192 ? 7.109 -10.484 6.961 1 92.38 192 GLU B N 1
ATOM 3182 C CA . GLU B 1 192 ? 6.262 -10.398 5.773 1 92.38 192 GLU B CA 1
ATOM 3183 C C . GLU B 1 192 ? 4.922 -11.086 6 1 92.38 192 GLU B C 1
ATOM 3185 O O . GLU B 1 192 ? 3.877 -10.578 5.59 1 92.38 192 GLU B O 1
ATOM 3190 N N . SER B 1 193 ? 4.98 -12.211 6.633 1 94.06 193 SER B N 1
ATOM 3191 C CA . SER B 1 193 ? 3.756 -12.938 6.953 1 94.06 193 SER B CA 1
ATOM 3192 C C . SER B 1 193 ? 2.861 -12.125 7.887 1 94.06 193 SER B C 1
ATOM 3194 O O . SER B 1 193 ? 1.643 -12.086 7.707 1 94.06 193 SER B O 1
ATOM 3196 N N . ASP B 1 194 ? 3.479 -11.508 8.836 1 94.06 194 ASP B N 1
ATOM 3197 C CA . ASP B 1 194 ? 2.742 -10.672 9.781 1 94.06 194 ASP B CA 1
ATOM 3198 C C . ASP B 1 194 ? 2.047 -9.516 9.062 1 94.06 194 ASP B C 1
ATOM 3200 O O . ASP B 1 194 ? 0.932 -9.133 9.422 1 94.06 194 ASP B O 1
ATOM 3204 N N . MET B 1 195 ? 2.668 -8.969 8.148 1 91.69 195 MET B N 1
ATOM 3205 C CA . MET B 1 195 ? 2.078 -7.883 7.375 1 91.69 195 MET B CA 1
ATOM 3206 C C . MET B 1 195 ? 0.809 -8.344 6.668 1 91.69 195 MET B C 1
ATOM 3208 O O . MET B 1 195 ? -0.197 -7.633 6.664 1 91.69 195 MET B O 1
ATOM 3212 N N . LEU B 1 196 ? 0.819 -9.484 6.094 1 93.75 196 LEU B N 1
ATOM 3213 C CA . LEU B 1 196 ? -0.355 -10.031 5.422 1 93.75 196 LEU B CA 1
ATOM 3214 C C . LEU B 1 196 ? -1.483 -10.281 6.418 1 93.75 196 LEU B C 1
ATOM 3216 O O . LEU B 1 196 ? -2.654 -10.055 6.105 1 93.75 196 LEU B O 1
ATOM 3220 N N . ASN B 1 197 ? -1.1 -10.742 7.582 1 94.5 197 ASN B N 1
ATOM 3221 C CA . ASN B 1 197 ? -2.098 -10.922 8.633 1 94.5 197 ASN B CA 1
ATOM 3222 C C . ASN B 1 197 ? -2.789 -9.609 8.977 1 94.5 197 ASN B C 1
ATOM 3224 O O . ASN B 1 197 ? -4.004 -9.578 9.188 1 94.5 197 ASN B O 1
ATOM 3228 N N . GLN B 1 198 ? -1.996 -8.633 9.023 1 92.69 198 GLN B N 1
ATOM 3229 C CA . GLN B 1 198 ? -2.531 -7.32 9.375 1 92.69 198 GLN B CA 1
ATOM 3230 C C . GLN B 1 198 ? -3.535 -6.836 8.336 1 92.69 198 GLN B C 1
ATOM 3232 O O . GLN B 1 198 ? -4.539 -6.207 8.672 1 92.69 198 GLN B O 1
ATOM 3237 N N . ILE B 1 199 ? -3.281 -7.113 7.117 1 91.19 199 ILE B N 1
ATOM 3238 C CA . ILE B 1 199 ? -4.176 -6.727 6.035 1 91.19 199 ILE B CA 1
ATOM 3239 C C . ILE B 1 199 ? -5.535 -7.398 6.223 1 91.19 199 ILE B C 1
ATOM 3241 O O . ILE B 1 199 ? -6.578 -6.758 6.074 1 91.19 199 ILE B O 1
ATOM 3245 N N . ILE B 1 200 ? -5.48 -8.625 6.547 1 92.69 200 ILE B N 1
ATOM 3246 C CA . ILE B 1 200 ? -6.707 -9.391 6.742 1 92.69 200 ILE B CA 1
ATOM 3247 C C . ILE B 1 200 ? -7.465 -8.852 7.953 1 92.69 200 ILE B C 1
ATOM 3249 O O . ILE B 1 200 ? -8.68 -8.672 7.902 1 92.69 200 ILE B O 1
ATOM 3253 N N . LYS B 1 201 ? -6.77 -8.57 9 1 93.5 201 LYS B N 1
ATOM 3254 C CA . LYS B 1 201 ? -7.391 -8.039 10.211 1 93.5 201 LYS B CA 1
ATOM 3255 C C . LYS B 1 201 ? -8.07 -6.703 9.93 1 93.5 201 LYS B C 1
ATOM 3257 O O . LYS B 1 201 ? -9.18 -6.457 10.406 1 93.5 201 LYS B O 1
ATOM 3262 N N . LEU B 1 202 ? -7.402 -5.879 9.242 1 91.62 202 LEU B N 1
ATOM 3263 C CA . LEU B 1 202 ? -7.957 -4.566 8.922 1 91.62 202 LEU B CA 1
ATOM 3264 C C . LEU B 1 202 ? -9.203 -4.699 8.062 1 91.62 202 LEU B C 1
ATOM 3266 O O . LEU B 1 202 ? -10.18 -3.971 8.258 1 91.62 202 LEU B O 1
ATOM 3270 N N . LYS B 1 203 ? -9.102 -5.531 7.086 1 89.62 203 LYS B N 1
ATOM 3271 C CA . LYS B 1 203 ? -10.258 -5.785 6.238 1 89.62 203 LYS B CA 1
ATOM 3272 C C . LYS B 1 203 ? -11.453 -6.246 7.066 1 89.62 203 LYS B C 1
ATOM 3274 O O . LYS B 1 203 ? -12.57 -5.758 6.883 1 89.62 203 LYS B O 1
ATOM 3279 N N . GLU B 1 204 ? -11.25 -7.18 7.926 1 90.38 204 GLU B N 1
ATOM 3280 C CA . GLU B 1 204 ? -12.312 -7.715 8.766 1 90.38 204 GLU B CA 1
ATOM 3281 C C . GLU B 1 204 ? -12.875 -6.648 9.695 1 90.38 204 GLU B C 1
ATOM 3283 O O . GLU B 1 204 ? -14.086 -6.574 9.906 1 90.38 204 GLU B O 1
ATOM 3288 N N . ASP B 1 205 ? -12.023 -5.887 10.234 1 90.25 205 ASP B N 1
ATOM 3289 C CA . ASP B 1 205 ? -12.445 -4.812 11.125 1 90.25 205 ASP B CA 1
ATOM 3290 C C . ASP B 1 205 ? -13.32 -3.799 10.391 1 90.25 205 ASP B C 1
ATOM 3292 O O . ASP B 1 205 ? -14.32 -3.32 10.938 1 90.25 205 ASP B O 1
ATOM 3296 N N . LYS B 1 206 ? -12.922 -3.436 9.25 1 86.56 206 LYS B N 1
ATOM 3297 C CA . LYS B 1 206 ? -13.711 -2.498 8.453 1 86.56 206 LYS B CA 1
ATOM 3298 C C . LYS B 1 206 ? -15.109 -3.045 8.18 1 86.56 206 LYS B C 1
ATOM 3300 O O . LYS B 1 206 ? -16.094 -2.301 8.219 1 86.56 206 LYS B O 1
ATOM 3305 N N . GLU B 1 207 ? -15.125 -4.285 7.824 1 85.56 207 GLU B N 1
ATOM 3306 C CA . GLU B 1 207 ? -16.422 -4.91 7.582 1 85.56 207 GLU B CA 1
ATOM 3307 C C . GLU B 1 207 ? -17.281 -4.91 8.844 1 85.56 207 GLU B C 1
ATOM 3309 O O . GLU B 1 207 ? -18.484 -4.691 8.773 1 85.56 207 GLU B O 1
ATOM 3314 N N . LYS B 1 208 ? -16.703 -5.094 9.93 1 85.06 208 LYS B N 1
ATOM 3315 C CA . LYS B 1 208 ? -17.422 -5.059 11.203 1 85.06 208 LYS B CA 1
ATOM 3316 C C . LYS B 1 208 ? -17.922 -3.654 11.516 1 85.06 208 LYS B C 1
ATOM 3318 O O . LYS B 1 208 ? -19.062 -3.479 11.953 1 85.06 208 LYS B O 1
ATOM 3323 N N . ARG B 1 209 ? -17.094 -2.656 11.289 1 81.12 209 ARG B N 1
ATOM 3324 C CA . ARG B 1 209 ? -17.453 -1.268 11.562 1 81.12 209 ARG B CA 1
ATOM 3325 C C . ARG B 1 209 ? -18.578 -0.794 10.641 1 81.12 209 ARG B C 1
ATOM 3327 O O . ARG B 1 209 ? -19.359 0.077 11.016 1 81.12 209 ARG B O 1
ATOM 3334 N N . ARG B 1 210 ? -18.578 -1.356 9.453 1 77.31 210 ARG B N 1
ATOM 3335 C CA . ARG B 1 210 ? -19.609 -0.967 8.484 1 77.31 210 ARG B CA 1
ATOM 3336 C C . ARG B 1 210 ? -20.859 -1.813 8.641 1 77.31 210 ARG B C 1
ATOM 3338 O O . ARG B 1 210 ? -21.891 -1.534 8.016 1 77.31 210 ARG B O 1
ATOM 3345 N N . GLY B 1 211 ? -20.844 -2.654 9.586 1 69.5 211 GLY B N 1
ATOM 3346 C CA . GLY B 1 211 ? -21.984 -3.529 9.805 1 69.5 211 GLY B CA 1
ATOM 3347 C C . GLY B 1 211 ? -22.094 -4.629 8.766 1 69.5 211 GLY B C 1
ATOM 3348 O O . GLY B 1 211 ? -23.203 -5.055 8.43 1 69.5 211 GLY B O 1
ATOM 3349 N N . LEU B 1 212 ? -21.125 -4.949 8.07 1 58.97 212 LEU B N 1
ATOM 3350 C CA . LEU B 1 212 ? -21.125 -6.043 7.105 1 58.97 212 LEU B CA 1
ATOM 3351 C C . LEU B 1 212 ? -20.75 -7.363 7.773 1 58.97 212 LEU B C 1
ATOM 3353 O O . LEU B 1 212 ? -20.016 -7.375 8.758 1 58.97 212 LEU B O 1
#

Radius of gyration: 26.73 Å; Cα contacts (8 Å, |Δi|>4): 564; chains: 2; bounding box: 46×92×59 Å

Foldseek 3Di:
DPPPCVVVLVVLVVVLVPDPDLEEEAEDAEQDDQPVQVVSVVSCVVVVDVNRHYHYKYKYQLQDVVRNVVCVQEPQAIEIEDDVPPNVVSVVVLVVPVVRYPNVRYHYHDHNNVVSVVSVCSHVVVVVVVVLLVVQVVLCVLVVHDSVVVCVVVVNDPVPPVPPDDLADDDVVVVVLVVSLVSCVVSVVVVNNVVSVVSVVVNVVVCVVVVD/DPPPCVVVLVVLVVVLVPDPDLEEEAEDAEQDPQPVQVVSVVSCVVVVDVRRHYHYKYKYQLQDVVCNVVCVQEPQAIEIEDDVPPNVVSVVVLVVPVVRYPNVRYHYHDHNNVVSVVSVCSHVVVVVVVVLLVVQVVLCVLVVHDSVVVCVVVPPPPVPPVVDPDLADDDVVVVVLVVSLVSCVVSVVVVNNVVSVVSVVVNVVVCVVVVD

Secondary structure (DSSP, 8-state):
--TTHHHHHHHHHHHHHH--SSEEEEEE-S--STTHHHHHHHHHHHT--SS-EEEEEE------GGGHHHHHHS-S-EEEE--TT-HHHHHHHHHTSTTTS-GGGEEEES-HHHHHHHHHHHHHHHHHHHHHHHHHHHHHHHHT--HHHHHHHTT----GGGGS------HHHHHHHHHHHHHHHHTT-HHHHHHHHHHHHHHHHHHHHTT-/--TTHHHHHHHHHHHHHH--SSEEEEEE-S--STTHHHHHHHHHHHH--TT-EEEEEE------GGGHHHHHHS-S-EEEE--TT-HHHHHHHHHTSTTTS-GGGEEEES-HHHHHHHHHHHHHHHHHHHHHHHHHHHHHHHHT--HHHHHHHT-----GGGGS------HHHHHHHHHHHHHHHHTT-HHHHHHHHHHHHHHHHHHHHTT-

Solvent-accessible surface area (backbone atoms only — not comparable to full-atom values): 23678 Å² total; per-residue (Å²): 124,76,92,68,49,65,63,46,52,54,52,52,49,51,51,58,70,65,50,83,58,66,67,45,79,44,76,45,36,68,91,62,54,77,65,43,63,60,49,52,51,49,52,52,57,68,64,51,50,101,70,62,42,70,45,73,39,44,37,50,64,74,55,50,80,90,46,36,71,65,25,69,71,50,52,84,52,41,46,36,22,45,39,95,93,38,56,67,60,45,51,54,56,57,64,66,38,57,83,67,37,63,68,89,34,54,43,76,38,84,32,49,54,23,48,52,49,21,50,42,46,59,43,41,49,57,52,47,45,24,52,57,31,48,47,47,48,56,55,22,58,75,69,70,23,47,44,68,55,22,49,58,68,44,43,75,53,80,30,60,64,41,68,38,78,57,100,67,79,55,66,72,46,51,49,38,45,51,33,50,36,52,54,25,59,74,69,66,39,56,72,63,38,50,50,54,50,47,48,53,52,51,52,52,48,50,34,52,76,70,70,95,124,76,92,69,49,65,62,46,52,53,52,51,50,50,50,57,69,64,53,83,59,65,64,45,80,44,76,44,36,66,91,61,54,78,64,43,61,60,49,51,51,49,51,50,56,69,63,51,51,102,70,64,41,70,44,76,40,44,37,48,63,73,54,51,81,91,46,34,70,65,24,69,70,50,53,82,51,42,47,36,21,45,39,94,94,39,58,68,59,44,51,53,57,57,64,65,38,57,84,67,38,64,66,90,33,55,43,76,38,85,31,48,54,24,48,51,49,21,51,39,46,57,43,40,51,57,52,47,45,24,53,56,32,47,47,49,48,58,54,22,57,76,70,71,23,48,43,67,57,22,50,57,69,44,42,73,58,80,25,61,69,42,68,36,77,57,100,68,78,55,68,70,48,51,50,39,47,50,33,51,38,52,54,25,58,76,69,66,38,58,71,63,38,50,50,56,50,48,48,52,51,50,53,52,49,51,34,53,75,70,70,95

InterPro domains:
  IPR001732 UDP-glucose/GDP-mannose dehydrogenase, N-terminal [PF03721] (6-85)
  IPR008927 6-phosphogluconate dehydro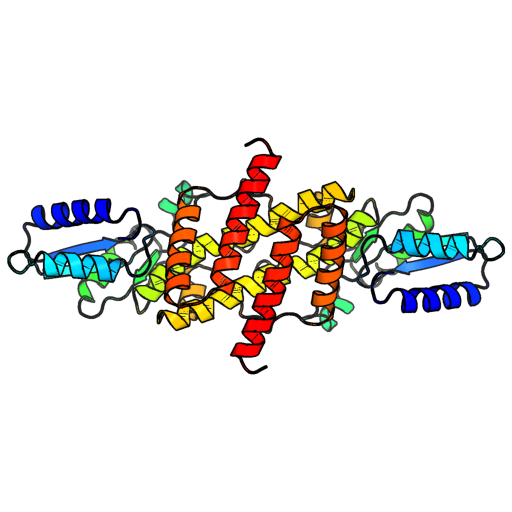genase-like, C-terminal domain superfamily [SSF48179] (113-190)
  IPR014026 UDP-glucose/GDP-mannose dehydrogenase, dimerisation [PF00984] (114-199)
  IPR028356 UDP-glucose 6-dehydrogenase, eukaryotic type [PTHR11374] (5-209)

Organism: Rosa chinensis (NCBI:txid74649)

Sequence (424 aa):
MPFGLSDWDDAIQKIIEASTTRKLSIIVEKSMPFNLRDWIEDIIRYRNPQGLKFSVLSNPDFISQGTAVRELKDPKRVVIAKNHGHGEDVLRLQQLYPQYVPVERILIADDHKTVEMGKLWSSVYPAMTHTFGNVMPSICGSIGADSNDVRRNIGCADSESYMGASIGFGGPVIQDISYLKSVLHRDGLKLESDMLNQIIKLKEDKEKRRGLMPFGLSDWDDAIQKIIEASTTRKLSIIVEKSMPFNLRDWIEDIIRYRNPQGLKFSVLSNPDFISQGTAVRELKDPKRVVIAKNHGHGEDVLRLQQLYPQYVPVERILIADDHKTVEMGKLWSSVYPAMTHTFGNVMPSICGSIGADSNDVRRNIGCADSESYMGASIGFGGPVIQDISYLKSVLHRDGLKLESDMLNQIIKLKEDKEKRRGL

pLDDT: mean 79.31, std 14.6, range [32.47, 94.5]